Protein AF-A0A6C0K8M2-F1 (afdb_monomer_lite)

Structure (mmCIF, N/CA/C/O backbone):
data_AF-A0A6C0K8M2-F1
#
_entry.id   AF-A0A6C0K8M2-F1
#
loop_
_atom_site.group_PDB
_atom_site.id
_atom_site.type_symbol
_atom_site.label_atom_id
_atom_site.label_alt_id
_atom_site.label_comp_id
_atom_site.label_asym_id
_atom_site.label_entity_id
_atom_site.label_seq_id
_atom_site.pdbx_PDB_ins_code
_atom_site.Cartn_x
_atom_site.Cartn_y
_atom_site.Cartn_z
_atom_site.occupancy
_atom_site.B_iso_or_equiv
_atom_site.auth_seq_id
_atom_site.auth_comp_id
_atom_site.auth_asym_id
_atom_site.auth_atom_id
_atom_site.pdbx_PDB_model_num
ATOM 1 N N . MET A 1 1 ? -40.137 25.347 -64.207 1.00 49.06 1 MET A N 1
ATOM 2 C CA . MET A 1 1 ? -39.723 25.743 -62.840 1.00 49.06 1 MET A CA 1
ATOM 3 C C . MET A 1 1 ? -40.867 25.576 -61.816 1.00 49.06 1 MET A C 1
ATOM 5 O O . MET A 1 1 ? -40.866 26.282 -60.824 1.00 49.06 1 MET A O 1
ATOM 9 N N . ILE A 1 2 ? -41.813 24.634 -62.015 1.00 45.97 2 ILE A N 1
ATOM 10 C CA . ILE A 1 2 ? -42.877 24.255 -61.044 1.00 45.97 2 ILE A CA 1
ATOM 11 C C . ILE A 1 2 ? -43.157 22.730 -61.137 1.00 45.97 2 ILE A C 1
ATOM 13 O O . ILE A 1 2 ? -44.282 22.284 -61.039 1.00 45.97 2 ILE A O 1
ATOM 17 N N . GLU A 1 3 ? -42.138 21.898 -61.381 1.00 46.97 3 GLU A N 1
ATOM 18 C CA . GLU A 1 3 ? -42.301 20.420 -61.368 1.00 46.97 3 GLU A CA 1
ATOM 19 C C . GLU A 1 3 ? -41.173 19.698 -60.611 1.00 46.97 3 GLU A C 1
ATOM 21 O O . GLU A 1 3 ? -41.160 18.480 -60.501 1.00 46.97 3 GLU A O 1
ATOM 26 N N . SER A 1 4 ? -40.236 20.444 -60.015 1.00 50.78 4 SER A N 1
ATOM 27 C CA . SER A 1 4 ? -39.098 19.880 -59.268 1.00 50.78 4 SER A CA 1
ATOM 28 C C . SER A 1 4 ? -39.206 20.083 -57.748 1.00 50.78 4 SER A C 1
ATOM 30 O O . SER A 1 4 ? -38.216 19.917 -57.042 1.00 50.78 4 SER A O 1
ATOM 32 N N . LEU A 1 5 ? -40.384 20.466 -57.240 1.00 43.38 5 LEU A N 1
ATOM 33 C CA . LEU A 1 5 ? -40.612 20.758 -55.814 1.00 43.38 5 LEU A CA 1
ATOM 34 C C . LEU A 1 5 ? -41.663 19.854 -55.144 1.00 43.38 5 LEU A C 1
ATOM 36 O O . LEU A 1 5 ? -41.730 19.829 -53.920 1.00 43.38 5 LEU A O 1
ATOM 40 N N . GLU A 1 6 ? -42.423 19.050 -55.895 1.00 43.53 6 GLU A N 1
ATOM 41 C CA . GLU A 1 6 ? -43.414 18.125 -55.309 1.00 43.53 6 GLU A CA 1
ATOM 42 C C . GLU A 1 6 ? -42.831 16.755 -54.921 1.00 43.53 6 GLU A C 1
ATOM 44 O O . GLU A 1 6 ? -43.426 16.033 -54.122 1.00 43.53 6 GLU A O 1
ATOM 49 N N . GLY A 1 7 ? -41.633 16.413 -55.411 1.00 43.88 7 GLY A N 1
ATOM 50 C CA . GLY A 1 7 ? -40.920 15.193 -55.012 1.00 43.88 7 GLY A CA 1
ATOM 51 C C . GLY A 1 7 ? -40.236 15.287 -53.644 1.00 43.88 7 GLY A C 1
ATOM 52 O O . GLY A 1 7 ? -40.007 14.267 -53.012 1.00 43.88 7 GLY A O 1
ATOM 53 N N . TYR A 1 8 ? -39.952 16.496 -53.149 1.00 41.56 8 TYR A N 1
ATOM 54 C CA . TYR A 1 8 ? -39.143 16.683 -51.935 1.00 41.56 8 TYR A CA 1
ATOM 55 C C . TYR A 1 8 ? -39.963 16.798 -50.639 1.00 41.56 8 TYR A C 1
ATOM 57 O O . TYR A 1 8 ? -39.392 16.778 -49.556 1.00 41.56 8 TYR A O 1
ATOM 65 N N . ILE A 1 9 ? -41.296 16.906 -50.724 1.00 46.78 9 ILE A N 1
ATOM 66 C CA . ILE A 1 9 ? -42.175 17.050 -49.545 1.00 46.78 9 ILE A CA 1
ATOM 67 C C . ILE A 1 9 ? -42.824 15.711 -49.143 1.00 46.78 9 ILE A C 1
ATOM 69 O O . ILE A 1 9 ? -43.234 15.544 -47.996 1.00 46.78 9 ILE A O 1
ATOM 73 N N . LYS A 1 10 ? -42.868 14.712 -50.038 1.00 43.84 10 LYS A N 1
ATOM 74 C CA . LYS A 1 10 ? -43.442 13.390 -49.721 1.00 43.84 10 LYS A CA 1
ATOM 75 C C . LYS A 1 10 ? -42.492 12.440 -48.990 1.00 43.84 10 LYS A C 1
ATOM 77 O O . LYS A 1 10 ? -42.984 11.581 -48.262 1.00 43.84 10 LYS A O 1
ATOM 82 N N . ASP A 1 11 ? -41.180 12.631 -49.103 1.00 42.69 11 ASP A N 1
ATOM 83 C CA . ASP A 1 11 ? -40.211 11.759 -48.427 1.00 42.69 11 ASP A CA 1
ATOM 84 C C . ASP A 1 11 ? -39.883 12.217 -46.995 1.00 42.69 11 ASP A C 1
ATOM 86 O O . ASP A 1 11 ? -39.545 11.394 -46.153 1.00 42.69 11 ASP A O 1
ATOM 90 N N . THR A 1 12 ? -40.109 13.489 -46.642 1.00 42.72 12 THR A N 1
ATOM 91 C CA . THR A 1 12 ? -39.834 13.990 -45.278 1.00 42.72 12 THR A CA 1
ATOM 92 C C . THR A 1 12 ? -40.948 13.682 -44.265 1.00 42.72 12 THR A C 1
ATOM 94 O O . THR A 1 12 ? -40.704 13.703 -43.063 1.00 42.72 12 THR A O 1
ATOM 97 N N . GLN A 1 13 ? -42.169 13.348 -44.705 1.00 39.62 13 GLN A N 1
ATOM 98 C CA . GLN A 1 13 ? -43.263 12.974 -43.789 1.00 39.62 13 GLN A CA 1
ATOM 99 C C . GLN A 1 13 ? -43.356 11.469 -43.496 1.00 39.62 13 GLN A C 1
ATOM 101 O O . GLN A 1 13 ? -44.129 11.067 -42.625 1.00 39.62 13 GLN A O 1
ATOM 106 N N . ARG A 1 14 ? -42.567 10.624 -44.173 1.00 38.88 14 ARG A N 1
ATOM 107 C CA . ARG A 1 14 ? -42.595 9.170 -43.949 1.00 38.88 14 ARG A CA 1
ATOM 108 C C . ARG A 1 14 ? -41.582 8.681 -42.911 1.00 38.88 14 ARG A C 1
ATOM 110 O O . ARG A 1 14 ? -41.810 7.630 -42.328 1.00 38.88 14 ARG A O 1
ATOM 117 N N . GLU A 1 15 ? -40.537 9.453 -42.612 1.00 39.16 15 GLU A N 1
ATOM 118 C CA . GLU A 1 15 ? -39.534 9.080 -41.597 1.00 39.16 15 GLU A CA 1
ATOM 119 C C . GLU A 1 15 ? -39.900 9.522 -40.167 1.00 39.16 15 GLU A C 1
ATOM 121 O O . GLU A 1 15 ? -39.495 8.875 -39.208 1.00 39.16 15 GLU A O 1
ATOM 126 N N . GLN A 1 16 ? -40.775 10.519 -39.983 1.00 39.75 16 GLN A N 1
ATOM 127 C CA . GLN A 1 16 ? -41.183 10.971 -38.639 1.00 39.75 16 GLN A CA 1
ATOM 128 C C . GLN A 1 16 ? -42.231 10.084 -37.938 1.00 39.75 16 GLN A C 1
ATOM 130 O O . GLN A 1 16 ? -42.586 10.343 -36.792 1.00 39.75 16 GLN A O 1
ATOM 135 N N . SER A 1 17 ? -42.724 9.023 -38.584 1.00 42.09 17 SER A N 1
ATOM 136 C CA . SER A 1 17 ? -43.693 8.083 -37.984 1.00 42.09 17 SER A CA 1
ATOM 137 C C . SER A 1 17 ? -43.086 6.730 -37.580 1.00 42.09 17 SER A C 1
ATOM 139 O O . SER A 1 17 ? -43.811 5.836 -37.143 1.00 42.09 17 SER A O 1
ATOM 141 N N . HIS A 1 18 ? -41.760 6.571 -37.673 1.00 42.62 18 HIS A N 1
ATOM 142 C CA . HIS A 1 18 ? -41.046 5.383 -37.178 1.00 42.62 18 HIS A CA 1
ATOM 143 C C . HIS A 1 18 ? -40.112 5.645 -35.987 1.00 42.62 18 HIS A C 1
ATOM 145 O O . HIS A 1 18 ? -39.739 4.691 -35.313 1.00 42.62 18 HIS A O 1
ATOM 151 N N . GLU A 1 19 ? -39.827 6.903 -35.635 1.00 43.19 19 GLU A N 1
ATOM 152 C CA . GLU A 1 19 ? -39.030 7.240 -34.439 1.00 43.19 19 GLU A CA 1
ATOM 153 C C . GLU A 1 19 ? -39.845 7.393 -33.142 1.00 43.19 19 GLU A C 1
ATOM 155 O O . GLU A 1 19 ? -39.263 7.519 -32.071 1.00 43.19 19 GLU A O 1
ATOM 160 N N . HIS A 1 20 ? -41.180 7.338 -33.188 1.00 45.12 20 HIS A N 1
ATOM 161 C CA . HIS A 1 20 ? -42.026 7.484 -31.989 1.00 45.12 20 HIS A CA 1
ATOM 162 C C . HIS A 1 20 ? -42.662 6.190 -31.470 1.00 45.12 20 HIS A C 1
ATOM 164 O O . HIS A 1 20 ? -43.419 6.235 -30.510 1.00 45.12 20 HIS A O 1
ATOM 170 N N . ASN A 1 21 ? -42.343 5.035 -32.060 1.00 46.09 21 ASN A N 1
ATOM 171 C CA . ASN A 1 21 ? -42.919 3.747 -31.643 1.00 46.09 21 ASN A CA 1
ATOM 172 C C . ASN A 1 21 ? -41.909 2.814 -30.942 1.00 46.09 21 ASN A C 1
ATOM 174 O O . ASN A 1 21 ? -42.274 1.734 -30.494 1.00 46.09 21 ASN A O 1
ATOM 178 N N . ILE A 1 22 ? -40.637 3.221 -30.846 1.00 50.28 22 ILE A N 1
ATOM 179 C CA . ILE A 1 22 ? -39.568 2.430 -30.206 1.00 50.28 22 ILE A CA 1
ATOM 180 C C . ILE A 1 22 ? -39.438 2.775 -28.708 1.00 50.28 22 ILE A C 1
ATOM 182 O O . ILE A 1 22 ? -39.019 1.934 -27.914 1.00 50.28 22 ILE A O 1
ATOM 186 N N . ASP A 1 23 ? -39.874 3.966 -28.286 1.00 55.91 23 ASP A N 1
ATOM 187 C CA . ASP A 1 23 ? -39.791 4.385 -26.879 1.00 55.91 23 ASP A CA 1
ATOM 188 C C . ASP A 1 23 ? -40.903 3.786 -25.999 1.00 55.91 23 ASP A C 1
ATOM 190 O O . ASP A 1 23 ? -40.642 3.408 -24.860 1.00 55.91 23 ASP A O 1
ATOM 194 N N . GLU A 1 24 ? -42.130 3.608 -26.504 1.00 54.81 24 GLU A N 1
ATOM 195 C CA . GLU A 1 24 ? -43.235 3.100 -25.668 1.00 54.81 24 GLU A CA 1
ATOM 196 C C . GLU A 1 24 ? -43.095 1.609 -25.323 1.00 54.81 24 GLU A C 1
ATOM 198 O O . GLU A 1 24 ? -43.334 1.228 -24.179 1.00 54.81 24 GLU A O 1
ATOM 203 N N . GLN A 1 25 ? -42.626 0.769 -26.256 1.00 55.66 25 GLN A N 1
ATOM 204 C CA . GLN A 1 25 ? -42.374 -0.652 -25.963 1.00 55.66 25 GLN A CA 1
ATOM 205 C C . GLN A 1 25 ? -41.243 -0.840 -24.945 1.00 55.66 25 GLN A C 1
ATOM 207 O O . GLN A 1 25 ? -41.344 -1.685 -24.059 1.00 55.66 25 GLN A O 1
ATOM 212 N N . THR A 1 26 ? -40.203 -0.008 -25.022 1.00 68.31 26 THR A N 1
ATOM 213 C CA . THR A 1 26 ? -39.060 -0.076 -24.102 1.00 68.31 26 THR A CA 1
ATOM 214 C C . THR A 1 26 ? -39.443 0.389 -22.690 1.00 68.31 26 THR A C 1
ATOM 216 O O . THR A 1 26 ? -38.949 -0.149 -21.698 1.00 68.31 26 THR A O 1
ATOM 219 N N . ILE A 1 27 ? -40.361 1.355 -22.575 1.00 69.12 27 ILE A N 1
ATOM 220 C CA . ILE A 1 27 ? -40.880 1.841 -21.287 1.00 69.12 27 ILE A CA 1
ATOM 221 C C . ILE A 1 27 ? -41.830 0.819 -20.642 1.00 69.12 27 ILE A C 1
ATOM 223 O O . ILE A 1 27 ? -41.776 0.626 -19.424 1.00 69.12 27 ILE A O 1
ATOM 227 N N . GLU A 1 28 ? -42.674 0.144 -21.427 1.00 78.06 28 GLU A N 1
ATOM 228 C CA . GLU A 1 28 ? -43.584 -0.889 -20.911 1.00 78.06 28 GLU A CA 1
ATOM 229 C C . GLU A 1 28 ? -42.797 -2.110 -20.395 1.00 78.06 28 GLU A C 1
ATOM 231 O O . GLU A 1 28 ? -43.042 -2.575 -19.281 1.00 78.06 28 GLU A O 1
ATOM 236 N N . GLU A 1 29 ? -41.765 -2.558 -21.124 1.00 76.38 29 GLU A N 1
ATOM 237 C CA . GLU A 1 29 ? -40.875 -3.645 -20.681 1.00 76.38 29 GLU A CA 1
ATOM 238 C C . GLU A 1 29 ? -40.103 -3.289 -19.400 1.00 76.38 29 GLU A C 1
ATOM 240 O O . GLU A 1 29 ? -39.956 -4.127 -18.505 1.00 76.38 29 GLU A O 1
ATOM 245 N N . GLN A 1 30 ? -39.654 -2.036 -19.257 1.00 72.25 30 GLN A N 1
ATOM 246 C CA . GLN A 1 30 ? -39.008 -1.572 -18.024 1.00 72.25 30 GLN A CA 1
ATOM 247 C C . GLN A 1 30 ? -39.973 -1.559 -16.832 1.00 72.25 30 GLN A C 1
ATOM 249 O O . GLN A 1 30 ? -39.589 -1.971 -15.736 1.00 72.25 30 GLN A O 1
ATOM 254 N N . ARG A 1 31 ? -41.236 -1.158 -17.033 1.00 82.69 31 ARG A N 1
ATOM 255 C CA . ARG A 1 31 ? -42.260 -1.187 -15.974 1.00 82.69 31 ARG A CA 1
ATOM 256 C C . ARG A 1 31 ? -42.628 -2.606 -15.557 1.00 82.69 31 ARG A C 1
ATOM 258 O O . ARG A 1 31 ? -42.799 -2.858 -14.364 1.00 82.69 31 ARG A O 1
ATOM 265 N N . GLU A 1 32 ? -42.732 -3.536 -16.504 1.00 85.38 32 GLU A N 1
ATOM 266 C CA . GLU A 1 32 ? -42.986 -4.943 -16.185 1.00 85.38 32 GLU A CA 1
ATOM 267 C C . GLU A 1 32 ? -41.822 -5.572 -15.412 1.00 85.38 32 GLU A C 1
ATOM 269 O O . GLU A 1 32 ? -42.048 -6.318 -14.453 1.00 85.38 32 GLU A O 1
ATOM 274 N N . GLN A 1 33 ? -40.580 -5.245 -15.778 1.00 80.50 33 GLN A N 1
ATOM 275 C CA . GLN A 1 33 ? -39.399 -5.717 -15.061 1.00 80.50 33 GLN A CA 1
ATOM 276 C C . GLN A 1 33 ? -39.356 -5.162 -13.628 1.00 80.50 33 GLN A C 1
ATOM 278 O O . GLN A 1 33 ? -39.144 -5.917 -12.679 1.00 80.50 33 GLN A O 1
ATOM 283 N N . GLU A 1 34 ? -39.664 -3.878 -13.444 1.00 81.56 34 GLU A N 1
ATOM 284 C CA . GLU A 1 34 ? -39.690 -3.238 -12.126 1.00 81.56 34 GLU A CA 1
ATOM 285 C C . GLU A 1 34 ? -40.805 -3.805 -11.221 1.00 81.56 34 GLU A C 1
ATOM 287 O O . GLU A 1 34 ? -40.603 -4.003 -10.019 1.00 81.56 34 GLU A O 1
ATOM 292 N N . GLN A 1 35 ? -41.965 -4.165 -11.785 1.00 85.06 35 GLN A N 1
ATOM 293 C CA . GLN A 1 35 ? -43.028 -4.857 -11.044 1.00 85.06 35 GLN A CA 1
ATOM 294 C C . GLN A 1 35 ? -42.642 -6.287 -10.642 1.00 85.06 35 GLN A C 1
ATOM 296 O O . GLN A 1 35 ? -42.981 -6.729 -9.535 1.00 85.06 35 GLN A O 1
ATOM 301 N N . ARG A 1 36 ? -41.913 -7.015 -11.498 1.00 84.75 36 ARG A N 1
ATOM 302 C CA . ARG A 1 36 ? -41.385 -8.347 -11.159 1.00 84.75 36 ARG A CA 1
ATOM 303 C C . ARG A 1 36 ? -40.378 -8.256 -10.019 1.00 84.75 36 ARG A C 1
ATOM 305 O O . ARG A 1 36 ? -40.514 -8.995 -9.043 1.00 84.75 36 ARG A O 1
ATOM 312 N N . ASP A 1 37 ? -39.463 -7.296 -10.075 1.00 74.31 37 ASP A N 1
ATOM 313 C CA . ASP A 1 37 ? -38.441 -7.102 -9.045 1.00 74.31 37 ASP A CA 1
ATOM 314 C C . ASP A 1 37 ? -39.058 -6.682 -7.697 1.00 74.31 37 ASP A C 1
ATOM 316 O O . ASP A 1 37 ? -38.679 -7.202 -6.643 1.00 74.31 37 ASP A O 1
ATOM 320 N N . GLN A 1 38 ? -40.096 -5.835 -7.707 1.00 78.50 38 GLN A N 1
ATOM 321 C CA . GLN A 1 38 ? -40.853 -5.499 -6.492 1.00 78.50 38 GLN A CA 1
ATOM 322 C C . GLN A 1 38 ? -41.621 -6.695 -5.913 1.00 78.50 38 GLN A C 1
ATOM 324 O O . GLN A 1 38 ? -41.742 -6.820 -4.690 1.00 78.50 38 GLN A O 1
ATOM 329 N N . THR A 1 39 ? -42.126 -7.590 -6.763 1.00 82.94 39 THR A N 1
ATOM 330 C CA . THR A 1 39 ? -42.838 -8.800 -6.325 1.00 82.94 39 THR A CA 1
ATOM 331 C C . THR A 1 39 ? -41.875 -9.803 -5.688 1.00 82.94 39 THR A C 1
ATOM 333 O O . THR A 1 39 ? -42.169 -10.336 -4.617 1.00 82.94 39 THR A O 1
ATOM 336 N N . VAL A 1 40 ? -40.686 -9.986 -6.272 1.00 79.94 40 VAL A N 1
ATOM 337 C CA . VAL A 1 40 ? -39.615 -10.825 -5.707 1.00 79.94 40 VAL A CA 1
ATOM 338 C C . VAL A 1 40 ? -39.121 -10.259 -4.372 1.00 79.94 40 VAL A C 1
ATOM 340 O O . VAL A 1 40 ? -38.978 -11.004 -3.403 1.00 79.94 40 VAL A O 1
ATOM 343 N N . ALA A 1 41 ? -38.950 -8.937 -4.264 1.00 69.25 41 ALA A N 1
ATOM 344 C CA . ALA A 1 41 ? -38.551 -8.290 -3.013 1.00 69.25 41 ALA A CA 1
ATOM 345 C C . ALA A 1 41 ? -39.606 -8.429 -1.897 1.00 69.25 41 ALA A C 1
ATOM 347 O O . ALA A 1 41 ? -39.254 -8.573 -0.723 1.00 69.25 41 ALA A O 1
ATOM 348 N N . ARG A 1 42 ? -40.903 -8.412 -2.240 1.00 75.50 42 ARG A N 1
ATOM 349 C CA . ARG A 1 42 ? -41.991 -8.660 -1.277 1.00 75.50 42 ARG A CA 1
ATOM 350 C C . ARG A 1 42 ? -42.058 -10.122 -0.842 1.00 75.50 42 ARG A C 1
ATOM 352 O O . ARG A 1 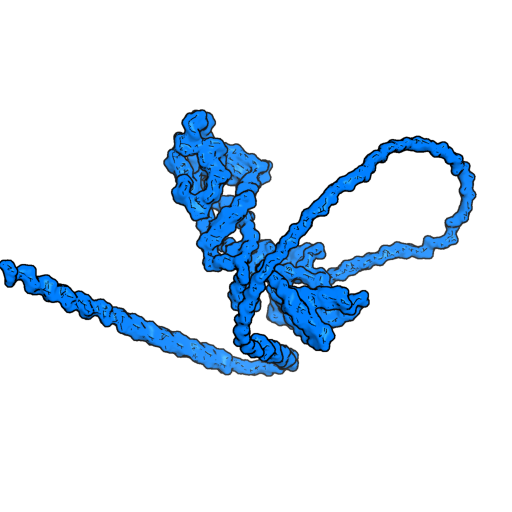42 ? -42.250 -10.367 0.345 1.00 75.50 42 ARG A O 1
ATOM 359 N N . ALA A 1 43 ? -41.848 -11.068 -1.756 1.00 72.81 43 ALA A N 1
ATOM 360 C CA . ALA A 1 43 ? -41.783 -12.491 -1.422 1.00 72.81 43 ALA A CA 1
ATOM 361 C C . ALA A 1 43 ? -40.596 -12.803 -0.492 1.00 72.81 43 ALA A C 1
ATOM 363 O O . ALA A 1 43 ? -40.779 -13.467 0.524 1.00 72.81 43 ALA A O 1
ATOM 364 N N . ALA A 1 44 ? -39.420 -12.223 -0.756 1.00 63.75 44 ALA A N 1
ATOM 365 C CA . ALA A 1 44 ? -38.240 -12.379 0.098 1.00 63.75 44 ALA A CA 1
ATOM 366 C C . ALA A 1 44 ? -38.425 -11.772 1.504 1.00 63.75 44 ALA A C 1
ATOM 368 O O . ALA A 1 44 ? -37.922 -12.313 2.488 1.00 63.75 44 ALA A O 1
ATOM 369 N N . ARG A 1 45 ? -39.178 -10.667 1.629 1.00 65.69 45 ARG A N 1
ATOM 370 C CA . ARG A 1 45 ? -39.553 -10.107 2.942 1.00 65.69 45 ARG A CA 1
ATOM 371 C C . ARG A 1 45 ? -40.560 -10.982 3.685 1.00 65.69 45 ARG A C 1
ATOM 373 O O . ARG A 1 45 ? -40.398 -11.179 4.882 1.00 65.69 45 ARG A O 1
ATOM 380 N N . ALA A 1 46 ? -41.540 -11.552 2.987 1.00 62.12 46 ALA A N 1
ATOM 381 C CA . ALA A 1 46 ? -42.496 -12.473 3.597 1.00 62.12 46 ALA A CA 1
ATOM 382 C C . ALA A 1 46 ? -41.829 -13.783 4.069 1.00 62.12 46 ALA A C 1
ATOM 384 O O . ALA A 1 46 ? -42.172 -14.294 5.131 1.00 62.12 46 ALA A O 1
ATOM 385 N N . GLU A 1 47 ? -40.830 -14.295 3.338 1.00 58.66 47 GLU A N 1
ATOM 386 C CA . GLU A 1 47 ? -40.027 -15.447 3.779 1.00 58.66 47 GLU A CA 1
ATOM 387 C C . GLU A 1 47 ? -39.102 -15.107 4.957 1.00 58.66 47 GLU A C 1
ATOM 389 O O . GLU A 1 47 ? -38.918 -15.934 5.847 1.00 58.66 47 GLU A O 1
ATOM 394 N N . SER A 1 48 ? -38.581 -13.876 5.021 1.00 52.47 48 SER A N 1
ATOM 395 C CA . SER A 1 48 ? -37.812 -13.375 6.169 1.00 52.47 48 SER A CA 1
ATOM 396 C C . SER A 1 48 ? -38.651 -13.245 7.446 1.00 52.47 48 SER A C 1
ATOM 398 O O . SER A 1 48 ? -38.095 -13.341 8.537 1.00 52.47 48 SER A O 1
ATOM 400 N N . GLU A 1 49 ? -39.956 -13.003 7.332 1.00 53.38 49 GLU A N 1
ATOM 401 C CA . GLU A 1 49 ? -40.869 -12.855 8.475 1.00 53.38 49 GLU A CA 1
ATOM 402 C C . GLU A 1 49 ? -41.483 -14.195 8.928 1.00 53.38 49 GLU A C 1
ATOM 404 O O . GLU A 1 49 ? -42.029 -14.284 10.025 1.00 53.38 49 GLU A O 1
ATOM 409 N N . ALA A 1 50 ? -41.356 -15.261 8.127 1.00 44.00 50 ALA A N 1
ATOM 410 C CA . ALA A 1 50 ? -41.908 -16.586 8.425 1.00 44.00 50 ALA A CA 1
ATOM 411 C C . ALA A 1 50 ? -40.945 -17.529 9.181 1.00 44.00 50 ALA A C 1
ATOM 413 O O . ALA A 1 50 ? -41.336 -18.640 9.552 1.00 44.00 50 ALA A O 1
ATOM 414 N N . ILE A 1 51 ? -39.701 -17.113 9.446 1.00 43.00 51 ILE A N 1
ATOM 415 C CA . ILE A 1 51 ? -38.722 -17.922 10.188 1.00 43.00 51 ILE A CA 1
ATOM 416 C C . ILE A 1 51 ? -38.846 -17.624 11.689 1.00 43.00 51 ILE A C 1
ATOM 418 O O . ILE A 1 51 ? -38.227 -16.718 12.235 1.00 43.00 51 ILE A O 1
ATOM 422 N N . THR A 1 52 ? -39.702 -18.430 12.314 1.00 40.03 52 THR A N 1
ATOM 423 C CA . THR A 1 52 ? -39.874 -18.725 13.747 1.00 40.03 52 THR A CA 1
ATOM 424 C C . THR A 1 52 ? -38.849 -18.146 14.734 1.00 40.03 52 THR A C 1
ATOM 426 O O . THR A 1 52 ? -37.671 -18.506 14.709 1.00 40.03 52 THR A O 1
ATOM 429 N N . ASP A 1 53 ? -39.379 -17.385 15.699 1.00 41.44 53 ASP A N 1
ATOM 430 C CA . ASP A 1 53 ? -38.760 -16.954 16.959 1.00 41.44 53 ASP A CA 1
ATOM 431 C C . ASP A 1 53 ? -37.983 -18.074 17.684 1.00 41.44 53 ASP A C 1
ATOM 433 O O . ASP A 1 53 ? -38.589 -19.042 18.166 1.00 41.44 53 ASP A O 1
ATOM 437 N N . PRO A 1 54 ? -36.667 -17.922 17.917 1.00 39.62 54 PRO A N 1
ATOM 438 C CA . PRO A 1 54 ? -36.020 -18.572 19.037 1.00 39.62 54 PRO A CA 1
ATOM 439 C C . PRO A 1 54 ? -36.234 -17.719 20.293 1.00 39.62 54 PRO A C 1
ATOM 441 O O . PRO A 1 54 ? -36.003 -16.511 20.306 1.00 39.62 54 PRO A O 1
ATOM 444 N N . LYS A 1 55 ? -36.659 -18.368 21.382 1.00 41.97 55 LYS A N 1
ATOM 445 C CA . LYS A 1 55 ? -36.733 -17.773 22.724 1.00 41.97 55 LYS A CA 1
ATOM 446 C C . LYS A 1 55 ? -35.417 -17.058 23.055 1.00 41.97 55 LYS A C 1
ATOM 448 O O . LYS A 1 55 ? -34.402 -17.709 23.290 1.00 41.97 55 LYS A O 1
ATOM 453 N N . MET A 1 56 ? -35.458 -15.728 23.079 1.00 36.84 56 MET A N 1
ATOM 454 C CA . MET A 1 56 ? -34.322 -14.884 23.433 1.00 36.84 56 MET A CA 1
ATOM 455 C C . MET A 1 56 ? -33.929 -15.083 24.903 1.00 36.84 56 MET A C 1
ATOM 457 O O . MET A 1 56 ? -34.780 -15.073 25.796 1.00 36.84 56 MET A O 1
ATOM 461 N N . SER A 1 57 ? -32.632 -15.290 25.148 1.00 44.19 57 SER A N 1
ATOM 462 C CA . SER A 1 57 ? -32.057 -15.326 26.493 1.00 44.19 57 SER A CA 1
ATOM 463 C C . SER A 1 57 ? -32.059 -13.921 27.108 1.00 44.19 57 SER A C 1
ATOM 465 O O . SER A 1 57 ? -32.083 -12.909 26.407 1.00 44.19 57 SER A O 1
ATOM 467 N N . SER A 1 58 ? -32.017 -13.841 28.438 1.00 39.00 58 SER A N 1
ATOM 468 C CA . SER A 1 58 ? -32.111 -12.577 29.181 1.00 39.00 58 SER A CA 1
ATOM 469 C C . SER A 1 58 ? -31.019 -11.550 28.841 1.00 39.00 58 SER A C 1
ATOM 471 O O . SER A 1 58 ? -31.223 -10.368 29.098 1.00 39.00 58 SER A O 1
ATOM 473 N N . SER A 1 59 ? -29.895 -11.962 28.239 1.00 48.56 59 SER A N 1
ATOM 474 C CA . SER A 1 59 ? -28.800 -11.067 27.842 1.00 48.56 59 SER A CA 1
ATOM 475 C C . SER A 1 59 ? -29.037 -10.342 26.509 1.00 48.56 59 SER A C 1
ATOM 477 O O . SER A 1 59 ? -28.562 -9.218 26.344 1.00 48.56 59 SER A O 1
ATOM 479 N N . SER A 1 60 ? -29.811 -10.904 25.568 1.00 44.47 60 SER A N 1
ATOM 480 C CA . SER A 1 60 ? -30.101 -10.217 24.295 1.00 44.47 60 SER A CA 1
ATOM 481 C C . SER A 1 60 ? -31.183 -9.138 24.438 1.00 44.47 60 SER A C 1
ATOM 483 O O . SER A 1 60 ? -31.210 -8.179 23.667 1.00 44.47 60 SER A O 1
ATOM 485 N N . VAL A 1 61 ? -32.030 -9.241 25.467 1.00 45.44 61 VAL A N 1
ATOM 486 C CA . VAL A 1 61 ? -33.031 -8.220 25.823 1.00 45.44 61 VAL A CA 1
ATOM 487 C C . VAL A 1 61 ? -32.359 -6.959 26.371 1.00 45.44 61 VAL A C 1
ATOM 489 O O . VAL A 1 61 ? -32.768 -5.845 26.045 1.00 45.44 61 VAL A O 1
ATOM 492 N N . GLU A 1 62 ? -31.298 -7.123 27.162 1.00 42.12 62 GLU A N 1
ATOM 493 C CA . GLU A 1 62 ? -30.496 -6.013 27.685 1.00 42.12 62 GLU A CA 1
ATOM 494 C C . GLU A 1 62 ? -29.722 -5.314 26.555 1.00 42.12 62 GLU A C 1
ATOM 496 O O . GLU A 1 62 ? -29.722 -4.087 26.466 1.00 42.12 62 GLU A O 1
ATOM 501 N N . TYR A 1 63 ? -29.200 -6.087 25.597 1.00 50.22 63 TYR A N 1
ATOM 502 C CA . TYR A 1 63 ? -28.579 -5.573 24.373 1.00 50.22 63 TYR A CA 1
ATOM 503 C C . TYR A 1 63 ? -29.556 -4.808 23.463 1.00 50.22 63 TYR A C 1
ATOM 505 O O . TYR A 1 63 ? -29.248 -3.700 23.018 1.00 50.22 63 TYR A O 1
ATOM 513 N N . ALA A 1 64 ? -30.750 -5.354 23.205 1.00 44.44 64 ALA A N 1
ATOM 514 C CA . ALA A 1 64 ? -31.773 -4.682 22.401 1.00 44.44 64 ALA A CA 1
ATOM 515 C C . ALA A 1 64 ? -32.229 -3.361 23.047 1.00 44.44 64 ALA A C 1
ATOM 517 O O . ALA A 1 64 ? -32.471 -2.382 22.342 1.00 44.44 64 ALA A O 1
ATOM 518 N N . ARG A 1 65 ? -32.270 -3.305 24.387 1.00 45.22 65 ARG A N 1
ATOM 519 C CA . ARG A 1 65 ? -32.530 -2.073 25.148 1.00 45.22 65 ARG A CA 1
ATOM 520 C C . ARG A 1 65 ? -31.435 -1.028 24.968 1.00 45.22 65 ARG A C 1
ATOM 522 O O . ARG A 1 65 ? -31.757 0.120 24.671 1.00 45.22 65 ARG A O 1
ATOM 529 N N . ILE A 1 66 ? -30.171 -1.429 25.105 1.00 46.88 66 ILE A N 1
ATOM 530 C CA . ILE A 1 66 ? -29.018 -0.533 24.947 1.00 46.88 66 ILE A CA 1
ATOM 531 C C . ILE A 1 66 ? -28.989 0.022 23.515 1.00 46.88 66 ILE A C 1
ATOM 533 O O . ILE A 1 66 ? -28.942 1.232 23.326 1.00 46.88 66 ILE A O 1
ATOM 537 N N . ASN A 1 67 ? -29.124 -0.827 22.492 1.00 43.03 67 ASN A N 1
ATOM 538 C CA . ASN A 1 67 ? -29.065 -0.395 21.091 1.00 43.03 67 ASN A CA 1
ATOM 539 C C . ASN A 1 67 ? -30.247 0.520 20.684 1.00 43.03 67 ASN A C 1
ATOM 541 O O . ASN A 1 67 ? -30.074 1.463 19.911 1.00 43.03 67 ASN A O 1
ATOM 545 N N . ALA A 1 68 ? -31.447 0.289 21.233 1.00 40.53 68 ALA A N 1
ATOM 546 C CA . ALA A 1 68 ? -32.631 1.108 20.955 1.00 40.53 68 ALA A CA 1
ATOM 547 C C . ALA A 1 68 ? -32.587 2.503 21.611 1.00 40.53 68 ALA A C 1
ATOM 549 O O . ALA A 1 68 ? -33.077 3.465 21.018 1.00 40.53 68 ALA A O 1
ATOM 550 N N . GLN A 1 69 ? -31.972 2.646 22.793 1.00 39.34 69 GLN A N 1
ATOM 551 C CA . GLN A 1 69 ? -31.797 3.954 23.443 1.00 39.34 69 GLN A CA 1
ATOM 552 C C . GLN A 1 69 ? -30.848 4.883 22.667 1.00 39.34 69 GLN A C 1
ATOM 554 O O . GLN A 1 69 ? -31.040 6.097 22.680 1.00 39.34 69 GLN A O 1
ATOM 559 N N . PHE A 1 70 ? -29.871 4.333 21.942 1.00 42.78 70 PHE A N 1
ATOM 560 C CA . PHE A 1 70 ? -28.857 5.131 21.246 1.00 42.78 70 PHE A CA 1
ATOM 561 C C . PHE A 1 70 ? -29.282 5.656 19.871 1.00 42.78 70 PHE A C 1
ATOM 563 O O . PHE A 1 70 ? -28.915 6.774 19.507 1.00 42.78 70 PHE A O 1
ATOM 570 N N . ASN A 1 71 ? -30.103 4.915 19.121 1.00 35.53 71 ASN A N 1
ATOM 571 C CA . ASN A 1 71 ? -30.576 5.379 17.810 1.00 35.53 71 ASN A CA 1
ATOM 572 C C . ASN A 1 71 ? -31.568 6.552 17.902 1.00 35.53 71 ASN A C 1
ATOM 574 O O . ASN A 1 71 ? -31.716 7.299 16.939 1.00 35.53 71 ASN A O 1
ATOM 578 N N . HIS A 1 72 ? -32.211 6.760 19.055 1.00 32.03 72 HIS A N 1
ATOM 579 C CA . HIS A 1 72 ? -33.228 7.801 19.223 1.00 32.03 72 HIS A CA 1
ATOM 580 C C . HIS A 1 72 ? -32.653 9.207 19.499 1.00 32.03 72 HIS A C 1
ATOM 582 O O . HIS A 1 72 ? -33.364 10.200 19.340 1.00 32.03 72 HIS A O 1
ATOM 588 N N . ILE A 1 73 ? -31.374 9.304 19.889 1.00 35.72 73 ILE A N 1
ATOM 589 C CA . ILE A 1 73 ? -30.691 10.577 20.191 1.00 35.72 73 ILE A CA 1
ATOM 590 C C . ILE A 1 73 ? -30.011 11.160 18.935 1.00 35.72 73 ILE A C 1
ATOM 592 O O . ILE A 1 73 ? -29.828 12.370 18.831 1.00 35.72 73 ILE A O 1
ATOM 596 N N . ALA A 1 74 ? -29.690 10.329 17.938 1.00 31.36 74 ALA A N 1
ATOM 597 C CA . ALA A 1 74 ? -28.918 10.746 16.764 1.00 31.36 74 ALA A CA 1
ATOM 598 C C . ALA A 1 74 ? -29.743 11.369 15.616 1.00 31.36 74 ALA A C 1
ATOM 600 O O . ALA A 1 74 ? -29.149 11.921 14.692 1.00 31.36 74 ALA A O 1
ATOM 601 N N . THR A 1 75 ? -31.080 11.298 15.634 1.00 28.78 75 THR A N 1
ATOM 602 C CA . THR A 1 75 ? -31.902 11.637 14.451 1.00 28.78 75 THR A CA 1
ATOM 603 C C . THR A 1 75 ? -32.771 12.889 14.556 1.00 28.78 75 THR A C 1
ATOM 605 O O . THR A 1 75 ? -33.413 13.225 13.568 1.00 28.78 75 THR A O 1
ATOM 608 N N . ASN A 1 76 ? -32.777 13.629 15.670 1.00 30.55 76 ASN A N 1
ATOM 609 C CA . ASN A 1 76 ? -33.610 14.835 15.798 1.00 30.55 76 ASN A CA 1
ATOM 610 C C . ASN A 1 76 ? -32.825 16.048 16.316 1.00 30.55 76 ASN A C 1
ATOM 612 O O . ASN A 1 76 ? -32.909 16.400 17.489 1.00 30.55 76 ASN A O 1
ATOM 616 N N . VAL A 1 77 ? -32.123 16.740 15.414 1.00 29.98 77 VAL A N 1
ATOM 617 C CA . VAL A 1 77 ? -31.750 18.149 15.613 1.00 29.98 77 VAL A CA 1
ATOM 618 C C . VAL A 1 77 ? -32.138 18.929 14.349 1.00 29.98 77 VAL A C 1
ATOM 620 O O . VAL A 1 77 ? -31.593 18.648 13.281 1.00 29.98 77 VAL A O 1
ATOM 623 N N . PRO A 1 78 ? -33.093 19.876 14.417 1.00 28.44 78 PRO A N 1
ATOM 624 C CA . PRO A 1 78 ? -33.461 20.696 13.270 1.00 28.44 78 PRO A CA 1
ATOM 625 C C . PRO A 1 78 ? -32.340 21.692 12.944 1.00 28.44 78 PRO A C 1
ATOM 627 O O . PRO A 1 78 ? -31.839 22.401 13.815 1.00 28.44 78 PRO A O 1
ATOM 630 N N . ILE A 1 79 ? -31.958 21.745 11.668 1.00 30.94 79 ILE A N 1
ATOM 631 C CA . ILE A 1 79 ? -30.953 22.667 11.130 1.00 30.94 79 ILE A CA 1
ATOM 632 C C . ILE A 1 79 ? -31.528 24.092 11.160 1.00 30.94 79 ILE A C 1
ATOM 634 O O . ILE A 1 79 ? -32.489 24.385 10.449 1.00 30.94 79 ILE A O 1
ATOM 638 N N . LEU A 1 80 ? -30.936 24.980 11.962 1.00 28.16 80 LEU A N 1
ATOM 639 C CA . LEU A 1 80 ? -31.184 26.426 11.907 1.00 28.16 80 LEU A CA 1
ATOM 640 C C . LEU A 1 80 ? -30.126 27.123 11.024 1.00 28.16 80 LEU A C 1
ATOM 642 O O . LEU A 1 80 ? -28.972 26.690 11.003 1.00 28.16 80 LEU A O 1
ATOM 646 N N . PRO A 1 81 ? -30.493 28.190 10.285 1.00 28.48 81 PRO A N 1
ATOM 647 C CA . PRO A 1 81 ? -29.617 28.829 9.306 1.00 28.48 81 PRO A CA 1
ATOM 648 C C . PRO A 1 81 ? -28.558 29.740 9.951 1.00 28.48 81 PRO A C 1
ATOM 650 O O . PRO A 1 81 ? -28.821 30.468 10.906 1.00 28.48 81 PRO A O 1
ATOM 653 N N . ILE A 1 82 ? -27.356 29.704 9.373 1.00 32.62 82 ILE A N 1
ATOM 654 C CA . ILE A 1 82 ? -26.146 30.432 9.787 1.00 32.62 82 ILE A CA 1
ATOM 655 C C . ILE A 1 82 ? -26.230 31.912 9.354 1.00 32.62 82 ILE A C 1
ATOM 657 O O . ILE A 1 82 ? -26.459 32.165 8.169 1.00 32.62 82 ILE A O 1
ATOM 661 N N . PRO A 1 83 ? -25.982 32.903 10.235 1.00 29.39 83 PRO A N 1
ATOM 662 C CA . PRO A 1 83 ? -25.736 34.281 9.819 1.00 29.39 83 PRO A CA 1
ATOM 663 C C . PRO A 1 83 ? -24.251 34.534 9.492 1.00 29.39 83 PRO A C 1
ATOM 665 O O . PRO A 1 83 ? -23.344 33.972 10.105 1.00 29.39 83 PRO A O 1
ATOM 668 N N . ALA A 1 84 ? -24.023 35.398 8.501 1.00 31.91 84 ALA A N 1
ATOM 669 C CA . ALA A 1 84 ? -22.724 35.743 7.923 1.00 31.91 84 ALA A CA 1
ATOM 670 C C . ALA A 1 84 ? -21.734 36.389 8.918 1.00 31.91 84 ALA A C 1
ATOM 672 O O . ALA A 1 84 ? -22.106 37.268 9.695 1.00 31.91 84 ALA A O 1
ATOM 673 N N . GLN A 1 85 ? -20.455 36.002 8.834 1.00 31.77 85 GLN A N 1
ATOM 674 C CA . GLN A 1 85 ? -19.342 36.643 9.550 1.00 31.77 85 GLN A CA 1
ATOM 675 C C . GLN A 1 85 ? -18.745 37.832 8.768 1.00 31.77 85 GLN A C 1
ATOM 677 O O . GLN A 1 85 ? -18.593 37.738 7.547 1.00 31.77 85 GLN A O 1
ATOM 682 N N . PRO A 1 86 ? -18.311 38.909 9.453 1.00 31.72 86 PRO A N 1
ATOM 683 C CA . PRO A 1 86 ? -17.470 39.955 8.880 1.00 31.72 86 PRO A CA 1
ATOM 684 C C . PRO A 1 86 ? -15.964 39.711 9.110 1.00 31.72 86 PRO A C 1
ATOM 686 O O . PRO A 1 86 ? -15.542 39.119 10.102 1.00 31.72 86 PRO A O 1
ATOM 689 N N . GLN A 1 87 ? -15.159 40.208 8.167 1.00 34.53 87 GLN A N 1
ATOM 690 C CA . GLN A 1 87 ? -13.694 40.124 8.107 1.00 34.53 87 GLN A CA 1
ATOM 691 C C . GLN A 1 87 ? -12.998 41.157 9.008 1.00 34.53 87 GLN A C 1
ATOM 693 O O . GLN A 1 87 ? -13.426 42.306 9.028 1.00 34.53 87 GLN A O 1
ATOM 698 N N . HIS A 1 88 ? -11.854 40.803 9.613 1.00 32.34 88 HIS A N 1
ATOM 699 C CA . HIS A 1 88 ? -10.747 41.741 9.880 1.00 32.34 88 HIS A CA 1
ATOM 700 C C . HIS A 1 88 ? -9.376 41.022 9.998 1.00 32.34 88 HIS A C 1
ATOM 702 O O . HIS A 1 88 ? -9.341 39.861 10.404 1.00 32.34 88 HIS A O 1
ATOM 708 N N . PRO A 1 89 ? -8.249 41.689 9.651 1.00 34.22 89 PRO A N 1
ATOM 709 C CA . PRO A 1 89 ? -6.903 41.103 9.605 1.00 34.22 89 PRO A CA 1
ATOM 710 C C . PRO A 1 89 ? -6.043 41.440 10.841 1.00 34.22 89 PRO A C 1
ATOM 712 O O . PRO A 1 89 ? -6.192 42.512 11.427 1.00 34.22 89 PRO A O 1
ATOM 715 N N . GLN A 1 90 ? -5.074 40.581 11.188 1.00 32.66 90 GLN A N 1
ATOM 716 C CA . GLN A 1 90 ? -4.027 40.888 12.177 1.00 32.66 90 GLN A CA 1
ATOM 717 C C . GLN A 1 90 ? -2.613 40.783 11.590 1.00 32.66 90 GLN A C 1
ATOM 719 O O . GLN A 1 90 ? -2.266 39.833 10.891 1.00 32.66 90 GLN A O 1
ATOM 724 N N . GLN A 1 91 ? -1.818 41.811 11.895 1.00 29.59 91 GLN A N 1
ATOM 725 C CA . GLN A 1 91 ? -0.416 42.022 11.537 1.00 29.59 91 GLN A CA 1
ATOM 726 C C . GLN A 1 91 ? 0.516 41.546 12.668 1.00 29.59 91 GLN A C 1
ATOM 728 O O . GLN A 1 91 ? 0.190 41.685 13.845 1.00 29.59 91 GLN A O 1
ATOM 733 N N . PHE A 1 92 ? 1.704 41.055 12.304 1.00 30.88 92 PHE A N 1
ATOM 734 C CA . PHE A 1 92 ? 2.820 40.747 13.211 1.00 30.88 92 PHE A CA 1
ATOM 735 C C . PHE A 1 92 ? 3.761 41.955 13.396 1.00 30.88 92 PHE A C 1
ATOM 737 O O . PHE A 1 92 ? 3.976 42.686 12.427 1.00 30.88 92 PHE A O 1
ATOM 744 N N . PRO A 1 93 ? 4.439 42.104 14.552 1.00 36.72 93 PRO A N 1
ATOM 745 C CA . PRO A 1 93 ? 5.632 42.939 14.677 1.00 36.72 93 PRO A CA 1
ATOM 746 C C . PRO A 1 93 ? 6.945 42.130 14.733 1.00 36.72 93 PRO A C 1
ATOM 748 O O . PRO A 1 93 ? 6.992 41.000 15.218 1.00 36.72 93 PRO A O 1
ATOM 751 N N . GLN A 1 94 ? 8.023 42.756 14.247 1.00 32.88 94 GLN A N 1
ATOM 752 C CA . GLN A 1 94 ? 9.401 42.251 14.199 1.00 32.88 94 GLN A CA 1
ATOM 753 C C . GLN A 1 94 ? 10.347 42.930 15.222 1.00 32.88 94 GLN A C 1
ATOM 755 O O . GLN A 1 94 ? 10.137 44.091 15.568 1.00 32.88 94 GLN A O 1
ATOM 760 N N . HIS A 1 95 ? 11.458 42.216 15.517 1.00 33.06 95 HIS A N 1
ATOM 761 C CA . HIS A 1 95 ? 12.826 42.657 15.920 1.00 33.06 95 HIS A CA 1
ATOM 762 C C . HIS A 1 95 ? 13.132 43.018 17.399 1.00 33.06 95 HIS A C 1
ATOM 764 O O . HIS A 1 95 ? 12.193 43.314 18.131 1.00 33.06 95 HIS A O 1
ATOM 770 N N . PRO A 1 96 ? 14.426 43.109 17.853 1.00 41.94 96 PRO A N 1
ATOM 771 C CA . PRO A 1 96 ? 15.742 42.774 17.236 1.00 41.94 96 PRO A CA 1
ATOM 772 C C . PRO A 1 96 ? 16.763 41.993 18.138 1.00 41.94 96 PRO A C 1
ATOM 774 O O . PRO A 1 96 ? 16.500 41.647 19.284 1.00 41.94 96 PRO A O 1
ATOM 777 N N . HIS A 1 97 ? 17.965 41.756 17.577 1.00 32.75 97 HIS A N 1
ATOM 778 C CA . HIS A 1 97 ? 19.160 41.037 18.076 1.00 32.75 97 HIS A CA 1
ATOM 779 C C . HIS A 1 97 ? 20.150 41.804 19.002 1.00 32.75 97 HIS A C 1
ATOM 781 O O . HIS A 1 97 ? 20.283 43.020 18.880 1.00 32.75 97 HIS A O 1
ATOM 787 N N . THR A 1 98 ? 20.996 41.038 19.737 1.00 36.28 98 THR A N 1
ATOM 788 C CA . THR A 1 98 ? 22.505 41.046 19.854 1.00 36.28 98 THR A CA 1
ATOM 789 C C . THR A 1 98 ? 23.058 40.942 21.322 1.00 36.28 98 THR A C 1
ATOM 791 O O . THR A 1 98 ? 22.243 40.945 22.235 1.00 36.28 98 THR A O 1
ATOM 794 N N . PRO A 1 99 ? 24.384 40.755 21.610 1.00 48.97 99 PRO A N 1
ATOM 795 C CA . PRO A 1 99 ? 25.095 39.456 21.743 1.00 48.97 99 PRO A CA 1
ATOM 796 C C . PRO A 1 99 ? 26.058 39.373 22.989 1.00 48.97 99 PRO A C 1
ATOM 798 O O . PRO A 1 99 ? 25.899 40.160 23.916 1.00 48.97 99 PRO A O 1
ATOM 801 N N . ARG A 1 100 ? 27.111 38.504 22.933 1.00 29.38 100 ARG A N 1
ATOM 802 C CA . ARG A 1 100 ? 28.364 38.357 23.773 1.00 29.38 100 ARG A CA 1
ATOM 803 C C . ARG A 1 100 ? 28.320 37.195 24.807 1.00 29.38 100 ARG A C 1
ATOM 805 O O . ARG A 1 100 ? 27.273 36.969 25.382 1.00 29.38 100 ARG A O 1
ATOM 812 N N . ALA A 1 101 ? 29.354 36.403 25.144 1.00 32.28 101 ALA A N 1
ATOM 813 C CA . ALA A 1 101 ? 30.803 36.350 24.887 1.00 32.28 101 ALA A CA 1
ATOM 814 C C . ALA A 1 101 ? 31.341 34.907 25.120 1.00 32.28 101 ALA A C 1
ATOM 816 O O . ALA A 1 101 ? 30.716 34.130 25.837 1.00 32.28 101 ALA A O 1
ATOM 817 N N . ALA A 1 102 ? 32.528 34.589 24.590 1.00 34.44 102 ALA A N 1
ATOM 818 C CA . ALA A 1 102 ? 33.296 33.358 24.830 1.00 34.44 102 ALA A CA 1
ATOM 819 C C . ALA A 1 102 ? 34.480 33.592 25.795 1.00 34.44 102 ALA A C 1
ATOM 821 O O . ALA A 1 102 ? 35.037 34.690 25.796 1.00 34.44 102 ALA A O 1
ATOM 822 N N . ALA A 1 103 ? 34.919 32.560 26.534 1.00 32.88 103 ALA A N 1
ATOM 823 C CA . ALA A 1 103 ? 36.275 32.445 27.099 1.00 32.88 103 ALA A CA 1
ATOM 824 C C . ALA A 1 103 ? 36.645 30.979 27.439 1.00 32.88 103 ALA A C 1
ATOM 826 O O . ALA A 1 103 ? 35.781 30.160 27.735 1.00 32.88 103 ALA A O 1
ATOM 827 N N . LEU A 1 104 ? 37.948 30.686 27.363 1.00 34.41 104 LEU A N 1
ATOM 828 C CA . LEU A 1 104 ? 38.644 29.390 27.287 1.00 34.41 104 LEU A CA 1
ATOM 829 C C . LEU A 1 104 ? 39.580 29.147 28.505 1.00 34.41 104 LEU A C 1
ATOM 831 O O . LEU A 1 104 ? 40.057 30.113 29.089 1.00 34.41 104 LEU A O 1
ATOM 835 N N . ASN A 1 105 ? 39.953 27.866 28.716 1.00 31.98 105 ASN A N 1
ATOM 836 C CA . ASN A 1 105 ? 41.223 27.297 29.263 1.00 31.98 105 ASN A CA 1
ATOM 837 C C . ASN A 1 105 ? 41.491 27.077 30.792 1.00 31.98 105 ASN A C 1
ATOM 839 O O . ASN A 1 105 ? 41.768 28.020 31.517 1.00 31.98 105 ASN A O 1
ATOM 843 N N . THR A 1 106 ? 41.495 25.779 31.206 1.00 34.38 106 THR A N 1
ATOM 844 C CA . THR A 1 106 ? 42.544 24.889 31.854 1.00 34.38 106 THR A CA 1
ATOM 845 C C . THR A 1 106 ? 43.593 25.408 32.896 1.00 34.38 106 THR A C 1
ATOM 847 O O . THR A 1 106 ? 43.901 26.588 32.851 1.00 34.38 106 THR A O 1
ATOM 850 N N . PRO A 1 107 ? 44.415 24.556 33.598 1.00 44.41 107 PRO A N 1
ATOM 851 C CA . PRO A 1 107 ? 44.171 23.370 34.474 1.00 44.41 107 PRO A CA 1
ATOM 852 C C . PRO A 1 107 ? 45.056 23.266 35.787 1.00 44.41 107 PRO A C 1
ATOM 854 O O . PRO A 1 107 ? 46.115 23.874 35.854 1.00 44.41 107 PRO A O 1
ATOM 857 N N . ARG A 1 108 ? 44.689 22.347 36.729 1.00 35.81 108 ARG A N 1
ATOM 858 C CA . ARG A 1 108 ? 45.472 21.618 37.811 1.00 35.81 108 ARG A CA 1
ATOM 859 C C . ARG A 1 108 ? 46.261 22.419 38.897 1.00 35.81 108 ARG A C 1
ATOM 861 O O . ARG A 1 108 ? 46.541 23.580 38.643 1.00 35.81 108 ARG A O 1
ATOM 868 N N . PRO A 1 109 ? 46.647 21.859 40.093 1.00 43.97 109 PRO A N 1
ATOM 869 C CA . PRO A 1 109 ? 47.079 20.474 40.414 1.00 43.97 109 PRO A CA 1
ATOM 870 C C . PRO A 1 109 ? 46.565 19.827 41.742 1.00 43.97 109 PRO A C 1
ATOM 872 O O . PRO A 1 109 ? 45.806 20.413 42.503 1.00 43.97 109 PRO A O 1
ATOM 875 N N . VAL A 1 110 ? 46.992 18.571 41.962 1.00 40.00 110 VAL A N 1
ATOM 876 C CA . VAL A 1 110 ? 46.781 17.642 43.112 1.00 40.00 110 VAL A CA 1
ATOM 877 C C . VAL A 1 110 ? 47.730 17.986 44.291 1.00 40.00 110 VAL A C 1
ATOM 879 O O . VAL A 1 110 ? 48.737 18.648 44.030 1.00 40.00 110 VAL A O 1
ATOM 882 N N . PRO A 1 111 ? 47.506 17.514 45.545 1.00 44.50 111 PRO A N 1
ATOM 883 C CA . PRO A 1 111 ? 48.197 16.284 45.991 1.00 44.50 111 PRO A CA 1
ATOM 884 C C . PRO A 1 111 ? 47.448 15.357 46.992 1.00 44.50 111 PRO A C 1
ATOM 886 O O . PRO A 1 111 ? 46.435 15.693 47.592 1.00 44.50 111 PRO A O 1
ATOM 889 N N . GLN A 1 112 ? 48.034 14.159 47.091 1.00 34.69 112 GLN A N 1
ATOM 890 C CA . GLN A 1 112 ? 47.803 12.928 47.872 1.00 34.69 112 GLN A CA 1
ATOM 891 C C . GLN A 1 112 ? 47.424 13.035 49.367 1.00 34.69 112 GLN A C 1
ATOM 893 O O . GLN A 1 112 ? 47.975 13.869 50.073 1.00 34.69 112 GLN A O 1
ATOM 898 N N . ALA A 1 113 ? 46.670 12.036 49.868 1.00 33.56 113 ALA A N 1
ATOM 899 C CA . ALA A 1 113 ? 47.100 11.126 50.954 1.00 33.56 113 ALA A CA 1
ATOM 900 C C . ALA A 1 113 ? 46.115 9.941 51.168 1.00 33.56 113 ALA A C 1
ATOM 902 O O . ALA A 1 113 ? 44.902 10.114 51.214 1.00 33.56 113 ALA A O 1
ATOM 903 N N . GLN A 1 114 ? 46.673 8.737 51.313 1.00 36.00 114 GLN A N 1
ATOM 904 C CA . GLN A 1 114 ? 46.111 7.482 51.861 1.00 36.00 114 GLN A CA 1
ATOM 905 C C . GLN A 1 114 ? 46.854 7.193 53.196 1.00 36.00 114 GLN A C 1
ATOM 907 O O . GLN A 1 114 ? 47.824 7.911 53.456 1.00 36.00 114 GLN A O 1
ATOM 912 N N . PRO A 1 115 ? 46.605 6.108 53.973 1.00 54.84 115 PRO A N 1
ATOM 913 C CA . PRO A 1 115 ? 45.459 5.176 54.083 1.00 54.84 115 PRO A CA 1
ATOM 914 C C . PRO A 1 115 ? 45.042 4.894 55.560 1.00 54.84 115 PRO A C 1
ATOM 916 O O . PRO A 1 115 ? 45.802 5.177 56.478 1.00 54.84 115 PRO A O 1
ATOM 919 N N . ALA A 1 116 ? 43.901 4.227 55.806 1.00 35.56 116 ALA A N 1
ATOM 920 C CA . ALA A 1 116 ? 43.740 3.293 56.941 1.00 35.56 116 ALA A CA 1
ATOM 921 C C . ALA A 1 116 ? 42.470 2.425 56.811 1.00 35.56 116 ALA A C 1
ATOM 923 O O . ALA A 1 116 ? 41.381 2.921 56.540 1.00 35.56 116 ALA A O 1
ATOM 924 N N . GLN A 1 117 ? 42.654 1.118 57.015 1.00 38.31 117 GLN A N 1
ATOM 925 C CA . GLN A 1 117 ? 41.644 0.068 57.215 1.00 38.31 117 GLN A CA 1
ATOM 926 C C . GLN A 1 117 ? 40.851 0.352 58.520 1.00 38.31 117 GLN A C 1
ATOM 928 O O . GLN A 1 117 ? 41.362 1.058 59.379 1.00 38.31 117 GLN A O 1
ATOM 933 N N . GLN A 1 118 ? 39.631 -0.130 58.788 1.00 37.25 118 GLN A N 1
ATOM 934 C CA . GLN A 1 118 ? 39.239 -1.527 59.020 1.00 37.25 118 GLN A CA 1
ATOM 935 C C . GLN A 1 118 ? 37.748 -1.550 59.463 1.00 37.25 118 GLN A C 1
ATOM 937 O O . GLN A 1 118 ? 37.281 -0.598 60.076 1.00 37.25 118 GLN A O 1
ATOM 942 N N . GLN A 1 119 ? 37.069 -2.683 59.239 1.00 38.09 119 GLN A N 1
ATOM 943 C CA . GLN A 1 119 ? 35.847 -3.159 59.925 1.00 38.09 119 GLN A CA 1
ATOM 944 C C . GLN A 1 119 ? 34.495 -2.468 59.648 1.00 38.09 119 GLN A C 1
ATOM 946 O O . GLN A 1 119 ? 34.093 -1.549 60.346 1.00 38.09 119 GLN A O 1
ATOM 951 N N . GLN A 1 120 ? 33.710 -3.065 58.742 1.00 39.22 120 GLN A N 1
ATOM 952 C CA . GLN A 1 120 ? 32.342 -3.523 59.048 1.00 39.22 120 GLN A CA 1
ATOM 953 C C . GLN A 1 120 ? 31.845 -4.460 57.932 1.00 39.22 120 GLN A C 1
ATOM 955 O O . GLN A 1 120 ? 31.231 -4.056 56.951 1.00 39.22 120 GLN A O 1
ATOM 960 N N . GLN A 1 121 ? 32.140 -5.750 58.090 1.00 38.28 121 GLN A N 1
ATOM 961 C CA . GLN A 1 121 ? 31.378 -6.836 57.480 1.00 38.28 121 GLN A CA 1
ATOM 962 C C . GLN A 1 121 ? 30.768 -7.633 58.627 1.00 38.28 121 GLN A C 1
ATOM 964 O O . GLN A 1 121 ? 31.501 -8.305 59.344 1.00 38.28 121 GLN A O 1
ATOM 969 N N . GLN A 1 122 ? 29.452 -7.516 58.801 1.00 41.84 122 GLN A N 1
ATOM 970 C CA . GLN A 1 122 ? 28.513 -8.602 59.114 1.00 41.84 122 GLN A CA 1
ATOM 971 C C . GLN A 1 122 ? 27.159 -7.991 59.488 1.00 41.84 122 GLN A C 1
ATOM 973 O O . GLN A 1 122 ? 26.924 -7.662 60.641 1.00 41.84 122 GLN A O 1
ATOM 978 N N . GLN A 1 123 ? 26.298 -7.824 58.482 1.00 41.28 123 GLN A N 1
ATOM 979 C CA . GLN A 1 123 ? 24.852 -8.105 58.504 1.00 41.28 123 GLN A CA 1
ATOM 980 C C . GLN A 1 123 ? 24.211 -7.446 57.279 1.00 41.28 123 GLN A C 1
ATOM 982 O O . GLN A 1 123 ? 23.706 -6.335 57.342 1.00 41.28 123 GLN A O 1
ATOM 987 N N . GLN A 1 124 ? 24.246 -8.145 56.147 1.00 39.38 124 GLN A N 1
ATOM 988 C CA . GLN A 1 124 ? 23.259 -7.984 55.078 1.00 39.38 124 GLN A CA 1
ATOM 989 C C . GLN A 1 124 ? 23.203 -9.297 54.289 1.00 39.38 124 GLN A C 1
ATOM 991 O O . GLN A 1 124 ? 23.723 -9.441 53.189 1.00 39.38 124 GLN A O 1
ATOM 996 N N . GLN A 1 125 ? 22.593 -10.302 54.919 1.00 41.56 125 GLN A N 1
ATOM 997 C CA . GLN A 1 125 ? 21.824 -11.307 54.201 1.00 41.56 125 GLN A CA 1
ATOM 998 C C . GLN A 1 125 ? 20.362 -10.882 54.308 1.00 41.56 125 GLN A C 1
ATOM 1000 O O . GLN A 1 125 ? 19.724 -11.101 55.328 1.00 41.56 125 GLN A O 1
ATOM 1005 N N . GLN A 1 126 ? 19.841 -10.267 53.257 1.00 39.69 126 GLN A N 1
ATOM 1006 C CA . GLN A 1 126 ? 18.673 -10.816 52.584 1.00 39.69 126 GLN A CA 1
ATOM 1007 C C . GLN A 1 126 ? 18.678 -10.270 51.167 1.00 39.69 126 GLN A C 1
ATOM 1009 O O . GLN A 1 126 ? 18.752 -9.068 50.924 1.00 39.69 126 GLN A O 1
ATOM 1014 N N . ALA A 1 127 ? 18.742 -11.225 50.252 1.00 39.28 127 ALA A N 1
ATOM 1015 C CA . ALA A 1 127 ? 18.880 -11.024 48.836 1.00 39.28 127 ALA A CA 1
ATOM 1016 C C . ALA A 1 127 ? 17.803 -10.067 48.326 1.00 39.28 127 ALA A C 1
ATOM 1018 O O . ALA A 1 127 ? 16.607 -10.283 48.519 1.00 39.28 127 ALA A O 1
ATOM 1019 N N . GLN A 1 128 ? 18.272 -9.046 47.617 1.00 37.78 128 GLN A N 1
ATOM 1020 C CA . GLN A 1 128 ? 17.530 -8.407 46.549 1.00 37.78 128 GLN A CA 1
ATOM 1021 C C . GLN A 1 128 ? 17.082 -9.518 45.593 1.00 37.78 128 GLN A C 1
ATOM 1023 O O . GLN A 1 128 ? 17.851 -9.982 44.752 1.00 37.78 128 GLN A O 1
ATOM 1028 N N . GLN A 1 129 ? 15.846 -9.987 45.751 1.00 33.00 129 GLN A N 1
ATOM 1029 C CA . GLN A 1 129 ? 15.137 -10.517 44.604 1.00 33.00 129 GLN A CA 1
ATOM 1030 C C . GLN A 1 129 ? 14.925 -9.322 43.673 1.00 33.00 129 GLN A C 1
ATOM 1032 O O . GLN A 1 129 ? 14.316 -8.338 44.102 1.00 33.00 129 GLN A O 1
ATOM 1037 N N . PRO A 1 130 ? 15.407 -9.351 42.421 1.00 37.50 130 PRO A N 1
ATOM 1038 C CA . PRO A 1 130 ? 14.780 -8.522 41.418 1.00 37.50 130 PRO A CA 1
ATOM 1039 C C . PRO A 1 130 ? 13.331 -8.999 41.373 1.00 37.50 130 PRO A C 1
ATOM 1041 O O . PRO A 1 130 ? 13.068 -10.163 41.063 1.00 37.50 130 PRO A O 1
ATOM 1044 N N . THR A 1 131 ? 12.390 -8.134 41.735 1.00 33.59 131 THR A N 1
ATOM 1045 C CA . THR A 1 131 ? 11.005 -8.289 41.317 1.00 33.59 131 THR A CA 1
ATOM 1046 C C . THR A 1 131 ? 11.048 -8.348 39.796 1.00 33.59 131 THR A C 1
ATOM 1048 O O . THR A 1 131 ? 11.087 -7.328 39.114 1.00 33.59 131 THR A O 1
ATOM 1051 N N . GLN A 1 132 ? 11.112 -9.565 39.254 1.00 33.84 132 GLN A N 1
ATOM 1052 C CA . GLN A 1 132 ? 10.664 -9.838 37.907 1.00 33.84 132 GLN A CA 1
ATOM 1053 C C . GLN A 1 132 ? 9.211 -9.380 37.908 1.00 33.84 132 GLN A C 1
ATOM 1055 O O . GLN A 1 132 ? 8.329 -10.092 38.383 1.00 33.84 132 GLN A O 1
ATOM 1060 N N . GLN A 1 133 ? 8.967 -8.153 37.446 1.00 36.22 133 GLN A N 1
ATOM 1061 C CA . GLN A 1 133 ? 7.680 -7.817 36.873 1.00 36.22 133 GLN A CA 1
ATOM 1062 C C . GLN A 1 133 ? 7.493 -8.838 35.761 1.00 36.22 133 GLN A C 1
ATOM 1064 O O . GLN A 1 133 ? 8.071 -8.723 34.683 1.00 36.22 133 GLN A O 1
ATOM 1069 N N . THR A 1 134 ? 6.783 -9.915 36.082 1.00 38.09 134 THR A N 1
ATOM 1070 C CA . THR A 1 134 ? 6.257 -10.840 35.100 1.00 38.09 134 THR A CA 1
ATOM 1071 C C . THR A 1 134 ? 5.486 -9.947 34.144 1.00 38.09 134 THR A C 1
ATOM 1073 O O . THR A 1 134 ? 4.468 -9.380 34.541 1.00 38.09 134 THR A O 1
ATOM 1076 N N . GLN A 1 135 ? 6.020 -9.717 32.941 1.00 46.47 135 GLN A N 1
ATOM 1077 C CA . GLN A 1 135 ? 5.255 -9.092 31.873 1.00 46.47 135 GLN A CA 1
ATOM 1078 C C . GLN A 1 135 ? 3.991 -9.939 31.763 1.00 46.47 135 GLN A C 1
ATOM 1080 O O . GLN A 1 135 ? 4.058 -11.107 31.376 1.00 46.47 135 GLN A O 1
ATOM 1085 N N . ARG A 1 136 ? 2.865 -9.405 32.247 1.00 55.06 136 ARG A N 1
ATOM 1086 C CA . ARG A 1 136 ? 1.576 -10.073 32.132 1.00 55.06 136 ARG A CA 1
ATOM 1087 C C . ARG A 1 136 ? 1.311 -10.136 30.641 1.00 55.06 136 ARG A C 1
ATOM 1089 O O . ARG A 1 136 ? 1.004 -9.124 30.026 1.00 55.06 136 ARG A O 1
ATOM 1096 N N . HIS A 1 137 ? 1.528 -11.304 30.053 1.00 60.16 137 HIS A N 1
ATOM 1097 C CA . HIS A 1 137 ? 1.210 -11.508 28.657 1.00 60.16 137 HIS A CA 1
ATOM 1098 C C . HIS A 1 137 ? -0.301 -11.335 28.525 1.00 60.16 137 HIS A C 1
ATOM 1100 O O . HIS A 1 137 ? -1.065 -12.080 29.141 1.00 60.16 137 HIS A O 1
ATOM 1106 N N . PHE A 1 138 ? -0.734 -10.319 27.782 1.00 71.50 138 PHE A N 1
ATOM 1107 C CA . PHE A 1 138 ? -2.147 -10.125 27.502 1.00 71.50 138 PHE A CA 1
ATOM 1108 C C . PHE A 1 138 ? -2.682 -11.361 26.790 1.00 71.50 138 PHE A C 1
ATOM 1110 O O . PHE A 1 138 ? -2.170 -11.759 25.742 1.00 71.50 138 PHE A O 1
ATOM 1117 N N . ASN A 1 139 ? -3.693 -11.984 27.382 1.00 82.25 139 ASN A N 1
ATOM 1118 C CA . ASN A 1 139 ? -4.392 -13.108 26.793 1.00 82.25 139 ASN A CA 1
ATOM 1119 C C . ASN A 1 139 ? -5.818 -12.669 26.477 1.00 82.25 139 ASN A C 1
ATOM 1121 O O . ASN A 1 139 ? -6.652 -12.521 27.371 1.00 82.25 139 ASN A O 1
ATOM 1125 N N . ILE A 1 140 ? -6.091 -12.444 25.192 1.00 86.44 140 ILE A N 1
ATOM 1126 C CA . ILE A 1 140 ? -7.404 -11.979 24.746 1.00 86.44 140 ILE A CA 1
ATOM 1127 C C . ILE A 1 140 ? -8.505 -13.006 25.037 1.00 86.44 140 ILE A C 1
ATOM 1129 O O . ILE A 1 140 ? -9.651 -12.615 25.245 1.00 86.44 140 ILE A O 1
ATOM 1133 N N . ALA A 1 141 ? -8.162 -14.299 25.114 1.00 87.38 141 ALA A N 1
ATOM 1134 C CA . ALA A 1 141 ? -9.117 -15.371 25.383 1.00 87.38 141 ALA A CA 1
ATOM 1135 C C . ALA A 1 141 ? -9.820 -15.189 26.737 1.00 87.38 141 ALA A C 1
ATOM 1137 O O . ALA A 1 141 ? -11.022 -15.420 26.839 1.00 87.38 141 ALA A O 1
ATOM 1138 N N . ASP A 1 142 ? -9.106 -14.669 27.739 1.00 89.50 142 ASP A N 1
ATOM 1139 C CA . ASP A 1 142 ? -9.643 -14.420 29.084 1.00 89.50 142 ASP A CA 1
ATOM 1140 C C . ASP A 1 142 ? -10.618 -13.230 29.123 1.00 89.50 142 ASP A C 1
ATOM 1142 O O . ASP A 1 142 ? -11.243 -12.951 30.148 1.00 89.50 142 ASP A O 1
ATOM 1146 N N . LYS A 1 143 ? -10.721 -12.486 28.017 1.00 91.75 143 LYS A N 1
ATOM 1147 C CA . LYS A 1 143 ? -11.561 -11.292 27.878 1.00 91.75 143 LYS A CA 1
ATOM 1148 C C . LYS A 1 143 ? -12.813 -11.541 27.052 1.00 91.75 143 LYS A C 1
ATOM 1150 O O . LYS A 1 143 ? -13.663 -10.652 26.997 1.00 91.75 143 LYS A O 1
ATOM 1155 N N . ILE A 1 144 ? -12.927 -12.706 26.414 1.00 93.81 144 ILE A N 1
ATOM 1156 C CA . ILE A 1 144 ? -14.066 -13.066 25.570 1.00 93.81 144 ILE A CA 1
ATOM 1157 C C . ILE A 1 144 ? -15.299 -13.248 26.451 1.00 93.81 144 ILE A C 1
ATOM 1159 O O . ILE A 1 144 ? -15.303 -14.056 27.377 1.00 93.81 144 ILE A O 1
ATOM 1163 N N . ILE A 1 145 ? -16.350 -12.493 26.144 1.00 94.81 145 ILE A N 1
ATOM 1164 C CA . ILE A 1 145 ? -17.649 -12.603 26.817 1.00 94.81 145 ILE A CA 1
ATOM 1165 C C . ILE A 1 145 ? -18.728 -13.196 25.911 1.00 94.81 145 ILE A C 1
ATOM 1167 O O . ILE A 1 145 ? -19.722 -13.708 26.416 1.00 94.81 145 ILE A O 1
ATOM 1171 N N . ASP A 1 146 ? -18.532 -13.125 24.595 1.00 93.31 146 ASP A N 1
ATOM 1172 C CA . ASP A 1 146 ? -19.397 -13.749 23.601 1.00 93.31 146 ASP A CA 1
ATOM 1173 C C . ASP A 1 146 ? -18.580 -14.097 22.352 1.00 93.31 146 ASP A C 1
ATOM 1175 O O . ASP A 1 146 ? -17.621 -13.397 22.011 1.00 93.31 146 ASP A O 1
ATOM 1179 N N . LYS A 1 147 ? -18.935 -15.187 21.674 1.00 93.19 147 LYS A N 1
ATOM 1180 C CA . LYS A 1 147 ? -18.198 -15.705 20.518 1.00 93.19 147 LYS A CA 1
ATOM 1181 C C . LYS A 1 147 ? -19.173 -16.037 19.399 1.00 93.19 147 LYS A C 1
ATOM 1183 O O . LYS A 1 147 ? -20.005 -16.925 19.551 1.00 93.19 147 LYS A O 1
ATOM 1188 N N . ILE A 1 148 ? -19.025 -15.347 18.269 1.00 89.31 148 ILE A N 1
ATOM 1189 C CA . ILE A 1 148 ? -19.772 -15.659 17.046 1.00 89.31 148 ILE A CA 1
ATOM 1190 C C . ILE A 1 148 ? -19.097 -16.841 16.351 1.00 89.31 148 ILE A C 1
ATOM 1192 O O . ILE A 1 148 ? -19.740 -17.842 16.046 1.00 89.31 148 ILE A O 1
ATOM 1196 N N . ASP A 1 149 ? -17.788 -16.725 16.128 1.00 91.50 149 ASP A N 1
ATOM 1197 C CA . ASP A 1 149 ? -16.954 -17.738 15.489 1.00 91.50 149 ASP A CA 1
ATOM 1198 C C . ASP A 1 149 ? -15.484 -17.594 15.942 1.00 91.50 149 ASP A C 1
ATOM 1200 O O . ASP A 1 149 ? -15.163 -16.808 16.836 1.00 91.50 149 ASP A O 1
ATOM 1204 N N . ASP A 1 150 ? -14.580 -18.403 15.386 1.00 88.31 150 ASP A N 1
ATOM 1205 C CA . ASP A 1 150 ? -13.148 -18.363 15.727 1.00 88.31 150 ASP A CA 1
ATOM 1206 C C . ASP A 1 150 ? -12.451 -17.065 15.290 1.00 88.31 150 ASP A C 1
ATOM 1208 O O . ASP A 1 150 ? -11.413 -16.707 15.84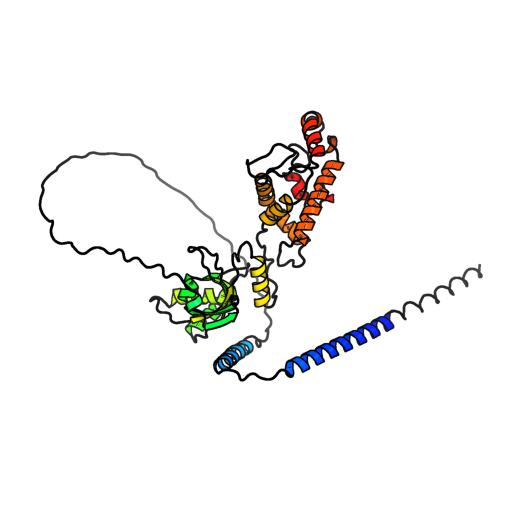4 1.00 88.31 150 ASP A O 1
ATOM 1212 N N . GLU A 1 151 ? -13.026 -16.338 14.335 1.00 90.44 151 GLU A N 1
ATOM 1213 C CA . GLU A 1 151 ? -12.487 -15.089 13.808 1.00 90.44 151 GLU A CA 1
ATOM 1214 C C . GLU A 1 151 ? -13.204 -13.848 14.359 1.00 90.44 151 GLU A C 1
ATOM 1216 O O . GLU A 1 151 ? -12.767 -12.729 14.079 1.00 90.44 151 GLU A O 1
ATOM 1221 N N . ARG A 1 152 ? -14.314 -14.012 15.091 1.00 92.50 152 ARG A N 1
ATOM 1222 C CA . ARG A 1 152 ? -15.174 -12.917 15.556 1.00 92.50 152 ARG A CA 1
ATOM 1223 C C . ARG A 1 152 ? -15.738 -13.174 16.937 1.00 92.50 152 ARG A C 1
ATOM 1225 O O . ARG A 1 152 ? -16.526 -14.096 17.163 1.00 92.50 152 ARG A O 1
ATOM 1232 N N . PHE A 1 153 ? -15.402 -12.286 17.856 1.00 94.94 153 PHE A N 1
ATOM 1233 C CA . PHE A 1 153 ? -15.834 -12.399 19.240 1.00 94.94 153 PHE A CA 1
ATOM 1234 C C . PHE A 1 153 ? -15.930 -11.031 19.906 1.00 94.94 153 PHE A C 1
ATOM 1236 O O . PHE A 1 153 ? -15.294 -10.064 19.493 1.00 94.94 153 PHE A O 1
ATOM 1243 N N . LEU A 1 154 ? -16.756 -10.950 20.941 1.00 94.62 154 LEU A N 1
ATOM 1244 C CA . LEU A 1 154 ? -16.927 -9.766 21.763 1.00 94.62 154 LEU A CA 1
ATOM 1245 C C . LEU A 1 154 ? -16.064 -9.913 23.011 1.00 94.62 154 LEU A C 1
ATOM 1247 O O . LEU A 1 154 ? -16.182 -10.898 23.746 1.00 94.62 154 LEU A O 1
ATOM 1251 N N . VAL A 1 155 ? -15.225 -8.915 23.277 1.00 94.81 155 VAL A N 1
ATOM 1252 C CA . VAL A 1 155 ? -14.437 -8.853 24.510 1.00 94.81 155 VAL A CA 1
ATOM 1253 C C . VAL A 1 155 ? -14.900 -7.729 25.419 1.00 94.81 155 VAL A C 1
ATOM 1255 O O . VAL A 1 155 ? -15.398 -6.698 24.962 1.00 94.81 155 VAL A O 1
ATOM 1258 N N . LYS A 1 156 ? -14.683 -7.916 26.720 1.00 93.69 156 LYS A N 1
ATOM 1259 C CA . LYS A 1 156 ? -14.844 -6.884 27.744 1.00 93.69 156 LYS A CA 1
ATOM 1260 C C . LYS A 1 156 ? -13.484 -6.582 28.359 1.00 93.69 156 LYS A C 1
ATOM 1262 O O . LYS A 1 156 ? -12.918 -7.427 29.051 1.00 93.69 156 LYS A O 1
ATOM 1267 N N . ILE A 1 157 ? -12.973 -5.379 28.118 1.00 91.62 157 ILE A N 1
ATOM 1268 C CA . ILE A 1 157 ? -11.652 -4.948 28.599 1.00 91.62 157 ILE A CA 1
ATOM 1269 C C . ILE A 1 157 ? -11.757 -3.635 29.369 1.00 91.62 157 ILE A C 1
ATOM 1271 O O . ILE A 1 157 ? -12.660 -2.831 29.131 1.00 91.62 157 ILE A O 1
ATOM 1275 N N . SER A 1 158 ? -10.859 -3.422 30.329 1.00 90.00 158 SER A N 1
ATOM 1276 C CA . SER A 1 158 ? -10.802 -2.150 31.052 1.00 90.00 158 SER A CA 1
ATOM 1277 C C . SER A 1 158 ? -10.265 -1.021 30.174 1.00 90.00 158 SER A C 1
ATOM 1279 O O . SER A 1 158 ? -9.612 -1.248 29.154 1.00 90.00 158 SER A O 1
ATOM 1281 N N . PHE A 1 159 ? -10.504 0.218 30.598 1.00 89.88 159 PHE A N 1
ATOM 1282 C CA . PHE A 1 159 ? -9.889 1.391 29.978 1.00 89.88 159 PHE A CA 1
ATOM 1283 C C . PHE A 1 159 ? -8.355 1.309 29.954 1.00 89.88 159 PHE A C 1
ATOM 1285 O O . PHE A 1 159 ? -7.743 1.664 28.948 1.00 89.88 159 PHE A O 1
ATOM 1292 N N . HIS A 1 160 ? -7.731 0.774 31.007 1.00 87.12 160 HIS A N 1
ATOM 1293 C CA . HIS A 1 160 ? -6.284 0.555 31.031 1.00 87.12 160 HIS A CA 1
ATOM 1294 C C . HIS A 1 160 ? -5.832 -0.505 30.036 1.00 87.12 160 HIS A C 1
ATOM 1296 O O . HIS A 1 160 ? -4.911 -0.250 29.271 1.00 87.12 160 HIS A O 1
ATOM 1302 N N . GLU A 1 161 ? -6.504 -1.656 29.994 1.00 89.06 161 GLU A N 1
ATOM 1303 C CA . GLU A 1 161 ? -6.176 -2.727 29.048 1.00 89.06 161 GLU A CA 1
ATOM 1304 C C . GLU A 1 161 ? -6.322 -2.237 27.600 1.00 89.06 161 GLU A C 1
ATOM 1306 O O . GLU A 1 161 ? -5.487 -2.541 26.751 1.00 89.06 161 GLU A O 1
ATOM 1311 N N . LEU A 1 162 ? -7.327 -1.398 27.324 1.00 90.56 162 LEU A N 1
ATOM 1312 C CA . LEU A 1 162 ? -7.465 -0.718 26.038 1.00 90.56 162 LEU A CA 1
ATOM 1313 C C . LEU A 1 162 ? -6.263 0.201 25.752 1.00 90.56 162 LEU A C 1
ATOM 1315 O O . LEU A 1 162 ? -5.740 0.199 24.640 1.00 90.56 162 LEU A O 1
ATOM 1319 N N . MET A 1 163 ? -5.806 1.000 26.719 1.00 88.62 163 MET A N 1
ATOM 1320 C CA . MET A 1 163 ? -4.641 1.870 26.511 1.00 88.62 163 MET A CA 1
ATOM 1321 C C . MET A 1 163 ? -3.333 1.090 26.375 1.00 88.62 163 MET A C 1
ATOM 1323 O O . MET A 1 163 ? -2.470 1.512 25.604 1.00 88.62 163 MET A O 1
ATOM 1327 N N . GLU A 1 164 ? -3.186 -0.028 27.077 1.00 87.25 164 GLU A N 1
ATOM 1328 C CA . GLU A 1 164 ? -1.983 -0.858 27.079 1.00 87.25 164 GLU A CA 1
ATOM 1329 C C . GLU A 1 164 ? -1.868 -1.664 25.781 1.00 87.25 164 GLU A C 1
ATOM 1331 O O . GLU A 1 164 ? -0.856 -1.569 25.086 1.00 87.25 164 GLU A O 1
ATOM 1336 N N . TYR A 1 165 ? -2.937 -2.363 25.390 1.00 88.94 165 TYR A N 1
ATOM 1337 C CA . TYR A 1 165 ? -2.896 -3.361 24.317 1.00 88.94 165 TYR A CA 1
ATOM 1338 C C . TYR A 1 165 ? -3.503 -2.897 22.996 1.00 88.94 165 TYR A C 1
ATOM 1340 O O . TYR A 1 165 ? -3.331 -3.593 21.994 1.00 88.94 165 TYR A O 1
ATOM 1348 N N . ALA A 1 166 ? -4.182 -1.740 22.964 1.00 90.06 166 ALA A N 1
ATOM 1349 C CA . ALA A 1 166 ? -4.807 -1.229 21.749 1.00 90.06 166 ALA A CA 1
ATOM 1350 C C . ALA A 1 166 ? -4.162 0.048 21.179 1.00 90.06 166 ALA A C 1
ATOM 1352 O O . ALA A 1 166 ? -3.932 1.060 21.865 1.00 90.06 166 ALA A O 1
ATOM 1353 N N . ALA A 1 167 ? -3.917 0.018 19.870 1.00 88.25 167 ALA A N 1
ATOM 1354 C CA . ALA A 1 167 ? -3.513 1.159 19.056 1.00 88.25 167 ALA A CA 1
ATOM 1355 C C . ALA A 1 167 ? -4.643 1.551 18.092 1.00 88.25 167 ALA A C 1
ATOM 1357 O O . ALA A 1 167 ? -5.371 0.678 17.620 1.00 88.25 167 ALA A O 1
ATOM 1358 N N . PRO A 1 168 ? -4.820 2.845 17.789 1.00 82.56 168 PRO A N 1
ATOM 1359 C CA . PRO A 1 168 ? -5.740 3.258 16.743 1.00 82.56 168 PRO A CA 1
ATOM 1360 C C . PRO A 1 168 ? -5.159 2.932 15.363 1.00 82.56 168 PRO A C 1
ATOM 1362 O O . PRO A 1 168 ? -3.999 3.238 15.099 1.00 82.56 168 PRO A O 1
ATOM 1365 N N . ILE A 1 169 ? -5.982 2.390 14.464 1.00 75.69 169 ILE A N 1
ATOM 1366 C CA . ILE A 1 169 ? -5.751 2.519 13.025 1.00 75.69 169 ILE A CA 1
ATOM 1367 C C . ILE A 1 169 ? -6.552 3.735 12.577 1.00 75.69 169 ILE A C 1
ATOM 1369 O O . ILE A 1 169 ? -7.784 3.717 12.473 1.00 75.69 169 ILE A O 1
ATOM 1373 N N . THR A 1 170 ? -5.848 4.831 12.332 1.00 59.38 170 THR A N 1
ATOM 1374 C CA . THR A 1 170 ? -6.437 6.023 11.731 1.00 59.38 170 THR A CA 1
ATOM 1375 C C . THR A 1 170 ? -6.246 5.938 10.226 1.00 59.38 170 THR A C 1
ATOM 1377 O O . THR A 1 170 ? -5.197 6.301 9.706 1.00 59.38 170 THR A O 1
ATOM 1380 N N . PHE A 1 171 ? -7.270 5.488 9.503 1.00 62.94 171 PHE A N 1
ATOM 1381 C CA . PHE A 1 171 ? -7.323 5.616 8.043 1.00 62.94 171 PHE A CA 1
ATOM 1382 C C . PHE A 1 171 ? -7.590 7.083 7.636 1.00 62.94 171 PHE A C 1
ATOM 1384 O O . PHE A 1 171 ? -8.620 7.385 7.038 1.00 62.94 171 PHE A O 1
ATOM 1391 N N . ASN A 1 172 ? -6.709 8.008 8.045 1.00 51.91 172 ASN A N 1
ATOM 1392 C CA . ASN A 1 172 ? -6.804 9.461 7.835 1.00 51.91 172 ASN A CA 1
ATOM 1393 C C . ASN A 1 172 ? -8.176 10.066 8.198 1.00 51.91 172 ASN A C 1
ATOM 1395 O O . ASN A 1 172 ? -8.688 10.945 7.507 1.00 51.91 172 ASN A O 1
ATOM 1399 N N . ARG A 1 173 ? -8.797 9.581 9.282 1.00 59.78 173 ARG A N 1
ATOM 1400 C CA . ARG A 1 173 ? -9.899 10.298 9.932 1.00 59.78 173 ARG A CA 1
ATOM 1401 C C . ARG A 1 173 ? -9.321 11.156 11.041 1.00 59.78 173 ARG A C 1
ATOM 1403 O O . ARG A 1 173 ? -8.817 10.605 12.020 1.00 59.78 173 ARG A O 1
ATOM 1410 N N . ASP A 1 174 ? -9.446 12.467 10.886 1.00 68.38 174 ASP A N 1
ATOM 1411 C CA . ASP A 1 174 ? -9.180 13.392 11.976 1.00 68.38 174 ASP A CA 1
ATOM 1412 C C . ASP A 1 174 ? -10.127 13.097 13.135 1.00 68.38 174 ASP A C 1
ATOM 1414 O O . ASP A 1 174 ? -11.307 12.761 12.952 1.00 68.38 174 ASP A O 1
ATOM 1418 N N . LEU A 1 175 ? -9.578 13.195 14.339 1.00 80.75 175 LEU A N 1
ATOM 1419 C CA . LEU A 1 175 ? -10.389 13.180 15.534 1.00 80.75 175 LEU A CA 1
ATOM 1420 C C . LEU A 1 175 ? -10.958 14.576 15.728 1.00 80.75 175 LEU A C 1
ATOM 1422 O O . LEU A 1 175 ? -10.240 15.567 15.691 1.00 80.75 175 LEU A O 1
ATOM 1426 N N . ASP A 1 176 ? -12.267 14.623 15.904 1.00 85.50 176 ASP A N 1
ATOM 1427 C CA . ASP A 1 176 ? -12.995 15.852 16.153 1.00 85.50 176 ASP A CA 1
ATOM 1428 C C . ASP A 1 176 ? -12.942 16.120 17.654 1.00 85.50 176 ASP A C 1
ATOM 1430 O O . ASP A 1 176 ? -13.464 15.327 18.445 1.00 85.50 176 ASP A O 1
ATOM 1434 N N . GLU A 1 177 ? -12.273 17.205 18.037 1.00 90.00 177 GLU A N 1
ATOM 1435 C CA . GLU A 1 177 ? -12.098 17.597 19.434 1.00 90.00 177 GLU A CA 1
ATOM 1436 C C . GLU A 1 177 ? -13.442 17.854 20.120 1.00 90.00 177 GLU A C 1
ATOM 1438 O O . GLU A 1 177 ? -13.619 17.450 21.268 1.00 90.00 177 GLU A O 1
ATOM 1443 N N . GLU A 1 178 ? -14.428 18.423 19.417 1.00 91.56 178 GLU A N 1
ATOM 1444 C CA . GLU A 1 178 ? -15.757 18.667 19.988 1.00 91.56 178 GLU A CA 1
ATOM 1445 C C . GLU A 1 178 ? -16.468 17.343 20.304 1.00 91.56 178 GLU A C 1
ATOM 1447 O O . GLU A 1 178 ? -17.105 17.184 21.348 1.00 91.56 178 GLU A O 1
ATOM 1452 N N . GLN A 1 179 ? -16.332 16.352 19.420 1.00 89.69 179 GLN A N 1
ATOM 1453 C CA . GLN A 1 179 ? -16.871 15.015 19.649 1.00 89.69 179 GLN A CA 1
ATOM 1454 C C . GLN A 1 179 ? -16.133 14.281 20.774 1.00 89.69 179 GLN A C 1
ATOM 1456 O O . GLN A 1 179 ? -16.773 13.572 21.555 1.00 89.69 179 GLN A O 1
ATOM 1461 N N . ILE A 1 180 ? -14.809 14.440 20.870 1.00 91.69 180 ILE A N 1
ATOM 1462 C CA . ILE A 1 180 ? -14.029 13.907 21.992 1.00 91.69 180 ILE A CA 1
ATOM 1463 C C . ILE A 1 180 ? -14.531 14.514 23.300 1.00 91.69 180 ILE A C 1
ATOM 1465 O O . ILE A 1 180 ? -14.745 13.765 24.248 1.00 91.69 180 ILE A O 1
ATOM 1469 N N . GLU A 1 181 ? -14.780 15.824 23.337 1.00 92.31 181 GLU A N 1
ATOM 1470 C CA . GLU A 1 181 ? -15.264 16.508 24.535 1.00 92.31 181 GLU A CA 1
ATOM 1471 C C . GLU A 1 181 ? -16.634 15.997 24.969 1.00 92.31 181 GLU A C 1
ATOM 1473 O O . GLU A 1 181 ? -16.825 15.637 26.126 1.00 92.31 181 GLU A O 1
ATOM 1478 N N . LYS A 1 182 ? -17.573 15.866 24.026 1.00 89.75 182 LYS A N 1
ATOM 1479 C CA . LYS A 1 182 ? -18.903 15.302 24.305 1.00 89.75 182 LYS A CA 1
ATOM 1480 C C . LYS A 1 182 ? -18.815 13.889 24.879 1.00 89.75 182 LYS A C 1
ATOM 1482 O O . LYS A 1 182 ? -19.510 13.563 25.838 1.00 89.75 182 LYS A O 1
ATOM 1487 N N . LEU A 1 183 ? -17.959 13.045 24.300 1.00 91.88 183 LEU A N 1
ATOM 1488 C CA . LEU A 1 183 ? -17.746 11.683 24.789 1.00 91.88 183 LEU A CA 1
ATOM 1489 C C . LEU A 1 183 ? -17.058 11.678 26.155 1.00 91.88 183 LEU A C 1
ATOM 1491 O O . LEU A 1 183 ? -17.427 10.881 27.008 1.00 91.88 183 LEU A O 1
ATOM 1495 N N . TYR A 1 184 ? -16.097 12.565 26.384 1.00 91.44 184 TYR A N 1
ATOM 1496 C CA . TYR A 1 184 ? -15.423 12.712 27.667 1.00 91.44 184 TYR A CA 1
ATOM 1497 C C . TYR A 1 184 ? -16.404 13.111 28.778 1.00 91.44 184 TYR A C 1
ATOM 1499 O O . TYR A 1 184 ? -16.478 12.412 29.787 1.00 91.44 184 TYR A O 1
ATOM 1507 N N . VAL A 1 185 ? -17.229 14.139 28.551 1.00 89.56 185 VAL A N 1
ATOM 1508 C CA . VAL A 1 185 ? -18.293 14.555 29.481 1.00 89.56 185 VAL A CA 1
ATOM 1509 C C . VAL A 1 185 ? -19.235 13.387 29.784 1.00 89.56 185 VAL A C 1
ATOM 1511 O O . VAL A 1 185 ? -19.542 13.142 30.947 1.00 89.56 185 VAL A O 1
ATOM 1514 N N . SER A 1 186 ? -19.599 12.582 28.775 1.00 87.94 186 SER A N 1
ATOM 1515 C CA . SER A 1 186 ? -20.439 11.395 28.999 1.00 87.94 186 SER A CA 1
ATOM 1516 C C . SER A 1 186 ? -19.790 10.329 29.893 1.00 87.94 186 SER A C 1
ATOM 1518 O O . SER A 1 186 ? -20.498 9.604 30.578 1.00 87.94 186 SER A O 1
ATOM 1520 N N . ILE A 1 187 ? -18.456 10.227 29.929 1.00 88.69 187 ILE A N 1
ATOM 1521 C CA . ILE A 1 187 ? -17.764 9.315 30.856 1.00 88.69 187 ILE A CA 1
ATOM 1522 C C . ILE A 1 187 ? -17.838 9.854 32.291 1.00 88.69 187 ILE A C 1
ATOM 1524 O O . ILE A 1 187 ? -17.975 9.069 33.227 1.00 88.69 187 ILE A O 1
ATOM 1528 N N . VAL A 1 188 ? -17.716 11.174 32.459 1.00 86.12 188 VAL A N 1
ATOM 1529 C CA . VAL A 1 188 ? -17.672 11.838 33.771 1.00 86.12 188 VAL A CA 1
ATOM 1530 C C . VAL A 1 188 ? -19.052 11.897 34.429 1.00 86.12 188 VAL A C 1
ATOM 1532 O O . VAL A 1 188 ? -19.156 11.655 35.630 1.00 86.12 188 VAL A O 1
ATOM 1535 N N . GLU A 1 189 ? -20.096 12.231 33.669 1.00 85.19 189 GLU A N 1
ATOM 1536 C CA . GLU A 1 189 ? -21.430 12.511 34.218 1.00 85.19 189 GLU A CA 1
ATOM 1537 C C . GLU A 1 189 ? -22.285 11.256 34.423 1.00 85.19 189 GLU A C 1
ATOM 1539 O O . GLU A 1 189 ? -22.873 11.086 35.491 1.00 85.19 189 GLU A O 1
ATOM 1544 N N . ASP A 1 190 ? -22.367 10.386 33.415 1.00 78.56 190 ASP A N 1
ATOM 1545 C CA . ASP A 1 190 ? -23.188 9.173 33.453 1.00 78.56 190 ASP A CA 1
ATOM 1546 C C . ASP A 1 190 ? -22.599 8.120 32.513 1.00 78.56 190 ASP A C 1
ATOM 1548 O O . ASP A 1 190 ? -22.921 8.055 31.324 1.00 78.56 190 ASP A O 1
ATOM 1552 N N . TYR A 1 191 ? -21.666 7.324 33.040 1.00 77.62 191 TYR A N 1
ATOM 1553 C CA . TYR A 1 191 ? -20.915 6.376 32.233 1.00 77.62 191 TYR A CA 1
ATOM 1554 C C . TYR A 1 191 ? -21.825 5.333 31.574 1.00 77.62 191 TYR A C 1
ATOM 1556 O O . TYR A 1 191 ? -22.268 4.370 32.210 1.00 77.62 191 TYR A O 1
ATOM 1564 N N . ILE A 1 192 ? -21.995 5.457 30.256 1.00 69.69 192 ILE A N 1
ATOM 1565 C CA . ILE A 1 192 ? -22.598 4.409 29.437 1.00 69.69 192 ILE A CA 1
ATOM 1566 C C . ILE A 1 192 ? -21.487 3.599 28.753 1.00 69.69 192 ILE A C 1
ATOM 1568 O O . ILE A 1 192 ? -20.662 4.178 28.037 1.00 69.69 192 ILE A O 1
ATOM 1572 N N . PRO A 1 193 ? -21.448 2.261 28.923 1.00 74.50 193 PRO A N 1
ATOM 1573 C CA . PRO A 1 193 ? -20.421 1.436 28.309 1.00 74.50 193 PRO A CA 1
ATOM 1574 C C . PRO A 1 193 ? -20.345 1.618 26.797 1.00 74.50 193 PRO A C 1
ATOM 1576 O O . PRO A 1 193 ? -21.320 1.449 26.065 1.00 74.50 193 PRO A O 1
ATOM 1579 N N . PHE A 1 194 ? -19.145 1.927 26.324 1.00 81.38 194 PHE A N 1
ATOM 1580 C CA . PHE A 1 194 ? -18.886 2.071 24.905 1.00 81.38 194 PHE A CA 1
ATOM 1581 C C . PHE A 1 194 ? -18.797 0.716 24.210 1.00 81.38 194 PHE A C 1
ATOM 1583 O O . PHE A 1 194 ? -18.248 -0.246 24.750 1.00 81.38 194 PHE A O 1
ATOM 1590 N N . THR A 1 195 ? -19.274 0.681 22.970 1.00 86.12 195 THR A N 1
ATOM 1591 C CA . THR A 1 195 ? -18.932 -0.362 22.005 1.00 86.12 195 THR A CA 1
ATOM 1592 C C . THR A 1 195 ? -17.817 0.137 21.093 1.00 86.12 195 THR A C 1
ATOM 1594 O O . THR A 1 195 ? -17.715 1.334 20.822 1.00 86.12 195 THR A O 1
ATOM 1597 N N . MET A 1 196 ? -16.940 -0.741 20.628 1.00 91.88 196 MET A N 1
ATOM 1598 C CA . MET A 1 196 ? -15.881 -0.428 19.664 1.00 91.88 196 MET A CA 1
ATOM 1599 C C . MET A 1 196 ? -15.684 -1.613 18.723 1.00 91.88 196 MET A C 1
ATOM 1601 O O . MET A 1 196 ? -16.090 -2.725 19.050 1.00 91.88 196 MET A O 1
ATOM 1605 N N . ASP A 1 197 ? -15.023 -1.383 17.592 1.00 92.12 197 ASP A N 1
ATOM 1606 C CA . ASP A 1 197 ? -14.586 -2.457 16.702 1.00 92.12 197 ASP A CA 1
ATOM 1607 C C . ASP A 1 197 ? -13.070 -2.394 16.544 1.00 92.12 197 ASP A C 1
ATOM 1609 O O . ASP A 1 197 ? -12.495 -1.322 16.304 1.00 92.12 197 ASP A O 1
ATOM 1613 N N . ALA A 1 198 ? -12.418 -3.544 16.655 1.00 93.69 198 ALA A N 1
ATOM 1614 C CA . ALA A 1 198 ? -10.979 -3.664 16.525 1.00 93.69 198 ALA A CA 1
ATOM 1615 C C . ALA A 1 198 ? -10.579 -4.965 15.826 1.00 93.69 198 ALA A C 1
ATOM 1617 O O . ALA A 1 198 ? -11.289 -5.966 15.855 1.00 93.69 198 ALA A O 1
ATOM 1618 N N . ILE A 1 199 ? -9.409 -4.947 15.205 1.00 93.69 199 ILE A N 1
ATOM 1619 C CA . ILE A 1 199 ? -8.742 -6.140 14.704 1.00 93.69 199 ILE A CA 1
ATOM 1620 C C . ILE A 1 199 ? -7.844 -6.690 15.811 1.00 93.69 199 ILE A C 1
ATOM 1622 O O . ILE A 1 199 ? -7.171 -5.916 16.491 1.00 93.69 199 ILE A O 1
ATOM 1626 N N . TYR A 1 200 ? -7.832 -8.007 15.987 1.00 93.75 200 TYR A N 1
ATOM 1627 C CA . TYR A 1 200 ? -6.799 -8.697 16.749 1.00 93.75 200 TYR A CA 1
ATOM 1628 C C . TYR A 1 200 ? -5.827 -9.349 15.774 1.00 93.75 200 TYR A C 1
ATOM 1630 O O . TYR A 1 200 ? -6.212 -10.212 14.984 1.00 93.75 200 TYR A O 1
ATOM 1638 N N . ASP A 1 201 ? -4.587 -8.884 15.819 1.00 89.69 201 ASP A N 1
ATOM 1639 C CA . ASP A 1 201 ? -3.507 -9.344 14.962 1.00 89.69 201 ASP A CA 1
ATOM 1640 C C . ASP A 1 201 ? -2.614 -10.288 15.776 1.00 89.69 201 ASP A C 1
ATOM 1642 O O . ASP A 1 201 ? -1.893 -9.856 16.683 1.00 89.69 201 ASP A O 1
ATOM 1646 N N . THR A 1 202 ? -2.707 -11.593 15.492 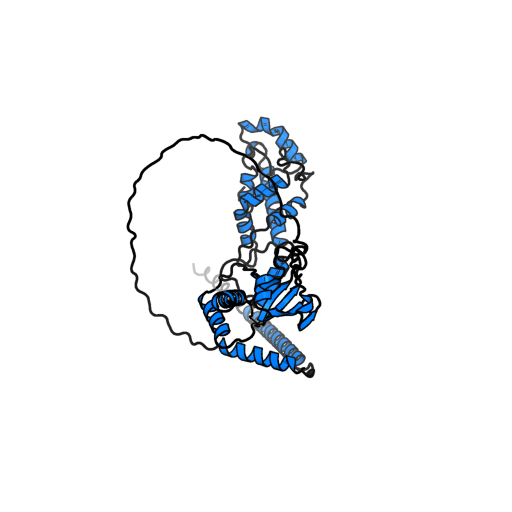1.00 86.06 202 THR A N 1
ATOM 1647 C CA . THR A 1 202 ? -1.998 -12.617 16.274 1.00 86.06 202 THR A CA 1
ATOM 1648 C C . THR A 1 202 ? -0.508 -12.674 15.948 1.00 86.06 202 THR A C 1
ATOM 1650 O O . THR A 1 202 ? 0.264 -13.237 16.726 1.00 86.06 202 THR A O 1
ATOM 1653 N N . THR A 1 203 ? -0.092 -12.063 14.834 1.00 83.69 203 THR A N 1
ATOM 1654 C CA . THR A 1 203 ? 1.304 -12.006 14.385 1.00 83.69 203 THR A CA 1
ATOM 1655 C C . THR A 1 203 ? 2.015 -10.729 14.826 1.00 83.69 203 THR A C 1
ATOM 1657 O O . THR A 1 203 ? 3.230 -10.618 14.635 1.00 83.69 203 THR A O 1
ATOM 1660 N N . SER A 1 204 ? 1.299 -9.794 15.467 1.00 79.19 204 SER A N 1
ATOM 1661 C CA . SER A 1 204 ? 1.899 -8.609 16.087 1.00 79.19 204 SER A CA 1
ATOM 1662 C C . SER A 1 204 ? 3.011 -9.003 17.056 1.00 79.19 204 SER A C 1
ATOM 1664 O O . SER A 1 204 ? 2.867 -9.906 17.884 1.00 79.19 204 SER A O 1
ATOM 1666 N N . LYS A 1 205 ? 4.144 -8.307 16.962 1.00 74.25 205 LYS A N 1
ATOM 1667 C CA . LYS A 1 205 ? 5.272 -8.531 17.871 1.00 74.25 205 LYS A CA 1
ATOM 1668 C C . LYS A 1 205 ? 4.922 -8.084 19.289 1.00 74.25 205 LYS A C 1
ATOM 1670 O O . LYS A 1 205 ? 4.023 -7.280 19.488 1.00 74.25 205 LYS A O 1
ATOM 1675 N N . ILE A 1 206 ? 5.678 -8.564 20.276 1.00 63.31 206 ILE A N 1
ATOM 1676 C CA . ILE A 1 206 ? 5.463 -8.261 21.705 1.00 63.31 206 ILE A CA 1
ATOM 1677 C C . ILE A 1 206 ? 5.526 -6.750 21.998 1.00 63.31 206 ILE A C 1
ATOM 1679 O O . ILE A 1 206 ? 4.849 -6.261 22.899 1.00 63.31 206 ILE A O 1
ATOM 1683 N N . ASP A 1 207 ? 6.342 -6.010 21.250 1.00 67.81 207 ASP A N 1
ATOM 1684 C CA . ASP A 1 207 ? 6.483 -4.555 21.334 1.00 67.81 207 ASP A CA 1
ATOM 1685 C C . ASP A 1 207 ? 5.401 -3.783 20.559 1.00 67.81 207 ASP A C 1
ATOM 1687 O O . ASP A 1 207 ? 5.257 -2.571 20.730 1.00 67.81 207 ASP A O 1
ATOM 1691 N N . GLU A 1 208 ? 4.605 -4.472 19.743 1.00 76.94 208 GLU A N 1
ATOM 1692 C CA . GLU A 1 208 ? 3.505 -3.906 18.973 1.00 76.94 208 GLU A CA 1
ATOM 1693 C C . GLU A 1 208 ? 2.160 -4.219 19.652 1.00 76.94 208 GLU A C 1
ATOM 1695 O O . GLU A 1 208 ? 1.898 -5.312 20.150 1.00 76.94 208 GLU A O 1
ATOM 1700 N N . LYS A 1 209 ? 1.259 -3.234 19.678 1.00 84.62 209 LYS A N 1
ATOM 1701 C CA . LYS A 1 209 ? -0.086 -3.421 20.236 1.00 84.62 209 LYS A CA 1
ATOM 1702 C C . LYS A 1 209 ? -0.906 -4.328 19.322 1.00 84.62 209 LYS A C 1
ATOM 1704 O O . LYS A 1 209 ? -1.175 -3.941 18.187 1.00 84.62 209 LYS A O 1
ATOM 1709 N N . SER A 1 210 ? -1.313 -5.491 19.827 1.00 88.50 210 SER A N 1
ATOM 1710 C CA . SER A 1 210 ? -2.012 -6.538 19.067 1.00 88.50 210 SER A CA 1
ATOM 1711 C C . SER A 1 210 ? -3.489 -6.245 18.795 1.00 88.50 210 SER A C 1
ATOM 1713 O O . SER A 1 210 ? -4.075 -6.845 17.896 1.00 88.50 210 SER A O 1
ATOM 1715 N N . ILE A 1 211 ? -4.104 -5.311 19.532 1.00 92.06 211 ILE A N 1
ATOM 1716 C CA . ILE A 1 211 ? -5.455 -4.822 19.242 1.00 92.06 211 ILE A CA 1
ATOM 1717 C C . ILE A 1 211 ? -5.355 -3.531 18.425 1.00 92.06 211 ILE A C 1
ATOM 1719 O O . ILE A 1 211 ? -4.726 -2.550 18.826 1.00 92.06 211 ILE A O 1
ATOM 1723 N N . LYS A 1 212 ? -6.028 -3.502 17.281 1.00 91.38 212 LYS A N 1
ATOM 1724 C CA . LYS A 1 212 ? -5.983 -2.398 16.328 1.00 91.38 212 LYS A CA 1
ATOM 1725 C C . LYS A 1 212 ? -7.381 -1.824 16.127 1.00 91.38 212 LYS A C 1
ATOM 1727 O O . LYS A 1 212 ? -8.230 -2.430 15.482 1.00 91.38 212 LYS A O 1
ATOM 1732 N N . ILE A 1 213 ? -7.652 -0.665 16.715 1.00 90.44 213 ILE A N 1
ATOM 1733 C CA . ILE A 1 213 ? -8.986 -0.055 16.733 1.00 90.44 213 ILE A CA 1
ATOM 1734 C C . ILE A 1 213 ? -9.310 0.497 15.347 1.00 90.44 213 ILE A C 1
ATOM 1736 O O . ILE A 1 213 ? -8.646 1.410 14.860 1.00 90.44 213 ILE A O 1
ATOM 1740 N N . ILE A 1 214 ? -10.366 -0.041 14.740 1.00 87.94 214 ILE A N 1
ATOM 1741 C CA . ILE A 1 214 ? -10.863 0.361 13.420 1.00 87.94 214 ILE A CA 1
ATOM 1742 C C . ILE A 1 214 ? -12.151 1.189 13.520 1.00 87.94 214 ILE A C 1
ATOM 1744 O O . ILE A 1 214 ? -12.474 1.938 12.601 1.00 87.94 214 ILE A O 1
ATOM 1748 N N . ASN A 1 215 ? -12.868 1.118 14.644 1.00 86.75 215 ASN A N 1
ATOM 1749 C CA . ASN A 1 215 ? -14.018 1.965 14.949 1.00 86.75 215 ASN A CA 1
ATOM 1750 C C . ASN A 1 215 ? -14.011 2.380 16.426 1.00 86.75 215 ASN A C 1
ATOM 1752 O O . ASN A 1 215 ? -13.705 1.581 17.309 1.00 86.75 215 ASN A O 1
ATOM 1756 N N . GLY A 1 216 ? -14.393 3.628 16.703 1.00 88.25 216 GLY A N 1
ATOM 1757 C CA . GLY A 1 216 ? -14.388 4.192 18.056 1.00 88.25 216 GLY A CA 1
ATOM 1758 C C . GLY A 1 216 ? -13.097 4.924 18.443 1.00 88.25 216 GLY A C 1
ATOM 1759 O O . GLY A 1 216 ? -12.814 5.062 19.630 1.00 88.25 216 GLY A O 1
ATOM 1760 N N . ASN A 1 217 ? -12.322 5.437 17.480 1.00 88.75 217 ASN A N 1
ATOM 1761 C CA . ASN A 1 217 ? -11.103 6.205 17.779 1.00 88.75 217 ASN A CA 1
ATOM 1762 C C . ASN A 1 217 ? -11.374 7.471 18.628 1.00 88.75 217 ASN A C 1
ATOM 1764 O O . ASN A 1 217 ? -10.596 7.757 19.536 1.00 88.75 217 ASN A O 1
ATOM 1768 N N . HIS A 1 218 ? -12.503 8.171 18.439 1.00 89.12 218 HIS A N 1
ATOM 1769 C CA . HIS A 1 218 ? -12.912 9.276 19.329 1.00 89.12 218 HIS A CA 1
ATOM 1770 C C . HIS A 1 218 ? -13.221 8.803 20.753 1.00 89.12 218 HIS A C 1
ATOM 1772 O O . HIS A 1 218 ? -12.850 9.473 21.710 1.00 89.12 218 HIS A O 1
ATOM 1778 N N . ARG A 1 219 ? -13.830 7.616 20.910 1.00 90.81 219 ARG A N 1
ATOM 1779 C CA . ARG A 1 219 ? -14.092 7.008 22.228 1.00 90.81 219 ARG A CA 1
ATOM 1780 C C . ARG A 1 219 ? -12.779 6.677 22.929 1.00 90.81 219 ARG A C 1
ATOM 1782 O O . ARG A 1 219 ? -12.607 7.020 24.089 1.00 90.81 219 ARG A O 1
ATOM 1789 N N . ARG A 1 220 ? -11.811 6.102 22.205 1.00 91.88 220 ARG A N 1
ATOM 1790 C CA . ARG A 1 220 ? -10.448 5.877 22.712 1.00 91.88 220 ARG A CA 1
ATOM 1791 C C . ARG A 1 220 ? -9.794 7.177 23.188 1.00 91.88 220 ARG A C 1
ATOM 1793 O O . ARG A 1 220 ? -9.168 7.186 24.242 1.00 91.88 220 ARG A O 1
ATOM 1800 N N . ALA A 1 221 ? -9.909 8.253 22.410 1.00 91.31 221 ALA A N 1
ATOM 1801 C CA . ALA A 1 221 ? -9.333 9.548 22.762 1.00 91.31 221 ALA A CA 1
ATOM 1802 C C . ALA A 1 221 ? -10.009 10.166 23.997 1.00 91.31 221 ALA A C 1
ATOM 1804 O O . ALA A 1 221 ? -9.309 10.625 24.894 1.00 91.31 221 ALA A O 1
ATOM 1805 N N . ALA A 1 222 ? -11.337 10.081 24.102 1.00 91.75 222 ALA A N 1
ATOM 1806 C CA . ALA A 1 222 ? -12.079 10.499 25.291 1.00 91.75 222 ALA A CA 1
ATOM 1807 C C . ALA A 1 222 ? -11.697 9.680 26.537 1.00 91.75 222 ALA A C 1
ATOM 1809 O O . ALA A 1 222 ? -11.493 10.247 27.605 1.00 91.75 222 ALA A O 1
ATOM 1810 N N . ILE A 1 223 ? -11.514 8.361 26.393 1.00 91.50 223 ILE A N 1
ATOM 1811 C CA . ILE A 1 223 ? -10.998 7.486 27.458 1.00 91.50 223 ILE A CA 1
ATOM 1812 C C . ILE A 1 223 ? -9.591 7.923 27.887 1.00 91.50 223 ILE A C 1
ATOM 1814 O O . ILE A 1 223 ? -9.309 8.016 29.077 1.00 91.50 223 ILE A O 1
ATOM 1818 N N . CYS A 1 224 ? -8.706 8.213 26.929 1.00 90.75 224 CYS A N 1
ATOM 1819 C CA . CYS A 1 224 ? -7.351 8.688 27.212 1.00 90.75 224 CYS A CA 1
ATOM 1820 C C . CYS A 1 224 ? -7.366 10.009 27.991 1.00 90.75 224 CYS A C 1
ATOM 1822 O O . CYS A 1 224 ? -6.629 10.153 28.969 1.00 90.75 224 CYS A O 1
ATOM 1824 N N . LYS A 1 225 ? -8.227 10.950 27.582 1.00 91.62 225 LYS A N 1
ATOM 1825 C CA . LYS A 1 225 ? -8.456 12.211 28.292 1.00 91.62 225 LYS A CA 1
ATOM 1826 C C . LYS A 1 225 ? -8.951 11.953 29.719 1.00 91.62 225 LYS A C 1
ATOM 1828 O O . LYS A 1 225 ? -8.341 12.439 30.663 1.00 91.62 225 LYS A O 1
ATOM 1833 N N . TYR A 1 226 ? -9.958 11.093 29.881 1.00 90.31 226 TYR A N 1
ATOM 1834 C CA . TYR A 1 226 ? -10.493 10.714 31.190 1.00 90.31 226 TYR A CA 1
ATOM 1835 C C . TYR A 1 226 ? -9.436 10.133 32.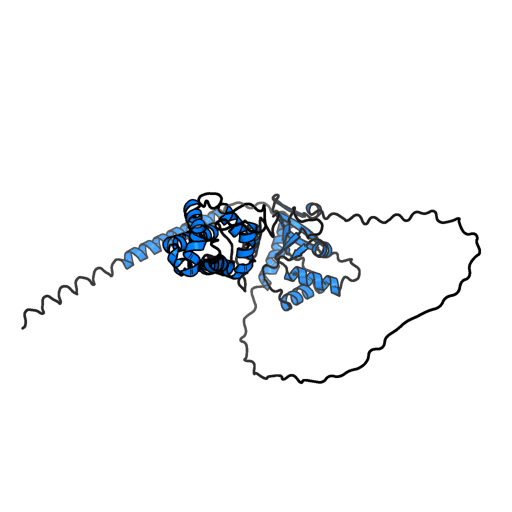132 1.00 90.31 226 TYR A C 1
ATOM 1837 O O . TYR A 1 226 ? -9.320 10.581 33.269 1.00 90.31 226 TYR A O 1
ATOM 1845 N N . ILE A 1 227 ? -8.631 9.173 31.665 1.00 88.19 227 ILE A N 1
ATOM 1846 C CA . ILE A 1 227 ? -7.565 8.576 32.485 1.00 88.19 227 ILE A CA 1
ATOM 1847 C C . ILE A 1 227 ? -6.569 9.654 32.927 1.00 88.19 227 ILE A C 1
ATOM 1849 O O . ILE A 1 227 ? -6.168 9.683 34.086 1.00 88.19 227 ILE A O 1
ATOM 1853 N N . THR A 1 228 ? -6.195 10.544 32.005 1.00 87.25 228 THR A N 1
ATOM 1854 C CA . THR A 1 228 ? -5.200 11.595 32.258 1.00 87.25 228 THR A CA 1
ATOM 1855 C C . THR A 1 228 ? -5.696 12.628 33.273 1.00 87.25 228 THR A C 1
ATOM 1857 O O . THR A 1 228 ? -4.900 13.136 34.056 1.00 87.25 228 THR A O 1
ATOM 1860 N N . GLU A 1 229 ? -6.993 12.944 33.273 1.00 87.38 229 GLU A N 1
ATOM 1861 C CA . GLU A 1 229 ? -7.564 14.002 34.118 1.00 87.38 229 GLU A CA 1
ATOM 1862 C C . GLU A 1 229 ? -8.124 13.494 35.458 1.00 87.38 229 GLU A C 1
ATOM 1864 O O . GLU A 1 229 ? -8.083 14.226 36.449 1.00 87.38 229 GLU A O 1
ATOM 1869 N N . HIS A 1 230 ? -8.618 12.252 35.524 1.00 79.81 230 HIS A N 1
ATOM 1870 C CA . HIS A 1 230 ? -9.372 11.753 36.683 1.00 79.81 230 HIS A CA 1
ATOM 1871 C C . HIS A 1 230 ? -8.807 10.496 37.349 1.00 79.81 230 HIS A C 1
ATOM 1873 O O . HIS A 1 230 ? -9.051 10.289 38.539 1.00 79.81 230 HIS A O 1
ATOM 1879 N N . ASP A 1 231 ? -8.045 9.662 36.643 1.00 73.44 231 ASP A N 1
ATOM 1880 C CA . ASP A 1 231 ? -7.596 8.369 37.173 1.00 73.44 231 ASP A CA 1
ATOM 1881 C C . ASP A 1 231 ? -6.158 8.415 37.708 1.00 73.44 231 ASP A C 1
ATOM 1883 O O . ASP A 1 231 ? -5.293 7.609 37.363 1.00 73.44 231 ASP A O 1
ATOM 1887 N N . ASN A 1 232 ? -5.907 9.371 38.606 1.00 62.84 232 ASN A N 1
ATOM 1888 C CA . ASN A 1 232 ? -4.591 9.591 39.220 1.00 62.84 232 ASN A CA 1
ATOM 1889 C C . ASN A 1 232 ? -4.081 8.383 40.032 1.00 62.84 232 ASN A C 1
ATOM 1891 O O . ASN A 1 232 ? -2.883 8.282 40.295 1.00 62.84 232 ASN A O 1
ATOM 1895 N N . ASN A 1 233 ? -4.983 7.480 40.434 1.00 61.34 233 ASN A N 1
ATOM 1896 C CA . ASN A 1 233 ? -4.690 6.322 41.280 1.00 61.34 233 ASN A CA 1
ATOM 1897 C C . ASN A 1 233 ? -4.748 4.979 40.532 1.00 61.34 233 ASN A C 1
ATOM 1899 O O . ASN A 1 233 ? -4.598 3.941 41.178 1.00 61.34 233 ASN A O 1
ATOM 1903 N N . PHE A 1 234 ? -4.937 4.978 39.204 1.00 56.88 234 PHE A N 1
ATOM 1904 C CA . PHE A 1 234 ? -4.939 3.757 38.383 1.00 56.88 234 PHE A CA 1
ATOM 1905 C C . PHE A 1 234 ? -5.965 2.700 38.842 1.00 56.88 234 PHE A C 1
ATOM 1907 O O . PHE A 1 234 ? -5.716 1.492 38.792 1.00 56.88 234 PHE A O 1
ATOM 1914 N N . SER A 1 235 ? -7.121 3.144 39.344 1.00 62.91 235 SER A N 1
ATOM 1915 C CA . SER A 1 235 ? -8.141 2.255 39.914 1.00 62.91 235 SER A CA 1
ATOM 1916 C C . SER A 1 235 ? -9.316 1.994 38.971 1.00 62.91 235 SER A C 1
ATOM 1918 O O . SER A 1 235 ? -10.236 1.280 39.356 1.00 62.91 235 SER A O 1
ATOM 1920 N N . CYS A 1 236 ? -9.348 2.602 37.779 1.00 61.88 236 CYS A N 1
ATOM 1921 C CA . CYS A 1 236 ? -10.569 2.708 36.982 1.00 61.88 236 CYS A CA 1
ATOM 1922 C C . CYS A 1 236 ? -11.163 1.350 36.554 1.00 61.88 236 CYS A C 1
ATOM 1924 O O . CYS A 1 236 ? -10.623 0.615 35.720 1.00 61.88 236 CYS A O 1
ATOM 1926 N N . ASP A 1 237 ? -12.351 1.059 37.091 1.00 69.81 237 ASP A N 1
ATOM 1927 C CA . ASP A 1 237 ? -13.125 -0.148 36.801 1.00 69.81 237 ASP A CA 1
ATOM 1928 C C . ASP A 1 237 ? -13.948 -0.066 35.510 1.00 69.81 237 ASP A C 1
ATOM 1930 O O . ASP A 1 237 ? -14.530 -1.077 35.105 1.00 69.81 237 ASP A O 1
ATOM 1934 N N . TYR A 1 238 ? -13.980 1.083 34.825 1.00 85.94 238 TYR A N 1
ATOM 1935 C CA . TYR A 1 238 ? -14.766 1.238 33.601 1.00 85.94 238 TYR A CA 1
ATOM 1936 C C . TYR A 1 238 ? -14.306 0.281 32.497 1.00 85.94 238 TYR A C 1
ATOM 1938 O O . TYR A 1 238 ? -13.108 0.058 32.273 1.00 85.94 238 TYR A O 1
ATOM 1946 N N . LYS A 1 239 ? -15.290 -0.330 31.823 1.00 88.88 239 LYS A N 1
ATOM 1947 C CA . LYS A 1 239 ? -15.089 -1.420 30.861 1.00 88.88 239 LYS A CA 1
ATOM 1948 C C . LYS A 1 239 ? -15.707 -1.088 29.514 1.00 88.88 239 LYS A C 1
ATOM 1950 O O . LYS A 1 239 ? -16.904 -0.849 29.418 1.00 88.88 239 LYS A O 1
ATOM 1955 N N . VAL A 1 240 ? -14.917 -1.201 28.461 1.00 91.69 240 VAL A N 1
ATOM 1956 C CA . VAL A 1 240 ? -15.399 -1.106 27.084 1.00 91.69 240 VAL A CA 1
ATOM 1957 C C . VAL A 1 240 ? -15.710 -2.498 26.534 1.00 91.69 240 VAL A C 1
ATOM 1959 O O . VAL A 1 240 ? -15.026 -3.477 26.850 1.00 91.69 240 VAL A O 1
ATOM 1962 N N . TYR A 1 241 ? -16.741 -2.574 25.699 1.00 93.44 241 TYR A N 1
ATOM 1963 C CA . TYR A 1 241 ? -17.068 -3.755 24.912 1.00 93.44 241 TYR A CA 1
ATOM 1964 C C . TYR A 1 241 ? -16.487 -3.592 23.507 1.00 93.44 241 TYR A C 1
ATOM 1966 O O . TYR A 1 241 ? -16.737 -2.586 22.845 1.00 93.44 241 TYR A O 1
ATOM 1974 N N . VAL A 1 242 ? -15.696 -4.556 23.041 1.00 94.06 242 VAL A N 1
ATOM 1975 C CA . VAL A 1 242 ? -15.005 -4.456 21.748 1.00 94.06 242 VAL A CA 1
ATOM 1976 C C . VAL A 1 242 ? -15.322 -5.677 20.899 1.00 94.06 242 VAL A C 1
ATOM 1978 O O . VAL A 1 242 ? -15.021 -6.801 21.298 1.00 94.06 242 VAL A O 1
ATOM 1981 N N . TRP A 1 243 ? -15.915 -5.459 19.727 1.00 94.44 243 TRP A N 1
ATOM 1982 C CA . TRP A 1 243 ? -15.989 -6.474 18.684 1.00 94.44 243 TRP A CA 1
ATOM 1983 C C . TRP A 1 243 ? -14.605 -6.667 18.086 1.00 94.44 243 TRP A C 1
ATOM 1985 O O . TRP A 1 243 ? -14.009 -5.732 17.548 1.00 94.44 243 TRP A O 1
ATOM 1995 N N . ILE A 1 244 ? -14.095 -7.882 18.212 1.00 94.75 244 ILE A N 1
ATOM 1996 C CA . ILE A 1 244 ? -12.786 -8.282 17.728 1.00 94.75 244 ILE A CA 1
ATOM 1997 C C . ILE A 1 244 ? -12.946 -9.091 16.451 1.00 94.75 244 ILE A C 1
ATOM 1999 O O . ILE A 1 244 ? -13.755 -10.015 16.393 1.00 94.75 244 ILE A O 1
ATOM 2003 N N . TYR A 1 245 ? -12.126 -8.757 15.457 1.00 94.94 245 TYR A N 1
ATOM 2004 C CA . TYR A 1 245 ? -11.988 -9.493 14.207 1.00 94.94 245 TYR A CA 1
ATOM 2005 C C . TYR A 1 245 ? -10.547 -9.981 14.066 1.00 94.94 245 TYR A C 1
ATOM 2007 O O . TYR A 1 245 ? -9.622 -9.171 14.087 1.00 94.94 245 TYR A O 1
ATOM 2015 N N . VAL A 1 246 ? -10.336 -11.283 13.907 1.00 92.94 246 VAL A N 1
ATOM 2016 C CA . VAL A 1 246 ? -8.988 -11.844 13.756 1.00 92.94 246 VAL A CA 1
ATOM 2017 C C . VAL A 1 246 ? -8.494 -11.610 12.330 1.00 92.94 246 VAL A C 1
ATOM 2019 O O . VAL A 1 246 ? -9.082 -12.102 11.362 1.00 92.94 246 VAL A O 1
ATOM 2022 N N . VAL A 1 247 ? -7.427 -10.823 12.196 1.00 89.62 247 VAL A N 1
ATOM 2023 C CA . VAL A 1 247 ? -6.732 -10.580 10.926 1.00 89.62 247 VAL A CA 1
ATOM 2024 C C . VAL A 1 247 ? -5.245 -10.453 11.226 1.00 89.62 247 VAL A C 1
ATOM 2026 O O . VAL A 1 247 ? -4.817 -9.455 11.794 1.00 89.62 247 VAL A O 1
ATOM 2029 N N . ASP A 1 248 ? -4.469 -11.446 10.814 1.00 87.94 248 ASP A N 1
ATOM 2030 C CA . ASP A 1 248 ? -3.012 -11.426 10.956 1.00 87.94 248 ASP A CA 1
ATOM 2031 C C . ASP A 1 248 ? -2.379 -10.457 9.963 1.00 87.94 248 ASP A C 1
ATOM 2033 O O . ASP A 1 248 ? -2.904 -10.287 8.859 1.00 87.94 248 ASP A O 1
ATOM 2037 N N . ASP A 1 249 ? -1.247 -9.846 10.320 1.00 79.00 249 ASP A N 1
ATOM 2038 C CA . ASP A 1 249 ? -0.512 -8.904 9.467 1.00 79.00 249 ASP A CA 1
ATOM 2039 C C . ASP A 1 249 ? -1.426 -7.801 8.883 1.00 79.00 249 ASP A C 1
ATOM 2041 O O . ASP A 1 249 ? -1.362 -7.439 7.697 1.00 79.00 249 ASP A O 1
ATOM 2045 N N . CYS A 1 250 ? -2.333 -7.282 9.713 1.00 78.31 250 CYS A N 1
ATOM 2046 C CA . CYS A 1 250 ? -3.479 -6.483 9.275 1.00 78.31 250 CYS A CA 1
ATOM 2047 C C . CYS A 1 250 ? -3.106 -5.112 8.692 1.00 78.31 250 CYS A C 1
ATOM 2049 O O . CYS A 1 250 ? -3.900 -4.516 7.962 1.00 78.31 250 CYS A O 1
ATOM 2051 N N . GLU A 1 251 ? -1.904 -4.619 8.979 1.00 72.31 251 GLU A N 1
ATOM 2052 C CA . GLU A 1 251 ? -1.353 -3.370 8.440 1.00 72.31 251 GLU A CA 1
ATOM 2053 C C . GLU A 1 251 ? -0.377 -3.618 7.272 1.00 72.31 251 GLU A C 1
ATOM 2055 O O . GLU A 1 251 ? 0.185 -2.673 6.721 1.00 72.31 251 GLU A O 1
ATOM 2060 N N . SER A 1 252 ? -0.172 -4.880 6.866 1.00 68.94 252 SER A N 1
ATOM 2061 C CA . SER A 1 252 ? 0.763 -5.251 5.798 1.00 68.94 252 SER A CA 1
ATOM 2062 C C . SER A 1 252 ? 0.160 -6.236 4.787 1.00 68.94 252 SER A C 1
ATOM 2064 O O . SER A 1 252 ? -0.552 -5.811 3.876 1.00 68.94 252 SER A O 1
ATOM 2066 N N . SER A 1 253 ? 0.445 -7.536 4.905 1.00 68.19 253 SER A N 1
ATOM 2067 C CA . SER A 1 253 ? 0.074 -8.556 3.918 1.00 68.19 253 SER A CA 1
ATOM 2068 C C . SER A 1 253 ? -1.445 -8.696 3.758 1.00 68.19 253 SER A C 1
ATOM 2070 O O . SER A 1 253 ? -1.919 -8.939 2.648 1.00 68.19 253 SER A O 1
ATOM 2072 N N . ASN A 1 254 ? -2.214 -8.431 4.821 1.00 71.12 254 ASN A N 1
ATOM 2073 C CA . ASN A 1 254 ? -3.675 -8.509 4.826 1.00 71.12 254 ASN A CA 1
ATOM 2074 C C . ASN A 1 254 ? -4.376 -7.144 4.918 1.00 71.12 254 ASN A C 1
ATOM 2076 O O . ASN A 1 254 ? -5.567 -7.083 5.236 1.00 71.12 254 ASN A O 1
ATOM 2080 N N . ILE A 1 255 ? -3.694 -6.046 4.569 1.00 74.06 255 ILE A N 1
ATOM 2081 C CA . ILE A 1 255 ? -4.260 -4.686 4.636 1.00 74.06 255 ILE A CA 1
ATOM 2082 C C . ILE A 1 255 ? -5.593 -4.539 3.885 1.00 74.06 255 ILE A C 1
ATOM 2084 O O . ILE A 1 255 ? -6.489 -3.819 4.326 1.00 74.06 255 ILE A O 1
ATOM 2088 N N . GLN A 1 256 ? -5.789 -5.287 2.794 1.00 69.12 256 GLN A N 1
ATOM 2089 C CA . GLN A 1 256 ? -7.050 -5.278 2.053 1.00 69.12 256 GLN A CA 1
ATOM 2090 C C . GLN A 1 256 ? -8.227 -5.814 2.879 1.00 69.12 256 GLN A C 1
ATOM 2092 O O . GLN A 1 256 ? -9.332 -5.271 2.807 1.00 69.12 256 GLN A O 1
ATOM 2097 N N . ARG A 1 257 ? -8.008 -6.872 3.672 1.00 79.94 257 ARG A N 1
ATOM 2098 C CA . ARG A 1 257 ? -9.032 -7.435 4.563 1.00 79.94 257 ARG A CA 1
ATOM 2099 C C . ARG A 1 257 ? -9.407 -6.408 5.632 1.00 79.94 257 ARG A C 1
ATOM 2101 O O . ARG A 1 257 ? -10.597 -6.194 5.855 1.00 79.94 257 ARG A O 1
ATOM 2108 N N . SER A 1 258 ? -8.418 -5.712 6.188 1.00 82.44 258 SER A N 1
ATOM 2109 C CA . SER A 1 258 ? -8.600 -4.638 7.173 1.00 82.44 258 SER A CA 1
ATOM 2110 C C . SER A 1 258 ? -9.400 -3.458 6.618 1.00 82.44 258 SER A C 1
ATOM 2112 O O . SER A 1 258 ? -10.350 -3.005 7.253 1.00 82.44 258 SER A O 1
ATOM 2114 N N . ILE A 1 259 ? -9.091 -3.002 5.399 1.00 74.50 259 ILE A N 1
ATOM 2115 C CA . ILE A 1 259 ? -9.822 -1.914 4.725 1.00 74.50 259 ILE A CA 1
ATOM 2116 C C . ILE A 1 259 ? -11.263 -2.327 4.411 1.00 74.50 259 ILE A C 1
ATOM 2118 O O . ILE A 1 259 ? -12.199 -1.553 4.628 1.00 74.50 259 ILE A O 1
ATOM 2122 N N . ASN A 1 260 ? -11.464 -3.548 3.913 1.00 76.75 260 ASN A N 1
ATOM 2123 C CA . ASN A 1 260 ? -12.799 -4.068 3.621 1.00 76.75 260 ASN A CA 1
ATOM 2124 C C . ASN A 1 260 ? -13.649 -4.147 4.893 1.00 76.75 260 ASN A C 1
ATOM 2126 O O . ASN A 1 260 ? -14.818 -3.764 4.879 1.00 76.75 260 ASN A O 1
ATOM 2130 N N . LEU A 1 261 ? -13.056 -4.620 5.990 1.00 84.62 261 LEU A N 1
ATOM 2131 C CA . LEU A 1 261 ? -13.701 -4.693 7.292 1.00 84.62 261 LEU A CA 1
ATOM 2132 C C . LEU A 1 261 ? -14.066 -3.299 7.810 1.00 84.62 261 LEU A C 1
ATOM 2134 O O . LEU A 1 261 ? -15.226 -3.053 8.137 1.00 84.62 261 LEU A O 1
ATOM 2138 N N . TYR A 1 262 ? -13.110 -2.369 7.788 1.00 80.38 262 TYR A N 1
ATOM 2139 C CA . TYR A 1 262 ? -13.340 -0.977 8.154 1.00 80.38 262 TYR A CA 1
ATOM 2140 C C . TYR A 1 262 ? -14.503 -0.368 7.363 1.00 80.38 262 TYR A C 1
ATOM 2142 O O . TYR A 1 262 ? -15.390 0.262 7.938 1.00 80.38 262 TYR A O 1
ATOM 2150 N N . THR A 1 263 ? -14.520 -0.576 6.044 1.00 72.00 263 THR A N 1
ATOM 2151 C CA . THR A 1 263 ? -15.545 -0.026 5.147 1.00 72.00 263 THR A CA 1
ATOM 2152 C C . THR A 1 263 ? -16.928 -0.589 5.473 1.00 72.00 263 THR A C 1
ATOM 2154 O O . THR A 1 263 ? -17.893 0.170 5.524 1.00 72.00 263 THR A O 1
ATOM 2157 N N . LYS A 1 264 ? -17.027 -1.900 5.735 1.00 77.94 264 LYS A N 1
ATOM 2158 C CA . LYS A 1 264 ? -18.284 -2.561 6.120 1.00 77.94 264 LYS A CA 1
ATOM 2159 C C . LYS A 1 264 ? -18.824 -2.030 7.447 1.00 77.94 264 LYS A C 1
ATOM 2161 O O . LYS A 1 264 ? -19.990 -1.669 7.520 1.00 77.94 264 LYS A O 1
ATOM 2166 N N . ILE A 1 265 ? -17.970 -1.939 8.467 1.00 80.00 265 ILE A N 1
ATOM 2167 C CA . ILE A 1 265 ? -18.352 -1.473 9.813 1.00 80.00 265 ILE A CA 1
ATOM 2168 C C . ILE A 1 265 ? -18.803 -0.012 9.790 1.00 80.00 265 ILE A C 1
ATOM 2170 O O . ILE A 1 265 ? -19.719 0.380 10.504 1.00 80.00 265 ILE A O 1
ATOM 2174 N N . ASN A 1 266 ? -18.190 0.801 8.934 1.00 68.06 266 ASN A N 1
ATOM 2175 C CA . ASN A 1 266 ? -18.523 2.213 8.801 1.00 68.06 266 ASN A CA 1
ATOM 2176 C C . ASN A 1 266 ? -19.626 2.479 7.757 1.00 68.06 266 ASN A C 1
ATOM 2178 O O . ASN A 1 266 ? -19.669 3.579 7.210 1.00 68.06 266 ASN A O 1
ATOM 2182 N N . ASN A 1 267 ? -20.506 1.511 7.464 1.00 62.03 267 ASN A N 1
ATOM 2183 C CA . ASN A 1 267 ? -21.644 1.649 6.537 1.00 62.03 267 ASN A CA 1
ATOM 2184 C C . ASN A 1 267 ? -21.270 2.179 5.143 1.00 62.03 267 ASN A C 1
ATOM 2186 O O . ASN A 1 267 ? -22.022 2.943 4.543 1.00 62.03 267 ASN A O 1
ATOM 2190 N N . HIS A 1 268 ? -20.089 1.8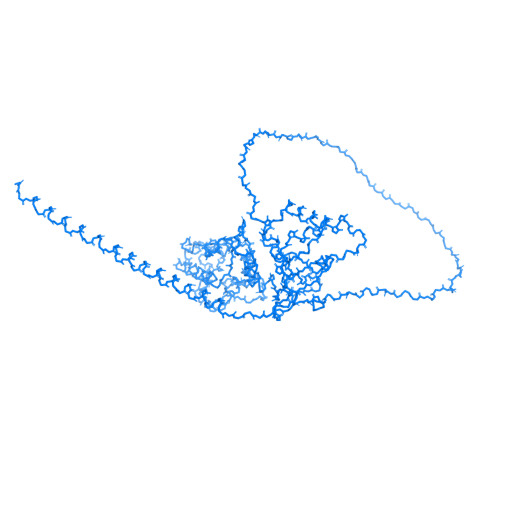24 4.634 1.00 53.44 268 HIS A N 1
ATOM 2191 C CA . HIS A 1 268 ? -19.562 2.366 3.379 1.00 53.44 268 HIS A CA 1
ATOM 2192 C C . HIS A 1 268 ? -19.475 3.903 3.343 1.00 53.44 268 HIS A C 1
ATOM 2194 O O . HIS A 1 268 ? -19.393 4.474 2.254 1.00 53.44 268 HIS A O 1
ATOM 2200 N N . LEU A 1 269 ? -19.473 4.581 4.503 1.00 50.09 269 LEU A N 1
ATOM 2201 C CA . LEU A 1 269 ? -19.339 6.032 4.566 1.00 50.09 269 LEU A CA 1
ATOM 2202 C C . LEU A 1 269 ? -18.055 6.441 3.835 1.00 50.09 269 LEU A C 1
ATOM 2204 O O . LEU A 1 269 ? -16.968 5.997 4.227 1.00 50.09 269 LEU A O 1
ATOM 2208 N N . PRO A 1 270 ? -18.160 7.268 2.781 1.00 46.09 270 PRO A N 1
ATOM 2209 C CA . PRO A 1 270 ? -16.994 7.720 2.050 1.00 46.09 270 PRO A CA 1
ATOM 2210 C C . PRO A 1 270 ? -16.090 8.516 2.992 1.00 46.09 270 PRO A C 1
ATOM 2212 O O . PRO A 1 270 ? -16.549 9.271 3.851 1.00 46.09 270 PRO A O 1
ATOM 2215 N N . PHE A 1 271 ? -14.784 8.325 2.850 1.00 48.56 271 PHE A N 1
ATOM 2216 C CA . PHE A 1 271 ? -13.805 9.105 3.592 1.00 48.56 271 PHE A CA 1
ATOM 2217 C C . PHE A 1 271 ? -13.928 10.588 3.224 1.00 48.56 271 PHE A C 1
ATOM 2219 O O . PHE A 1 271 ? -14.135 10.923 2.059 1.00 48.56 271 PHE A O 1
ATOM 2226 N N . LYS A 1 272 ? -13.826 11.476 4.225 1.00 41.91 272 LYS A N 1
ATOM 2227 C CA . LYS A 1 272 ? -13.960 12.936 4.044 1.00 41.91 272 LYS A CA 1
ATOM 2228 C C . LYS A 1 272 ? -12.822 13.540 3.204 1.00 41.91 272 LYS A C 1
ATOM 2230 O O . LYS A 1 272 ? -12.987 14.620 2.651 1.00 41.91 272 LYS A O 1
ATOM 2235 N N . ALA A 1 273 ? -11.705 12.828 3.084 1.00 39.38 273 ALA A N 1
ATOM 2236 C CA . ALA A 1 273 ? -10.607 13.100 2.167 1.00 39.38 273 ALA A CA 1
ATOM 2237 C C . ALA A 1 273 ? -10.145 11.770 1.541 1.00 39.38 273 ALA A C 1
ATOM 2239 O O . ALA A 1 273 ? -10.320 10.725 2.177 1.00 39.38 273 ALA A O 1
ATOM 2240 N N . PRO A 1 274 ? -9.568 11.771 0.323 1.00 42.41 274 PRO A N 1
ATOM 2241 C CA . PRO A 1 274 ? -9.005 10.565 -0.272 1.00 42.41 274 PRO A CA 1
ATOM 2242 C C . PRO A 1 274 ? -8.007 9.917 0.689 1.00 42.41 274 PRO A C 1
ATOM 2244 O O . PRO A 1 274 ? -7.048 10.560 1.123 1.00 42.41 274 PRO A O 1
ATOM 2247 N N . ILE A 1 275 ? -8.207 8.643 1.022 1.00 43.81 275 ILE A N 1
ATOM 2248 C CA . ILE A 1 275 ? -7.171 7.879 1.703 1.00 43.81 275 ILE A CA 1
ATOM 2249 C C . ILE A 1 275 ? -6.063 7.645 0.689 1.00 43.81 275 ILE A C 1
ATOM 2251 O O . ILE A 1 275 ? -6.160 6.789 -0.197 1.00 43.81 275 ILE A O 1
ATOM 2255 N N . VAL A 1 276 ? -4.973 8.381 0.865 1.00 41.94 276 VAL A N 1
ATOM 2256 C CA . VAL A 1 276 ? -3.679 7.981 0.331 1.00 41.94 276 VAL A CA 1
ATOM 2257 C C . VAL A 1 276 ? -3.193 6.834 1.210 1.00 41.94 276 VAL A C 1
ATOM 2259 O O . VAL A 1 276 ? -2.488 7.032 2.197 1.00 41.94 276 VAL A O 1
ATOM 2262 N N . ILE A 1 277 ? -3.632 5.613 0.899 1.00 49.62 277 ILE A N 1
ATOM 2263 C CA . ILE A 1 277 ? -2.900 4.430 1.346 1.00 49.62 277 ILE A CA 1
ATOM 2264 C C . ILE A 1 277 ? -1.549 4.588 0.668 1.00 49.62 277 ILE A C 1
ATOM 2266 O O . ILE A 1 277 ? -1.505 4.649 -0.562 1.00 49.62 277 ILE A O 1
ATOM 2270 N N . ALA A 1 278 ? -0.480 4.733 1.454 1.00 49.62 278 ALA A N 1
ATOM 2271 C CA . ALA A 1 278 ? 0.866 4.804 0.907 1.00 49.62 278 ALA A CA 1
ATOM 2272 C C . ALA A 1 278 ? 1.017 3.652 -0.090 1.00 49.62 278 ALA A C 1
ATOM 2274 O O . ALA A 1 278 ? 0.852 2.485 0.280 1.00 49.62 278 ALA A O 1
ATOM 2275 N N . VAL A 1 279 ? 1.232 3.981 -1.366 1.00 62.16 279 VAL A N 1
ATOM 2276 C CA . VAL A 1 279 ? 1.267 2.972 -2.421 1.00 62.16 279 VAL A CA 1
ATOM 2277 C C . VAL A 1 279 ? 2.304 1.925 -2.043 1.00 62.16 279 VAL A C 1
ATOM 2279 O O . VAL A 1 279 ? 3.483 2.232 -1.851 1.00 62.16 279 VAL A O 1
ATOM 2282 N N . ASN A 1 280 ? 1.860 0.673 -1.934 1.00 71.94 280 ASN A N 1
ATOM 2283 C CA . ASN A 1 280 ? 2.756 -0.435 -1.668 1.00 71.94 280 ASN A CA 1
ATOM 2284 C C . ASN A 1 280 ? 3.599 -0.711 -2.923 1.00 71.94 280 ASN A C 1
ATOM 2286 O O . ASN A 1 280 ? 3.249 -1.528 -3.775 1.00 71.94 280 ASN A O 1
ATOM 2290 N N . VAL A 1 281 ? 4.730 -0.011 -3.034 1.00 83.62 281 VAL A N 1
ATOM 2291 C CA . VAL A 1 281 ? 5.703 -0.135 -4.131 1.00 83.62 281 VAL A CA 1
ATOM 2292 C C . VAL A 1 281 ? 6.141 -1.586 -4.342 1.00 83.62 281 VAL A C 1
ATOM 2294 O O . VAL A 1 281 ? 6.402 -1.998 -5.476 1.00 83.62 281 VAL A O 1
ATOM 2297 N N . MET A 1 282 ? 6.190 -2.386 -3.271 1.00 81.38 282 MET A N 1
ATOM 2298 C CA . MET A 1 282 ? 6.566 -3.794 -3.370 1.00 81.38 282 MET A CA 1
ATOM 2299 C C . MET A 1 282 ? 5.583 -4.604 -4.209 1.00 81.38 282 MET A C 1
ATOM 2301 O O . MET A 1 282 ? 6.014 -5.549 -4.868 1.00 81.38 282 MET A O 1
ATOM 2305 N N . GLU A 1 283 ? 4.308 -4.226 -4.251 1.00 85.81 283 GLU A N 1
ATOM 2306 C CA . GLU A 1 283 ? 3.305 -4.930 -5.047 1.00 85.81 283 GLU A CA 1
ATOM 2307 C C . GLU A 1 283 ? 3.564 -4.745 -6.550 1.00 85.81 283 GLU A C 1
ATOM 2309 O O . GLU A 1 283 ? 3.675 -5.718 -7.302 1.00 85.81 283 GLU A O 1
ATOM 2314 N N . PHE A 1 284 ? 3.818 -3.503 -6.969 1.00 91.62 284 PHE A N 1
ATOM 2315 C CA . PHE A 1 284 ? 4.250 -3.170 -8.330 1.00 91.62 284 PHE A CA 1
ATOM 2316 C C . PHE A 1 284 ? 5.557 -3.873 -8.703 1.00 91.62 284 PHE A C 1
ATOM 2318 O O . PHE A 1 284 ? 5.664 -4.495 -9.764 1.00 91.62 284 PHE A O 1
ATOM 2325 N N . LEU A 1 285 ? 6.550 -3.823 -7.812 1.00 91.62 285 LEU A N 1
ATOM 2326 C CA . LEU A 1 285 ? 7.843 -4.466 -8.026 1.00 91.62 285 LEU A CA 1
ATOM 2327 C C . LEU A 1 285 ? 7.703 -5.981 -8.187 1.00 91.62 285 LEU A C 1
ATOM 2329 O O . LEU A 1 285 ? 8.304 -6.567 -9.088 1.00 91.62 285 LEU A O 1
ATOM 2333 N N . ASN A 1 286 ? 6.937 -6.630 -7.310 1.00 89.31 286 ASN A N 1
ATOM 2334 C CA . ASN A 1 286 ? 6.730 -8.072 -7.341 1.00 89.31 286 ASN A CA 1
ATOM 2335 C C . ASN A 1 286 ? 5.963 -8.487 -8.597 1.00 89.31 286 ASN A C 1
ATOM 2337 O O . ASN A 1 286 ? 6.351 -9.471 -9.232 1.00 89.31 286 ASN A O 1
ATOM 2341 N N . ARG A 1 287 ? 4.940 -7.721 -9.001 1.00 92.50 287 ARG A N 1
ATOM 2342 C CA . ARG A 1 287 ? 4.235 -7.940 -10.268 1.00 92.50 287 ARG A CA 1
ATOM 2343 C C . ARG A 1 287 ? 5.192 -7.838 -11.460 1.00 92.50 287 ARG A C 1
ATOM 2345 O O . ARG A 1 287 ? 5.216 -8.740 -12.293 1.00 92.50 287 ARG A O 1
ATOM 2352 N N . LEU A 1 288 ? 6.040 -6.810 -11.505 1.00 91.50 288 LEU A N 1
ATOM 2353 C CA . LEU A 1 288 ? 7.018 -6.612 -12.581 1.00 91.50 288 LEU A CA 1
ATOM 2354 C C . LEU A 1 288 ? 8.101 -7.694 -12.613 1.00 91.50 288 LEU A C 1
ATOM 2356 O O . LEU A 1 288 ? 8.488 -8.146 -13.684 1.00 91.50 288 LEU A O 1
ATOM 2360 N N . CYS A 1 289 ? 8.553 -8.167 -11.452 1.00 89.44 289 CYS A N 1
ATOM 2361 C CA . CYS A 1 289 ? 9.516 -9.268 -11.362 1.00 89.44 289 CYS A CA 1
ATOM 2362 C C . CYS A 1 289 ? 8.935 -10.613 -11.829 1.00 89.44 289 CYS A C 1
ATOM 2364 O O . CYS A 1 289 ? 9.689 -11.474 -12.280 1.00 89.44 289 CYS A O 1
ATOM 2366 N N . LYS A 1 290 ? 7.616 -10.815 -11.700 1.00 88.50 290 LYS A N 1
ATOM 2367 C CA . LYS A 1 290 ? 6.913 -12.002 -12.218 1.00 88.50 290 LYS A CA 1
ATOM 2368 C C . LYS A 1 290 ? 6.699 -11.930 -13.734 1.00 88.50 290 LYS A C 1
ATOM 2370 O O . LYS A 1 290 ? 6.524 -12.972 -14.368 1.00 88.50 290 LYS A O 1
ATOM 2375 N N . HIS A 1 291 ? 6.711 -10.729 -14.312 1.00 87.75 291 HIS A N 1
ATOM 2376 C CA . HIS A 1 291 ? 6.532 -10.532 -15.743 1.00 87.75 291 HIS A CA 1
ATOM 2377 C C . HIS A 1 291 ? 7.726 -11.075 -16.549 1.00 87.75 291 HIS A C 1
ATOM 2379 O O . HIS A 1 291 ? 8.894 -10.893 -16.193 1.00 87.75 291 HIS A O 1
ATOM 2385 N N . LYS A 1 292 ? 7.433 -11.772 -17.652 1.00 80.94 292 LYS A N 1
ATOM 2386 C CA . LYS A 1 292 ? 8.430 -12.493 -18.452 1.00 80.94 292 LYS A CA 1
ATOM 2387 C C . LYS A 1 292 ? 8.962 -11.628 -19.595 1.00 80.94 292 LYS A C 1
ATOM 2389 O O . LYS A 1 292 ? 8.468 -11.701 -20.715 1.00 80.94 292 LYS A O 1
ATOM 2394 N N . PHE A 1 293 ? 10.040 -10.895 -19.337 1.00 79.88 293 PHE A N 1
ATOM 2395 C CA . PHE A 1 293 ? 10.901 -10.383 -20.410 1.00 79.88 293 PHE A CA 1
ATOM 2396 C C . PHE A 1 293 ? 11.733 -11.521 -21.031 1.00 79.88 293 PHE A C 1
ATOM 2398 O O . PHE A 1 293 ? 11.919 -12.576 -20.414 1.00 79.88 293 PHE A O 1
ATOM 2405 N N . LYS A 1 294 ? 12.241 -11.340 -22.259 1.00 72.94 294 LYS A N 1
ATOM 2406 C CA . LYS A 1 294 ? 13.097 -12.355 -22.894 1.00 72.94 294 LYS A CA 1
ATOM 2407 C C . LYS A 1 294 ? 14.426 -12.447 -22.125 1.00 72.94 294 LYS A C 1
ATOM 2409 O O . LYS A 1 294 ? 15.134 -11.471 -21.919 1.00 72.94 294 LYS A O 1
ATOM 2414 N N . GLY A 1 295 ? 14.779 -13.638 -21.649 1.00 64.06 295 GLY A N 1
ATOM 2415 C CA . GLY A 1 295 ? 15.936 -13.799 -20.763 1.00 64.06 295 GLY A CA 1
ATOM 2416 C C . GLY A 1 295 ? 15.764 -13.120 -19.390 1.00 64.06 295 GLY A C 1
ATOM 2417 O O . GLY A 1 295 ? 14.784 -12.443 -19.099 1.00 64.06 295 GLY A O 1
ATOM 2418 N N . LYS A 1 296 ? 16.724 -13.331 -18.481 1.00 80.81 296 LYS A N 1
ATOM 2419 C CA . LYS A 1 296 ? 16.686 -12.770 -17.113 1.00 80.81 296 LYS A CA 1
ATOM 2420 C C . LYS A 1 296 ? 17.022 -11.267 -17.122 1.00 80.81 296 LYS A C 1
ATOM 2422 O O . LYS A 1 296 ? 18.145 -10.896 -16.768 1.00 80.81 296 LYS A O 1
ATOM 2427 N N . ALA A 1 297 ? 16.094 -10.431 -17.596 1.00 88.00 297 ALA A N 1
ATOM 2428 C CA . ALA A 1 297 ? 16.261 -8.977 -17.711 1.00 88.00 297 ALA A CA 1
ATOM 2429 C C . ALA A 1 297 ? 16.291 -8.280 -16.341 1.00 88.00 297 ALA A C 1
ATOM 2431 O O . ALA A 1 297 ? 17.153 -7.434 -16.098 1.00 88.00 297 ALA A O 1
ATOM 2432 N N . ILE A 1 298 ? 15.402 -8.696 -15.434 1.00 90.38 298 ILE A N 1
ATOM 2433 C CA . ILE A 1 298 ? 15.402 -8.277 -14.031 1.00 90.38 298 ILE A CA 1
ATOM 2434 C C . ILE A 1 298 ? 16.180 -9.318 -13.226 1.00 90.38 298 ILE A C 1
ATOM 2436 O O . ILE A 1 298 ? 15.839 -10.502 -13.197 1.00 90.38 298 ILE A O 1
ATOM 2440 N N . MET A 1 299 ? 17.267 -8.882 -12.607 1.00 87.00 299 MET A N 1
ATOM 2441 C CA . MET A 1 299 ? 18.182 -9.725 -11.852 1.00 87.00 299 MET A CA 1
ATOM 2442 C C . MET A 1 299 ? 17.834 -9.718 -10.361 1.00 87.00 299 MET A C 1
ATOM 2444 O O . MET A 1 299 ? 17.390 -8.709 -9.808 1.00 87.00 299 MET A O 1
ATOM 2448 N N . ALA A 1 300 ? 18.065 -10.858 -9.704 1.00 80.12 300 ALA A N 1
ATOM 2449 C CA . ALA A 1 300 ? 17.948 -10.978 -8.255 1.00 80.12 300 ALA A CA 1
ATOM 2450 C C . ALA A 1 300 ? 18.934 -10.038 -7.532 1.00 80.12 300 ALA A C 1
ATOM 2452 O O . ALA A 1 300 ? 19.923 -9.592 -8.114 1.00 80.12 300 ALA A O 1
ATOM 2453 N N . ASN A 1 301 ? 18.674 -9.762 -6.252 1.00 70.88 301 ASN A N 1
ATOM 2454 C CA . ASN A 1 301 ? 19.434 -8.824 -5.414 1.00 70.88 301 ASN A CA 1
ATOM 2455 C C . ASN A 1 301 ? 20.819 -9.354 -5.010 1.00 70.88 301 ASN A C 1
ATOM 2457 O O . ASN A 1 301 ? 21.130 -9.477 -3.832 1.00 70.88 301 ASN A O 1
ATOM 2461 N N . THR A 1 302 ? 21.671 -9.674 -5.978 1.00 68.94 302 THR A N 1
ATOM 2462 C CA . THR A 1 302 ? 23.063 -10.043 -5.701 1.00 68.94 302 THR A CA 1
ATOM 2463 C C . THR A 1 302 ? 23.972 -8.819 -5.565 1.00 68.94 302 THR A C 1
ATOM 2465 O O . THR A 1 302 ? 25.052 -8.937 -4.997 1.00 68.94 302 THR A O 1
ATOM 2468 N N . ARG A 1 303 ? 23.578 -7.656 -6.119 1.00 68.75 303 ARG A N 1
ATOM 2469 C CA . ARG A 1 303 ? 24.320 -6.375 -6.100 1.00 68.75 303 ARG A CA 1
ATOM 2470 C C . ARG A 1 303 ? 23.350 -5.182 -6.156 1.00 68.75 303 ARG A C 1
ATOM 2472 O O . ARG A 1 303 ? 22.199 -5.350 -6.551 1.00 68.75 303 ARG A O 1
ATOM 2479 N N . ASP A 1 304 ? 23.818 -3.973 -5.841 1.00 69.75 304 ASP A N 1
ATOM 2480 C CA . ASP A 1 304 ? 22.983 -2.755 -5.859 1.00 69.75 304 ASP A CA 1
ATOM 2481 C C . ASP A 1 304 ? 22.612 -2.247 -7.257 1.00 69.75 304 ASP A C 1
ATOM 2483 O O . ASP A 1 304 ? 21.558 -1.643 -7.427 1.00 69.75 304 ASP A O 1
ATOM 2487 N N . THR A 1 305 ? 23.449 -2.500 -8.265 1.00 73.69 305 THR A N 1
ATOM 2488 C CA . THR A 1 305 ? 23.217 -2.064 -9.652 1.00 73.69 305 THR A CA 1
ATOM 2489 C C . THR A 1 305 ? 23.619 -3.142 -10.650 1.00 73.69 305 THR A C 1
ATOM 2491 O O . THR A 1 305 ? 24.466 -3.997 -10.358 1.00 73.69 305 THR A O 1
ATOM 2494 N N . SER A 1 306 ? 22.993 -3.118 -11.829 1.00 83.62 306 SER A N 1
ATOM 2495 C CA . SER A 1 306 ? 23.341 -4.014 -12.934 1.00 83.62 306 SER A CA 1
ATOM 2496 C C . SER A 1 306 ? 23.949 -3.269 -14.126 1.00 83.62 306 SER A C 1
ATOM 2498 O O . SER A 1 306 ? 23.824 -2.045 -14.288 1.00 83.62 306 SER A O 1
ATOM 2500 N N . HIS A 1 307 ? 24.638 -4.027 -14.978 1.00 86.69 307 HIS A N 1
ATOM 2501 C CA . HIS A 1 307 ? 25.065 -3.539 -16.282 1.00 86.69 307 HIS A CA 1
ATOM 2502 C C . HIS A 1 307 ? 23.875 -3.538 -17.239 1.00 86.69 307 HIS A C 1
ATOM 2504 O O . HIS A 1 307 ? 23.175 -4.544 -17.382 1.00 86.69 307 HIS A O 1
ATOM 2510 N N . GLN A 1 308 ? 23.708 -2.424 -17.949 1.00 90.56 308 GLN A N 1
ATOM 2511 C CA . GLN A 1 308 ? 22.730 -2.319 -19.022 1.00 90.56 308 GLN A CA 1
ATOM 2512 C C . GLN A 1 308 ? 22.934 -3.429 -20.075 1.00 90.56 308 GLN A C 1
ATOM 2514 O O . GLN A 1 308 ? 24.075 -3.840 -20.325 1.00 90.56 308 GLN A O 1
ATOM 2519 N N . PRO A 1 309 ? 21.852 -3.957 -20.673 1.00 92.56 309 PRO A N 1
ATOM 2520 C CA . PRO A 1 309 ? 20.465 -3.506 -20.527 1.00 92.56 309 PRO A CA 1
ATOM 2521 C C . PRO A 1 309 ? 19.711 -4.121 -19.334 1.00 92.56 309 PRO A C 1
ATOM 2523 O O . PRO A 1 309 ? 18.582 -3.731 -19.075 1.00 92.56 309 PRO A O 1
ATOM 2526 N N . LYS A 1 310 ? 20.309 -5.046 -18.573 1.00 92.56 310 LYS A N 1
ATOM 2527 C CA . LYS A 1 310 ? 19.659 -5.667 -17.403 1.00 92.56 310 LYS A CA 1
ATOM 2528 C C . LYS A 1 310 ? 19.525 -4.680 -16.242 1.00 92.56 310 LYS A C 1
ATOM 2530 O O . LYS A 1 310 ? 20.285 -3.717 -16.162 1.00 92.56 310 LYS A O 1
ATOM 2535 N N . ILE A 1 311 ? 18.606 -4.941 -15.313 1.00 92.31 311 ILE A N 1
ATOM 2536 C CA . ILE A 1 311 ? 18.391 -4.134 -14.099 1.00 92.31 311 ILE A CA 1
ATOM 2537 C C . ILE A 1 311 ? 18.297 -5.034 -12.861 1.00 92.31 311 ILE A C 1
ATOM 2539 O O . ILE A 1 311 ? 17.785 -6.147 -12.950 1.00 92.31 311 ILE A O 1
ATOM 2543 N N . ASN A 1 312 ? 18.797 -4.590 -11.705 1.00 91.19 312 ASN A N 1
ATOM 2544 C CA . ASN A 1 312 ? 18.611 -5.331 -10.448 1.00 91.19 312 ASN A CA 1
ATOM 2545 C C . ASN A 1 312 ? 17.270 -4.989 -9.794 1.00 91.19 312 ASN A C 1
ATOM 2547 O O . ASN A 1 312 ? 16.803 -3.854 -9.879 1.00 91.19 312 ASN A O 1
ATOM 2551 N N . LYS A 1 313 ? 16.686 -5.942 -9.058 1.00 90.06 313 LYS A N 1
ATOM 2552 C CA . LYS A 1 313 ? 15.445 -5.712 -8.302 1.00 90.06 313 LYS A CA 1
ATOM 2553 C C . LYS A 1 313 ? 15.574 -4.549 -7.298 1.00 90.06 313 LYS A C 1
ATOM 2555 O O . LYS A 1 313 ? 14.643 -3.761 -7.203 1.00 90.06 313 LYS A O 1
ATOM 2560 N N . ASN A 1 314 ? 16.716 -4.375 -6.621 1.00 88.12 314 ASN A N 1
ATOM 2561 C CA . ASN A 1 314 ? 16.947 -3.244 -5.704 1.00 88.12 314 ASN A CA 1
ATOM 2562 C C . ASN A 1 314 ? 17.003 -1.890 -6.434 1.00 88.12 314 ASN A C 1
ATOM 2564 O O . ASN A 1 314 ? 16.488 -0.889 -5.951 1.00 88.12 314 ASN A O 1
ATOM 2568 N N . GLU A 1 315 ? 17.613 -1.864 -7.620 1.00 91.38 315 GLU A N 1
ATOM 2569 C CA . GLU A 1 315 ? 17.690 -0.671 -8.472 1.00 91.38 315 GLU A CA 1
ATOM 2570 C C . GLU A 1 315 ? 16.292 -0.251 -8.950 1.00 91.38 315 GLU A C 1
ATOM 2572 O O . GLU A 1 315 ? 15.948 0.927 -8.925 1.00 91.38 315 GLU A O 1
ATOM 2577 N N . LEU A 1 316 ? 15.464 -1.231 -9.314 1.00 92.25 316 LEU A N 1
ATOM 2578 C CA . LEU A 1 316 ? 14.073 -1.028 -9.702 1.00 92.25 316 LEU A CA 1
ATOM 2579 C C . LEU A 1 316 ? 13.186 -0.623 -8.514 1.00 92.25 316 LEU A C 1
ATOM 2581 O O . LEU A 1 316 ? 12.349 0.257 -8.671 1.00 92.25 316 LEU A O 1
ATOM 2585 N N . TYR A 1 317 ? 13.394 -1.205 -7.326 1.00 91.31 317 TYR A N 1
ATOM 2586 C CA . TYR A 1 317 ? 12.729 -0.768 -6.094 1.00 91.31 317 TYR A CA 1
ATOM 2587 C C . TYR A 1 317 ? 13.002 0.712 -5.828 1.00 91.31 317 TYR A C 1
ATOM 2589 O O . TYR A 1 317 ? 12.060 1.482 -5.717 1.00 91.31 317 TYR A O 1
ATOM 2597 N N . LYS A 1 318 ? 14.279 1.122 -5.806 1.00 91.69 318 LYS A N 1
ATOM 2598 C CA . LYS A 1 318 ? 14.673 2.523 -5.581 1.00 91.69 318 LYS A CA 1
ATOM 2599 C C . LYS A 1 318 ? 14.076 3.461 -6.631 1.00 91.69 318 LYS A C 1
ATOM 2601 O O . LYS A 1 318 ? 13.656 4.557 -6.286 1.00 91.69 318 LYS A O 1
ATOM 2606 N N . LEU A 1 319 ? 14.019 3.030 -7.894 1.00 94.06 319 LEU A N 1
ATOM 2607 C CA . LEU A 1 319 ? 13.376 3.795 -8.962 1.00 94.06 319 LEU A CA 1
ATOM 2608 C C . LEU A 1 319 ? 11.880 3.999 -8.687 1.00 94.06 319 LEU A C 1
ATOM 2610 O O . LEU A 1 319 ? 11.406 5.127 -8.752 1.00 94.06 319 LEU A O 1
ATOM 2614 N N . LEU A 1 320 ? 11.145 2.928 -8.383 1.00 93.62 320 LEU A N 1
ATOM 2615 C CA . LEU A 1 320 ? 9.709 2.999 -8.104 1.00 93.62 320 LEU A CA 1
ATOM 2616 C C . LEU A 1 320 ? 9.417 3.793 -6.820 1.00 93.62 320 LEU A C 1
ATOM 2618 O O . LEU A 1 320 ? 8.495 4.598 -6.792 1.00 93.62 320 LEU A O 1
ATOM 2622 N N . ASP A 1 321 ? 10.231 3.602 -5.782 1.00 88.81 321 ASP A N 1
ATOM 2623 C CA . ASP A 1 321 ? 10.123 4.278 -4.487 1.00 88.81 321 ASP A CA 1
ATOM 2624 C C . ASP A 1 321 ? 10.354 5.792 -4.603 1.00 88.81 321 ASP A C 1
ATOM 2626 O O . ASP A 1 321 ? 9.601 6.579 -4.035 1.00 88.81 321 ASP A O 1
ATOM 2630 N N . ALA A 1 322 ? 11.330 6.207 -5.418 1.00 92.44 322 ALA A N 1
ATOM 2631 C CA . ALA A 1 322 ? 11.593 7.616 -5.710 1.00 92.44 322 ALA A CA 1
ATOM 2632 C C . ALA A 1 322 ? 10.527 8.279 -6.604 1.00 92.44 322 ALA A C 1
ATOM 2634 O O . ALA A 1 322 ? 10.519 9.499 -6.720 1.00 92.44 322 ALA A O 1
ATOM 2635 N N . ASN A 1 323 ? 9.656 7.491 -7.244 1.00 93.12 323 ASN A N 1
ATOM 2636 C CA . ASN A 1 323 ? 8.593 7.953 -8.146 1.00 93.12 323 ASN A CA 1
ATOM 2637 C C . ASN A 1 323 ? 7.207 7.507 -7.637 1.00 93.12 323 ASN A C 1
ATOM 2639 O O . ASN A 1 323 ? 6.314 7.169 -8.422 1.00 93.12 323 ASN A O 1
ATOM 2643 N N . LYS A 1 324 ? 7.037 7.452 -6.309 1.00 87.44 324 LYS A N 1
ATOM 2644 C CA . LYS A 1 324 ? 5.781 7.056 -5.651 1.00 87.44 324 LYS A CA 1
ATOM 2645 C C . LYS A 1 324 ? 4.594 7.912 -6.071 1.00 87.44 324 LYS A C 1
ATOM 2647 O O . LYS A 1 324 ? 3.519 7.368 -6.287 1.00 87.44 324 LYS A O 1
ATOM 2652 N N . ASP A 1 325 ? 4.801 9.208 -6.257 1.00 87.31 325 ASP A N 1
ATOM 2653 C CA . ASP A 1 325 ? 3.800 10.162 -6.740 1.00 87.31 325 ASP A CA 1
ATOM 2654 C C . ASP A 1 325 ? 3.230 9.764 -8.115 1.00 87.31 325 ASP A C 1
ATOM 2656 O O . ASP A 1 325 ? 2.022 9.835 -8.353 1.00 87.31 325 ASP A O 1
ATOM 2660 N N . ILE A 1 326 ? 4.082 9.262 -9.016 1.00 92.12 326 ILE A N 1
ATOM 2661 C CA . ILE A 1 326 ? 3.653 8.764 -10.327 1.00 92.12 326 ILE A CA 1
ATOM 2662 C C . ILE A 1 326 ? 2.837 7.477 -10.171 1.00 92.12 326 ILE A C 1
ATOM 2664 O O . ILE A 1 326 ? 1.835 7.304 -10.868 1.00 92.12 326 ILE A O 1
ATOM 2668 N N . LEU A 1 327 ? 3.234 6.580 -9.264 1.00 91.19 327 LEU A N 1
ATOM 2669 C CA . LEU A 1 327 ? 2.478 5.356 -8.981 1.00 91.19 327 LEU A CA 1
ATOM 2670 C C . LEU A 1 327 ? 1.123 5.663 -8.332 1.00 91.19 327 LEU A C 1
ATOM 2672 O O . LEU A 1 327 ? 0.122 5.058 -8.703 1.00 91.19 327 LEU A O 1
ATOM 2676 N N . GLU A 1 328 ? 1.060 6.636 -7.426 1.00 86.25 328 GLU A N 1
ATOM 2677 C CA . GLU A 1 328 ? -0.187 7.132 -6.835 1.00 86.25 328 GLU A CA 1
ATOM 2678 C C . GLU A 1 328 ? -1.118 7.704 -7.903 1.00 86.25 328 GLU A C 1
ATOM 2680 O O . GLU A 1 328 ? -2.288 7.320 -7.980 1.00 86.25 328 GLU A O 1
ATOM 2685 N N . ARG A 1 329 ? -0.593 8.550 -8.798 1.00 89.88 329 ARG A N 1
ATOM 2686 C CA . ARG A 1 329 ? -1.353 9.058 -9.946 1.00 89.88 329 ARG A CA 1
ATOM 2687 C C . ARG A 1 329 ? -1.839 7.922 -10.845 1.00 89.88 329 ARG A C 1
ATOM 2689 O O . ARG A 1 329 ? -2.992 7.940 -11.273 1.00 89.88 329 ARG A O 1
ATOM 2696 N N . PHE A 1 330 ? -0.990 6.933 -11.112 1.00 92.25 330 PHE A N 1
ATOM 2697 C CA . PHE A 1 330 ? -1.342 5.766 -11.913 1.00 92.25 330 PHE A CA 1
ATOM 2698 C C . PHE A 1 330 ? -2.512 4.994 -11.289 1.00 92.25 330 PHE A C 1
ATOM 2700 O O . PHE A 1 330 ? -3.520 4.763 -11.955 1.00 92.25 330 PHE A O 1
ATOM 2707 N N . VAL A 1 331 ? -2.425 4.653 -9.999 1.00 87.94 331 VAL A N 1
ATOM 2708 C CA . VAL A 1 331 ? -3.515 3.987 -9.266 1.00 87.94 331 VAL A CA 1
ATOM 2709 C C . VAL A 1 331 ? -4.778 4.843 -9.299 1.00 87.94 331 VAL A C 1
ATOM 2711 O O . VAL A 1 331 ? -5.861 4.320 -9.547 1.00 87.94 331 VAL A O 1
ATOM 2714 N N . SER A 1 332 ? -4.650 6.159 -9.120 1.00 85.31 332 SER A N 1
ATOM 2715 C CA . SER A 1 332 ? -5.778 7.088 -9.180 1.00 85.31 332 SER A CA 1
ATOM 2716 C C . SER A 1 332 ? -6.502 7.056 -10.519 1.00 85.31 332 SER A C 1
ATOM 2718 O O . SER A 1 332 ? -7.728 7.053 -10.519 1.00 85.31 332 SER A O 1
ATOM 2720 N N . ILE A 1 333 ? -5.807 6.936 -11.655 1.00 88.75 333 ILE A N 1
ATOM 2721 C CA . ILE A 1 333 ? -6.450 6.818 -12.978 1.00 88.75 333 ILE A CA 1
ATOM 2722 C C . ILE A 1 333 ? -7.354 5.579 -13.036 1.00 88.75 333 ILE A C 1
ATOM 2724 O O . ILE A 1 333 ? -8.517 5.688 -13.430 1.00 88.75 333 ILE A O 1
ATOM 2728 N N . TYR A 1 334 ? -6.846 4.430 -12.589 1.00 85.25 334 TYR A N 1
ATOM 2729 C CA . TYR A 1 334 ? -7.499 3.129 -12.773 1.00 85.25 334 TYR A CA 1
ATOM 2730 C C . TYR A 1 334 ? -8.346 2.655 -11.582 1.00 85.25 334 TYR A C 1
ATOM 2732 O O . TYR A 1 334 ? -9.064 1.664 -11.708 1.00 85.25 334 TYR A O 1
ATOM 2740 N N . SER A 1 335 ? -8.306 3.344 -10.439 1.00 79.62 335 SER A N 1
ATOM 2741 C CA . SER A 1 335 ? -9.163 3.021 -9.297 1.00 79.62 335 SER A CA 1
ATOM 2742 C C . SER A 1 335 ? -10.615 3.413 -9.574 1.00 79.62 335 SER A C 1
ATOM 2744 O O . SER A 1 335 ? -10.899 4.529 -10.026 1.00 79.62 335 SER A O 1
ATOM 2746 N N . VAL A 1 336 ? -11.535 2.498 -9.254 1.00 66.25 336 VAL A N 1
ATOM 2747 C CA . VAL A 1 336 ? -12.989 2.731 -9.271 1.00 66.25 336 VAL A CA 1
ATOM 2748 C C . VAL A 1 336 ? -13.393 3.649 -8.117 1.00 66.25 336 VAL A C 1
ATOM 2750 O O . VAL A 1 336 ? -14.246 4.517 -8.274 1.00 66.25 336 VAL A O 1
ATOM 2753 N N . ASN A 1 337 ? -12.740 3.502 -6.963 1.00 56.56 337 ASN A N 1
ATOM 2754 C CA . ASN A 1 337 ? -12.987 4.337 -5.799 1.00 56.56 337 ASN A CA 1
ATOM 2755 C C . ASN A 1 337 ? -11.894 5.407 -5.697 1.00 56.56 337 ASN A C 1
ATOM 2757 O O . ASN A 1 337 ? -10.794 5.139 -5.220 1.00 56.56 337 ASN A O 1
ATOM 2761 N N . LYS A 1 338 ? -12.193 6.639 -6.121 1.00 61.66 338 LYS A N 1
ATOM 2762 C CA . LYS A 1 338 ? -11.239 7.762 -6.028 1.00 61.66 338 LYS A CA 1
ATOM 2763 C C . LYS A 1 338 ? -10.930 8.176 -4.586 1.00 61.66 338 LYS A C 1
ATOM 2765 O O . LYS A 1 338 ? -9.934 8.851 -4.355 1.00 61.66 338 LYS A O 1
ATOM 2770 N N . ASN A 1 339 ? -11.743 7.733 -3.628 1.00 46.78 339 ASN A N 1
ATOM 2771 C CA . ASN A 1 339 ? -11.521 7.982 -2.209 1.00 46.78 339 ASN A CA 1
ATOM 2772 C C . ASN A 1 339 ? -10.595 6.936 -1.574 1.00 46.78 339 ASN A C 1
ATOM 2774 O O . ASN A 1 339 ? -10.070 7.205 -0.503 1.00 46.78 339 ASN A O 1
ATOM 2778 N N . ASN A 1 340 ? -10.366 5.788 -2.231 1.00 52.97 340 ASN A N 1
ATOM 2779 C CA . ASN A 1 340 ? -9.481 4.715 -1.768 1.00 52.97 340 ASN A CA 1
ATOM 2780 C C . ASN A 1 340 ? -8.620 4.202 -2.929 1.00 52.97 340 ASN A C 1
ATOM 2782 O O . ASN A 1 340 ? -9.083 3.416 -3.763 1.00 52.97 340 ASN A O 1
ATOM 2786 N N . LEU A 1 341 ? -7.350 4.604 -2.967 1.00 63.38 341 LEU A N 1
ATOM 2787 C CA . LEU A 1 341 ? -6.391 4.143 -3.974 1.00 63.38 341 LEU A CA 1
ATOM 2788 C C . LEU A 1 341 ? -5.907 2.721 -3.661 1.00 63.38 341 LEU A C 1
ATOM 2790 O O . LEU A 1 341 ? -4.780 2.493 -3.235 1.00 63.38 341 LEU A O 1
ATOM 2794 N N . ILE A 1 342 ? -6.802 1.755 -3.846 1.00 67.31 342 ILE A N 1
ATOM 2795 C CA . ILE A 1 342 ? -6.529 0.340 -3.618 1.00 67.31 342 ILE A CA 1
ATOM 2796 C C . ILE A 1 342 ? -5.793 -0.225 -4.829 1.00 67.31 342 ILE A C 1
ATOM 2798 O O . ILE A 1 342 ? -6.278 -0.142 -5.958 1.00 67.31 342 ILE A O 1
ATOM 2802 N N . ILE A 1 343 ? -4.644 -0.852 -4.587 1.00 76.94 343 ILE A N 1
ATOM 2803 C CA . ILE A 1 343 ? -3.943 -1.633 -5.605 1.00 76.94 343 ILE A CA 1
ATOM 2804 C C . ILE A 1 343 ? -4.701 -2.949 -5.783 1.00 76.94 343 ILE A C 1
ATOM 2806 O O . ILE A 1 343 ? -4.780 -3.762 -4.867 1.00 76.94 343 ILE A O 1
ATOM 2810 N N . THR A 1 344 ? -5.261 -3.154 -6.970 1.00 79.69 344 THR A N 1
ATOM 2811 C CA . THR A 1 344 ? -5.937 -4.398 -7.354 1.00 79.69 344 THR A CA 1
ATOM 2812 C C . THR A 1 344 ? -5.137 -5.125 -8.426 1.00 79.69 344 THR A C 1
ATOM 2814 O O . THR A 1 344 ? -4.330 -4.510 -9.129 1.00 79.69 344 THR A O 1
ATOM 2817 N N . ASP A 1 345 ? -5.406 -6.416 -8.620 1.00 83.31 345 ASP A N 1
ATOM 2818 C CA . ASP A 1 345 ? -4.785 -7.187 -9.701 1.00 83.31 345 ASP A CA 1
ATOM 2819 C C . ASP A 1 345 ? -5.014 -6.554 -11.079 1.00 83.31 345 ASP A C 1
ATOM 2821 O O . ASP A 1 345 ? -4.082 -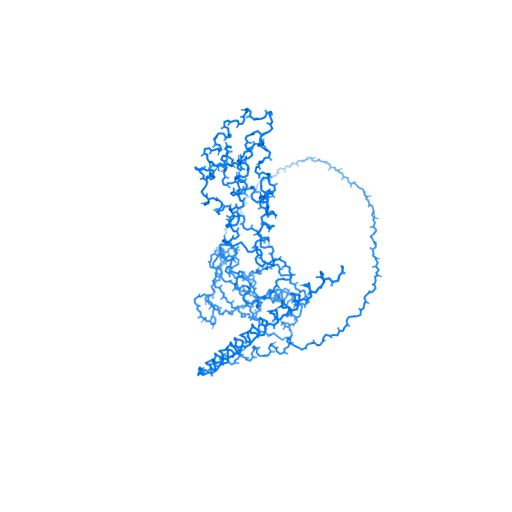6.474 -11.873 1.00 83.31 345 ASP A O 1
ATOM 2825 N N . ALA A 1 346 ? -6.205 -6.001 -11.326 1.00 84.94 346 ALA A N 1
ATOM 2826 C CA . ALA A 1 346 ? -6.517 -5.305 -12.572 1.00 84.94 346 ALA A CA 1
ATOM 2827 C C . ALA A 1 346 ? -5.634 -4.061 -12.792 1.00 84.94 346 ALA A C 1
ATOM 2829 O O . ALA A 1 346 ? -5.173 -3.811 -13.906 1.00 84.94 346 ALA A O 1
ATOM 2830 N N . ILE A 1 347 ? -5.365 -3.287 -11.735 1.00 90.56 347 ILE A N 1
ATOM 2831 C CA . ILE A 1 347 ? -4.470 -2.119 -11.795 1.00 90.56 347 ILE A CA 1
ATOM 2832 C C . ILE A 1 347 ? -3.027 -2.569 -12.037 1.00 90.56 347 ILE A C 1
ATOM 2834 O O . ILE A 1 347 ? -2.318 -1.975 -12.849 1.00 90.56 347 ILE A O 1
ATOM 2838 N N . LEU A 1 348 ? -2.595 -3.642 -11.375 1.00 92.38 348 LEU A N 1
ATOM 2839 C CA . LEU A 1 348 ? -1.274 -4.230 -11.576 1.00 92.38 348 LEU A CA 1
ATOM 2840 C C . LEU A 1 348 ? -1.095 -4.781 -12.999 1.00 92.38 348 LEU A C 1
ATOM 2842 O O . LEU A 1 348 ? -0.016 -4.652 -13.574 1.00 92.38 348 LEU A O 1
ATOM 2846 N N . ASP A 1 349 ? -2.143 -5.338 -13.600 1.00 94.06 349 ASP A N 1
ATOM 2847 C CA . ASP A 1 349 ? -2.126 -5.770 -15.000 1.00 94.06 349 ASP A CA 1
ATOM 2848 C C . ASP A 1 349 ? -2.040 -4.584 -15.962 1.00 94.06 349 ASP A C 1
ATOM 2850 O O . ASP A 1 349 ? -1.253 -4.618 -16.910 1.00 94.06 349 ASP A O 1
ATOM 2854 N N . LYS A 1 350 ? -2.762 -3.488 -15.688 1.00 95.69 350 LYS A N 1
ATOM 2855 C CA . LYS A 1 350 ? -2.596 -2.232 -16.439 1.00 95.69 350 LYS A CA 1
ATOM 2856 C C . LYS A 1 350 ? -1.182 -1.681 -16.319 1.00 95.69 350 LYS A C 1
ATOM 2858 O O . LYS A 1 350 ? -0.636 -1.190 -17.303 1.00 95.69 350 LYS A O 1
ATOM 2863 N N . PHE A 1 351 ? -0.573 -1.782 -15.142 1.00 96.19 351 PHE A N 1
ATOM 2864 C CA . PHE A 1 351 ? 0.800 -1.340 -14.925 1.00 96.19 351 PHE A CA 1
ATOM 2865 C C . PHE A 1 351 ? 1.782 -2.113 -15.808 1.00 96.19 351 PHE A C 1
ATOM 2867 O O . PHE A 1 351 ? 2.608 -1.502 -16.486 1.00 96.19 351 PHE A O 1
ATOM 2874 N N . ILE A 1 352 ? 1.650 -3.441 -15.865 1.00 96.19 352 ILE A N 1
ATOM 2875 C CA . ILE A 1 352 ? 2.469 -4.277 -16.751 1.00 96.19 352 ILE A CA 1
ATOM 2876 C C . ILE A 1 352 ? 2.226 -3.938 -18.219 1.00 96.19 352 ILE A C 1
ATOM 2878 O O . ILE A 1 352 ? 3.195 -3.707 -18.939 1.00 96.19 352 ILE A O 1
ATOM 2882 N N . ALA A 1 353 ? 0.968 -3.827 -18.647 1.00 96.06 353 ALA A N 1
ATOM 2883 C CA . ALA A 1 353 ? 0.637 -3.481 -20.028 1.00 96.06 353 ALA A CA 1
ATOM 2884 C C . ALA A 1 353 ? 1.246 -2.130 -20.451 1.00 96.06 353 ALA A C 1
ATOM 2886 O O . ALA A 1 353 ? 1.777 -1.995 -21.555 1.00 96.06 353 ALA A O 1
ATOM 2887 N N . ASN A 1 354 ? 1.234 -1.136 -19.558 1.00 97.31 354 ASN A N 1
ATOM 2888 C CA . ASN A 1 354 ? 1.832 0.171 -19.819 1.00 97.31 354 ASN A CA 1
ATOM 2889 C C . ASN A 1 354 ? 3.361 0.091 -19.912 1.00 97.31 354 ASN A C 1
ATOM 2891 O O . ASN A 1 354 ? 3.951 0.694 -20.807 1.00 97.31 354 ASN A O 1
ATOM 2895 N N . ILE A 1 355 ? 4.006 -0.697 -19.050 1.00 96.12 355 ILE A N 1
ATOM 2896 C CA . ILE A 1 355 ? 5.448 -0.960 -19.134 1.00 96.12 355 ILE A CA 1
ATOM 2897 C C . ILE A 1 355 ? 5.816 -1.667 -20.444 1.00 96.12 355 ILE A C 1
ATOM 2899 O O . ILE A 1 355 ? 6.809 -1.302 -21.077 1.00 96.12 355 ILE A O 1
ATOM 2903 N N . GLU A 1 356 ? 5.031 -2.653 -20.879 1.00 95.25 356 GLU A N 1
ATOM 2904 C CA . GLU A 1 356 ? 5.239 -3.339 -22.157 1.00 95.25 356 GLU A CA 1
ATOM 2905 C C . GLU A 1 356 ? 5.101 -2.382 -23.342 1.00 95.25 356 GLU A C 1
ATOM 2907 O O . GLU A 1 356 ? 5.946 -2.394 -24.241 1.00 95.25 356 GLU A O 1
ATOM 2912 N N . ALA A 1 357 ? 4.072 -1.530 -23.326 1.00 96.19 357 ALA A N 1
ATOM 2913 C CA . ALA A 1 357 ? 3.853 -0.516 -24.350 1.00 96.19 357 ALA A CA 1
ATOM 2914 C C . ALA A 1 357 ? 5.046 0.445 -24.439 1.00 96.19 357 ALA A C 1
ATOM 2916 O O . ALA A 1 357 ? 5.589 0.642 -25.523 1.00 96.19 357 ALA A O 1
ATOM 2917 N N . ILE A 1 358 ? 5.522 0.953 -23.301 1.00 97.19 358 ILE A N 1
ATOM 2918 C CA . ILE A 1 358 ? 6.704 1.822 -23.218 1.00 97.19 358 ILE A CA 1
ATOM 2919 C C . ILE A 1 358 ? 7.955 1.108 -23.752 1.00 97.19 358 ILE A C 1
ATOM 2921 O O . ILE A 1 358 ? 8.651 1.638 -24.620 1.00 97.19 358 ILE A O 1
ATOM 2925 N N . ASN A 1 359 ? 8.234 -0.113 -23.285 1.00 95.81 359 ASN A N 1
ATOM 2926 C CA . ASN A 1 359 ? 9.389 -0.900 -23.726 1.00 95.81 359 ASN A CA 1
ATOM 2927 C C . ASN A 1 359 ? 9.364 -1.140 -25.247 1.00 95.81 359 ASN A C 1
ATOM 2929 O O . ASN A 1 359 ? 10.389 -1.010 -25.920 1.00 95.81 359 ASN A O 1
ATOM 2933 N N . LYS A 1 360 ? 8.182 -1.445 -25.797 1.00 95.00 360 LYS A N 1
ATOM 2934 C CA . LYS A 1 360 ? 7.965 -1.619 -27.236 1.00 95.00 360 LYS A CA 1
ATOM 2935 C C . LYS A 1 360 ? 8.153 -0.308 -28.004 1.00 95.00 360 LYS A C 1
ATOM 2937 O O . LYS A 1 360 ? 8.794 -0.328 -29.051 1.00 95.00 360 LYS A O 1
ATOM 2942 N N . SER A 1 361 ? 7.649 0.815 -27.496 1.00 96.50 361 SER A N 1
ATOM 2943 C CA . SER A 1 361 ? 7.825 2.132 -28.118 1.00 96.50 361 SER A CA 1
ATOM 2944 C C . SER A 1 361 ? 9.300 2.520 -28.216 1.00 96.50 361 SER A C 1
ATOM 2946 O O . SER A 1 361 ? 9.750 2.924 -29.286 1.00 96.50 361 SER A O 1
ATOM 2948 N N . ILE A 1 362 ? 10.086 2.322 -27.150 1.00 96.19 362 ILE A N 1
ATOM 2949 C CA . ILE A 1 362 ? 11.538 2.586 -27.164 1.00 96.19 362 ILE A CA 1
ATOM 2950 C C . ILE A 1 362 ? 12.240 1.699 -28.198 1.00 96.19 362 ILE A C 1
ATOM 2952 O O . ILE A 1 362 ? 13.075 2.180 -28.964 1.00 96.19 362 ILE A O 1
ATOM 2956 N N . TRP A 1 363 ? 11.884 0.415 -28.258 1.00 94.88 363 TRP A N 1
ATOM 2957 C CA . TRP A 1 363 ? 12.431 -0.504 -29.255 1.00 94.88 363 TRP A CA 1
ATOM 2958 C C . TRP A 1 363 ? 12.173 -0.031 -30.694 1.00 94.88 363 TRP A C 1
ATOM 2960 O O . TRP A 1 363 ? 13.107 0.020 -31.497 1.00 94.88 363 TRP A O 1
ATOM 2970 N N . LEU A 1 364 ? 10.932 0.356 -31.011 1.00 95.50 364 LEU A N 1
ATOM 2971 C CA . LEU A 1 364 ? 10.524 0.767 -32.359 1.00 95.50 364 LEU A CA 1
ATOM 2972 C C . LEU A 1 364 ? 11.214 2.048 -32.848 1.00 95.50 364 LEU A C 1
ATOM 2974 O O . LEU A 1 364 ? 11.365 2.224 -34.055 1.00 95.50 364 LEU A O 1
ATOM 2978 N N . LYS A 1 365 ? 11.672 2.921 -31.942 1.00 94.62 365 LYS A N 1
ATOM 2979 C CA . LYS A 1 365 ? 12.416 4.138 -32.311 1.00 94.62 365 LYS A CA 1
ATOM 2980 C C . LYS A 1 365 ? 13.770 3.825 -32.959 1.00 94.62 365 LYS A C 1
ATOM 2982 O O . LYS A 1 365 ? 14.238 4.609 -33.784 1.00 94.62 365 LYS A O 1
ATOM 2987 N N . GLY A 1 366 ? 14.386 2.689 -32.627 1.00 93.75 366 GLY A N 1
ATOM 2988 C CA . GLY A 1 366 ? 15.695 2.293 -33.148 1.00 93.75 366 GLY A CA 1
ATOM 2989 C C . GLY A 1 366 ? 16.875 3.053 -32.524 1.00 93.75 366 GLY A C 1
ATOM 2990 O O . GLY A 1 366 ? 16.724 4.118 -31.928 1.00 93.75 366 GLY A O 1
ATOM 2991 N N . ILE A 1 367 ? 18.086 2.506 -32.679 1.00 95.12 367 ILE A N 1
ATOM 2992 C CA . ILE A 1 367 ? 19.291 2.981 -31.972 1.00 95.12 367 ILE A CA 1
ATOM 2993 C C . ILE A 1 367 ? 19.607 4.468 -32.203 1.00 95.12 367 ILE A C 1
ATOM 2995 O O . ILE A 1 367 ? 20.011 5.156 -31.270 1.00 95.12 367 ILE A O 1
ATOM 2999 N N . THR A 1 368 ? 19.389 4.975 -33.419 1.00 93.50 368 THR A N 1
ATOM 3000 C CA . THR A 1 368 ? 19.705 6.361 -33.807 1.00 93.50 368 THR A CA 1
ATOM 3001 C C . THR A 1 368 ? 18.787 7.396 -33.169 1.00 93.50 368 THR A C 1
ATOM 3003 O O . THR A 1 368 ? 19.170 8.554 -33.079 1.00 93.50 368 THR A O 1
ATOM 3006 N N . ASN A 1 369 ? 17.590 6.988 -32.743 1.00 93.56 369 ASN A N 1
ATOM 3007 C CA . ASN A 1 369 ? 16.630 7.859 -32.063 1.00 93.56 369 ASN A CA 1
ATOM 3008 C C . ASN A 1 369 ? 16.596 7.608 -30.550 1.00 93.56 369 ASN A C 1
ATOM 3010 O O . ASN A 1 369 ? 15.995 8.380 -29.814 1.00 93.56 369 ASN A O 1
ATOM 3014 N N . VAL A 1 370 ? 17.218 6.525 -30.078 1.00 95.06 370 VAL A N 1
ATOM 3015 C CA . VAL A 1 370 ? 17.360 6.222 -28.648 1.00 95.06 370 VAL A CA 1
ATOM 3016 C C . VAL A 1 370 ? 18.623 6.863 -28.070 1.00 95.06 370 VAL A C 1
ATOM 3018 O O . VAL A 1 370 ? 18.614 7.297 -26.918 1.00 95.06 370 VAL A O 1
ATOM 3021 N N . TYR A 1 371 ? 19.694 6.964 -28.858 1.00 94.50 371 TYR A N 1
ATOM 3022 C CA . TYR A 1 371 ? 20.949 7.612 -28.474 1.00 94.50 371 TYR A CA 1
ATOM 3023 C C . TYR A 1 371 ? 21.222 8.839 -29.339 1.00 94.50 371 TYR A C 1
ATOM 3025 O O . TYR A 1 371 ? 20.893 8.854 -30.523 1.00 94.50 371 TYR A O 1
ATOM 3033 N N . SER A 1 372 ? 21.889 9.849 -28.772 1.00 89.94 372 SER A N 1
ATOM 3034 C CA . SER A 1 372 ? 22.430 10.949 -29.575 1.00 89.94 372 SER A CA 1
ATOM 3035 C C . SER A 1 372 ? 23.425 10.413 -30.606 1.00 89.94 372 SER A C 1
ATOM 3037 O O . SER A 1 372 ? 24.109 9.419 -30.358 1.00 89.94 372 SER A O 1
ATOM 3039 N N . SER A 1 373 ? 23.556 11.094 -31.745 1.00 87.75 373 SER A N 1
ATOM 3040 C CA . SER A 1 373 ? 24.449 10.691 -32.845 1.00 87.75 373 SER A CA 1
ATOM 3041 C C . SER A 1 373 ? 25.887 10.406 -32.389 1.00 87.75 373 SER A C 1
ATOM 3043 O O . SER A 1 373 ? 26.503 9.453 -32.859 1.00 87.75 373 SER A O 1
ATOM 3045 N N . SER A 1 374 ? 26.386 11.171 -31.415 1.00 89.81 374 SER A N 1
ATOM 3046 C CA . SER A 1 374 ? 27.700 10.991 -30.787 1.00 89.81 374 SER A CA 1
ATOM 3047 C C . SER A 1 374 ? 27.859 9.703 -29.969 1.00 89.81 374 SER A C 1
ATOM 3049 O O . SER A 1 374 ? 28.983 9.262 -29.769 1.00 89.81 374 SER A O 1
ATOM 3051 N N . LEU A 1 375 ? 26.766 9.093 -29.501 1.00 91.38 375 LEU A N 1
ATOM 3052 C CA . LEU A 1 375 ? 26.767 7.936 -28.596 1.00 91.38 375 LEU A CA 1
ATOM 3053 C C . LEU A 1 375 ? 26.341 6.625 -29.276 1.00 91.38 375 LEU A C 1
ATOM 3055 O O . LEU A 1 375 ? 26.421 5.562 -28.655 1.00 91.38 375 LEU A O 1
ATOM 3059 N N . VAL A 1 376 ? 25.894 6.667 -30.537 1.00 92.25 376 VAL A N 1
ATOM 3060 C CA . VAL A 1 376 ? 25.398 5.482 -31.265 1.00 92.25 376 VAL A CA 1
ATOM 3061 C C . VAL A 1 376 ? 26.480 4.409 -31.400 1.00 92.25 376 VAL A C 1
ATOM 3063 O O . VAL A 1 376 ? 26.216 3.236 -31.131 1.00 92.25 376 VAL A O 1
ATOM 3066 N N . ALA A 1 377 ? 27.697 4.794 -31.798 1.00 92.00 377 ALA A N 1
ATOM 3067 C CA . ALA A 1 377 ? 28.796 3.849 -32.002 1.00 92.00 377 ALA A CA 1
ATOM 3068 C C . ALA A 1 377 ? 29.166 3.124 -30.697 1.00 92.00 377 ALA A C 1
ATOM 3070 O O . ALA A 1 377 ? 29.267 1.894 -30.678 1.00 92.00 377 ALA A O 1
ATOM 3071 N N . ASP A 1 378 ? 29.260 3.876 -29.600 1.00 91.50 378 ASP A N 1
ATOM 3072 C CA . ASP A 1 378 ? 29.640 3.364 -28.281 1.00 91.50 378 ASP A CA 1
ATOM 3073 C C . ASP A 1 378 ? 28.581 2.427 -27.687 1.00 91.50 378 ASP A C 1
ATOM 3075 O O . ASP A 1 378 ? 28.906 1.472 -26.977 1.00 91.50 378 ASP A O 1
ATOM 3079 N N . ASN A 1 379 ? 27.303 2.658 -28.006 1.00 93.81 379 ASN A N 1
ATOM 3080 C CA . ASN A 1 379 ? 26.186 1.895 -27.448 1.00 93.81 379 ASN A CA 1
ATOM 3081 C C . ASN A 1 379 ? 25.656 0.790 -28.372 1.00 93.81 379 ASN A C 1
ATOM 3083 O O . ASN A 1 379 ? 24.750 0.055 -27.973 1.00 93.81 379 ASN A O 1
ATOM 3087 N N . LYS A 1 380 ? 26.241 0.585 -29.561 1.00 94.25 380 LYS A N 1
ATOM 3088 C CA . LYS A 1 380 ? 25.789 -0.442 -30.519 1.00 94.25 380 LYS A CA 1
ATOM 3089 C C . LYS A 1 380 ? 25.707 -1.843 -29.906 1.00 94.25 380 LYS A C 1
ATOM 3091 O O . LYS A 1 380 ? 24.673 -2.496 -30.003 1.00 94.25 380 LYS A O 1
ATOM 3096 N N . LYS A 1 381 ? 26.753 -2.271 -29.191 1.00 94.19 381 LYS A N 1
ATOM 3097 C CA . LYS A 1 381 ? 26.785 -3.590 -28.527 1.00 94.19 381 LYS A CA 1
ATOM 3098 C C . LYS A 1 381 ? 25.747 -3.716 -27.407 1.00 94.19 381 LYS A C 1
ATOM 3100 O O . LYS A 1 381 ? 25.217 -4.797 -27.165 1.00 94.19 381 LYS A O 1
ATOM 3105 N N . VAL A 1 382 ? 25.466 -2.619 -26.701 1.00 94.19 382 VAL A N 1
ATOM 3106 C CA . VAL A 1 382 ? 24.438 -2.589 -25.650 1.00 94.19 382 VAL A CA 1
ATOM 3107 C C . VAL A 1 382 ? 23.052 -2.730 -26.275 1.00 94.19 382 VAL A C 1
ATOM 3109 O O . VAL A 1 382 ? 22.244 -3.515 -25.784 1.00 94.19 382 VAL A O 1
ATOM 3112 N N . TRP A 1 383 ? 22.801 -2.020 -27.375 1.00 95.62 383 TRP A N 1
ATOM 3113 C CA . TRP A 1 383 ? 21.554 -2.096 -28.131 1.00 95.62 383 TRP A CA 1
ATOM 3114 C C . TRP A 1 383 ? 21.297 -3.497 -28.700 1.00 95.62 383 TRP A C 1
ATOM 3116 O O . TRP A 1 383 ? 20.207 -4.039 -28.535 1.00 95.62 383 TRP A O 1
ATOM 3126 N N . GLU A 1 384 ? 22.307 -4.125 -29.304 1.00 94.75 384 GLU A N 1
ATOM 3127 C CA . GLU A 1 384 ? 22.223 -5.508 -29.800 1.00 94.75 384 GLU A CA 1
ATOM 3128 C C . GLU A 1 384 ? 21.867 -6.491 -28.676 1.00 94.75 384 GLU A C 1
ATOM 3130 O O . GLU A 1 384 ? 20.987 -7.337 -28.832 1.00 94.75 384 GLU A O 1
ATOM 3135 N N . LYS A 1 385 ? 22.465 -6.315 -27.494 1.00 93.88 385 LYS A N 1
ATOM 3136 C CA . LYS A 1 385 ? 22.119 -7.108 -26.310 1.00 93.88 385 LYS A CA 1
ATOM 3137 C C . LYS A 1 385 ? 20.695 -6.840 -25.819 1.00 93.88 385 LYS A C 1
ATOM 3139 O O . LYS A 1 385 ? 20.040 -7.762 -25.344 1.00 93.88 385 LYS A O 1
ATOM 3144 N N . ALA A 1 386 ? 20.210 -5.601 -25.917 1.00 94.56 386 ALA A N 1
ATOM 3145 C CA . ALA A 1 386 ? 18.841 -5.233 -25.554 1.00 94.56 386 ALA A CA 1
ATOM 3146 C C . ALA A 1 386 ? 17.812 -5.894 -26.480 1.00 94.56 386 ALA A C 1
ATOM 3148 O O . ALA A 1 386 ? 16.788 -6.371 -25.996 1.00 94.56 386 ALA A O 1
ATOM 3149 N N . LEU A 1 387 ? 18.117 -5.998 -27.781 1.00 93.56 387 LEU A N 1
ATOM 3150 C CA . LEU A 1 387 ? 17.317 -6.747 -28.758 1.00 93.56 387 LEU A CA 1
ATOM 3151 C C . LEU A 1 387 ? 17.226 -8.234 -28.397 1.00 93.56 387 LEU A C 1
ATOM 3153 O O . LEU A 1 387 ? 16.135 -8.801 -28.426 1.00 93.56 387 LEU A O 1
ATOM 3157 N N . GLU A 1 388 ? 18.346 -8.848 -28.006 1.00 92.06 388 GLU A N 1
ATOM 3158 C CA . GLU A 1 388 ? 18.399 -10.258 -27.594 1.00 92.06 388 GLU A CA 1
ATOM 3159 C C . GLU A 1 388 ? 17.514 -10.532 -26.364 1.00 92.06 388 GLU A C 1
ATOM 3161 O O . GLU A 1 388 ? 16.738 -11.489 -26.349 1.00 92.06 388 GLU A O 1
ATOM 3166 N N . ILE A 1 389 ? 17.582 -9.663 -25.348 1.00 91.19 389 ILE A N 1
ATOM 3167 C CA . ILE A 1 389 ? 16.795 -9.804 -24.109 1.00 91.19 389 ILE A CA 1
ATOM 3168 C C . ILE A 1 389 ? 15.412 -9.126 -24.171 1.00 91.19 389 ILE A C 1
ATOM 3170 O O . ILE A 1 389 ? 14.642 -9.169 -23.215 1.00 91.19 389 ILE A O 1
ATOM 3174 N N . GLY A 1 390 ? 15.069 -8.463 -25.276 1.00 92.31 390 GLY A N 1
ATOM 3175 C CA . GLY A 1 390 ? 13.805 -7.738 -25.430 1.00 92.31 390 GLY A CA 1
ATOM 3176 C C . GLY A 1 390 ? 13.514 -6.708 -24.327 1.00 92.31 390 GLY A C 1
ATOM 3177 O O . GLY A 1 390 ? 12.350 -6.509 -23.980 1.00 92.31 390 GLY A O 1
ATOM 3178 N N . PHE A 1 391 ? 14.542 -6.086 -23.747 1.00 94.75 391 PHE A N 1
ATOM 3179 C CA . PHE A 1 391 ? 14.401 -5.176 -22.607 1.00 94.75 391 PHE A CA 1
ATOM 3180 C C . PHE A 1 391 ? 15.239 -3.910 -22.807 1.00 94.75 391 PHE A C 1
ATOM 3182 O O . PHE A 1 391 ? 16.467 -3.966 -22.875 1.00 94.75 391 PHE A O 1
ATOM 3189 N N . PHE A 1 392 ? 14.553 -2.769 -22.872 1.00 95.38 392 PHE A N 1
ATOM 3190 C CA . PHE A 1 392 ? 15.095 -1.464 -23.265 1.00 95.38 392 PHE A CA 1
ATOM 3191 C C . PHE A 1 392 ? 14.946 -0.400 -22.162 1.00 95.38 392 PHE A C 1
ATOM 3193 O O . PHE A 1 392 ? 15.402 0.727 -22.315 1.00 95.38 392 PHE A O 1
ATOM 3200 N N . LEU A 1 393 ? 14.357 -0.759 -21.018 1.00 94.81 393 LEU A N 1
ATOM 3201 C CA . LEU A 1 393 ? 14.011 0.169 -19.934 1.00 94.81 393 LEU A CA 1
ATOM 3202 C C . LEU A 1 393 ? 15.197 0.581 -19.040 1.00 94.81 393 LEU A C 1
ATOM 3204 O O . LEU A 1 393 ? 15.046 1.452 -18.187 1.00 94.81 393 LEU A O 1
ATOM 3208 N N . ASN A 1 394 ? 16.375 -0.037 -19.192 1.00 94.88 394 ASN A N 1
ATOM 3209 C CA . ASN A 1 394 ? 17.592 0.340 -18.453 1.00 94.88 394 ASN A CA 1
ATOM 3210 C C . ASN A 1 394 ? 18.766 0.681 -19.385 1.00 94.88 394 ASN A C 1
ATOM 3212 O O . ASN A 1 394 ? 19.922 0.375 -19.083 1.00 94.88 394 ASN A O 1
ATOM 3216 N N . LEU A 1 395 ? 18.474 1.294 -20.535 1.00 94.44 395 LEU A N 1
ATOM 3217 C CA . LEU A 1 395 ? 19.491 1.854 -21.425 1.00 94.44 395 LEU A CA 1
ATOM 3218 C C . LEU A 1 395 ? 20.021 3.174 -20.844 1.00 94.44 395 LEU A C 1
ATOM 3220 O O . LEU A 1 395 ? 19.383 4.224 -20.927 1.00 94.44 395 LEU A O 1
ATOM 3224 N N . LYS A 1 396 ? 21.200 3.113 -20.227 1.00 90.94 396 LYS A N 1
ATOM 3225 C CA . LYS A 1 396 ? 21.918 4.259 -19.656 1.00 90.94 396 LYS A CA 1
ATOM 3226 C C . LYS A 1 396 ? 22.393 5.184 -20.777 1.00 90.94 396 LYS A C 1
ATOM 3228 O O . LYS A 1 396 ? 22.758 4.711 -21.850 1.00 90.94 396 LYS A O 1
ATOM 3233 N N . ASN A 1 397 ? 22.410 6.491 -20.512 1.00 88.75 397 ASN A N 1
ATOM 3234 C CA . ASN A 1 397 ? 22.763 7.549 -21.474 1.00 88.75 397 ASN A CA 1
ATOM 3235 C C . ASN A 1 397 ? 21.884 7.581 -22.741 1.00 88.75 397 ASN A C 1
ATOM 3237 O O . ASN A 1 397 ? 22.257 8.209 -23.731 1.00 88.75 397 ASN A O 1
ATOM 3241 N N . SER A 1 398 ? 20.738 6.897 -22.727 1.00 93.38 398 SER A N 1
ATOM 3242 C CA . SER A 1 398 ? 19.722 7.045 -23.764 1.00 93.38 398 SER A CA 1
ATOM 3243 C C . SER A 1 398 ? 18.815 8.233 -23.451 1.00 93.38 398 SER A C 1
ATOM 3245 O O . SER A 1 398 ? 18.706 8.658 -22.299 1.00 93.38 398 SER A O 1
ATOM 3247 N N . LEU A 1 399 ? 18.105 8.721 -24.468 1.00 93.31 399 LEU A N 1
ATOM 3248 C CA . LEU A 1 399 ? 17.031 9.707 -24.308 1.00 93.31 399 LEU A CA 1
ATOM 3249 C C . LEU A 1 399 ? 15.844 9.158 -23.492 1.00 93.31 399 LEU A C 1
ATOM 3251 O O . LEU A 1 399 ? 14.994 9.925 -23.056 1.00 93.31 399 LEU A O 1
ATOM 3255 N N . TYR A 1 400 ? 15.811 7.841 -23.259 1.00 94.88 400 TYR A N 1
ATOM 3256 C CA . TYR A 1 400 ? 14.730 7.102 -22.608 1.00 94.88 400 TYR A CA 1
ATOM 3257 C C . TYR A 1 400 ? 15.243 6.280 -21.422 1.00 94.88 400 TYR A C 1
ATOM 3259 O O . TYR A 1 400 ? 14.853 5.126 -21.229 1.00 94.88 400 TYR A O 1
ATOM 3267 N N . SER A 1 401 ? 16.158 6.857 -20.636 1.00 93.38 401 SER A N 1
ATOM 3268 C CA . SER A 1 401 ? 16.688 6.199 -19.442 1.00 93.38 401 SER A CA 1
ATOM 3269 C C . SER A 1 401 ? 15.579 5.869 -18.438 1.00 93.38 401 SER A C 1
ATOM 3271 O O . SER A 1 401 ? 14.425 6.289 -18.571 1.00 93.38 401 SER A O 1
ATOM 3273 N N . LYS A 1 402 ? 15.923 5.114 -17.392 1.00 93.06 402 LYS A N 1
ATOM 3274 C CA . LYS A 1 402 ? 14.933 4.677 -16.404 1.00 93.06 402 LYS A CA 1
ATOM 3275 C C . LYS A 1 402 ? 14.242 5.816 -15.655 1.00 93.06 402 LYS A C 1
ATOM 3277 O O . LYS A 1 402 ? 13.069 5.715 -15.318 1.00 93.06 402 LYS A O 1
ATOM 3282 N N . GLU A 1 403 ? 14.951 6.924 -15.481 1.00 93.06 403 GLU A N 1
ATOM 3283 C CA . GLU A 1 403 ? 14.453 8.169 -14.900 1.00 93.06 403 GLU A CA 1
ATOM 3284 C C . GLU A 1 403 ? 13.483 8.915 -15.833 1.00 93.06 403 GLU A C 1
ATOM 3286 O O . GLU A 1 403 ? 12.745 9.792 -15.385 1.00 93.06 403 GLU A O 1
ATOM 3291 N N . VAL A 1 404 ? 13.489 8.589 -17.130 1.00 94.75 404 VAL A N 1
ATOM 3292 C CA . VAL A 1 404 ? 12.619 9.195 -18.143 1.00 94.75 404 VAL A CA 1
ATOM 3293 C C . VAL A 1 404 ? 11.366 8.355 -18.340 1.00 94.75 404 VAL A C 1
ATOM 3295 O O . VAL A 1 404 ? 10.268 8.869 -18.145 1.00 94.75 404 VAL A O 1
ATOM 3298 N N . TRP A 1 405 ? 11.494 7.066 -18.676 1.00 94.38 405 TRP A N 1
ATOM 3299 C CA . TRP A 1 405 ? 10.328 6.266 -19.073 1.00 94.38 405 TRP A CA 1
ATOM 3300 C C . TRP A 1 405 ? 9.282 6.140 -17.962 1.00 94.38 405 TRP A C 1
ATOM 3302 O O . TRP A 1 405 ? 8.089 6.088 -18.257 1.00 94.38 405 TRP A O 1
ATOM 3312 N N . ILE A 1 406 ? 9.699 6.152 -16.690 1.00 95.31 406 ILE A N 1
ATOM 3313 C CA . ILE A 1 406 ? 8.773 6.050 -15.556 1.00 95.31 406 ILE A CA 1
ATOM 3314 C C . ILE A 1 406 ? 7.757 7.198 -15.532 1.00 95.31 406 ILE A C 1
ATOM 3316 O O . ILE A 1 406 ? 6.610 6.992 -15.148 1.00 95.31 406 ILE A O 1
ATOM 3320 N N . LYS A 1 407 ? 8.122 8.374 -16.057 1.00 95.88 407 LYS A N 1
ATOM 3321 C CA . LYS A 1 407 ? 7.236 9.544 -16.175 1.00 95.88 407 LYS A CA 1
ATOM 3322 C C . LYS A 1 407 ? 6.098 9.335 -17.172 1.00 95.88 407 LYS A C 1
ATOM 3324 O O . LYS A 1 407 ? 5.055 9.970 -17.046 1.00 95.88 407 LYS A O 1
ATOM 3329 N N . HIS A 1 408 ? 6.270 8.412 -18.115 1.00 96.19 408 HIS A N 1
ATOM 3330 C CA . HIS A 1 408 ? 5.277 8.068 -19.131 1.00 96.19 408 HIS A CA 1
ATOM 3331 C C . HIS A 1 408 ? 4.357 6.918 -18.695 1.00 96.19 408 HIS A C 1
ATOM 3333 O O . HIS A 1 408 ? 3.498 6.494 -19.459 1.00 96.19 408 HIS A O 1
ATOM 3339 N N . LEU A 1 409 ? 4.476 6.411 -17.462 1.00 95.25 409 LEU A N 1
ATOM 3340 C CA . LEU A 1 409 ? 3.678 5.275 -16.990 1.00 95.25 409 LEU A CA 1
ATOM 3341 C C . LEU A 1 409 ? 2.160 5.526 -17.058 1.00 95.25 409 LEU A C 1
ATOM 3343 O O . LEU A 1 409 ? 1.394 4.609 -17.346 1.00 95.25 409 LEU A O 1
ATOM 3347 N N . CYS A 1 410 ? 1.724 6.763 -16.808 1.00 93.88 410 CYS A N 1
ATOM 3348 C CA . CYS A 1 410 ? 0.312 7.156 -16.879 1.00 93.88 410 CYS A CA 1
ATOM 3349 C C . CYS A 1 410 ? -0.191 7.374 -18.316 1.00 93.88 410 CYS A C 1
ATOM 3351 O O . CYS A 1 410 ? -1.393 7.282 -18.547 1.00 93.88 410 CYS A O 1
ATOM 3353 N N . ASP A 1 411 ? 0.710 7.648 -19.262 1.00 94.94 411 ASP A N 1
ATOM 3354 C CA . ASP A 1 411 ? 0.412 7.824 -20.685 1.00 94.94 411 ASP A CA 1
ATOM 3355 C C . ASP A 1 411 ? 1.562 7.253 -21.540 1.00 94.94 411 ASP A C 1
ATOM 3357 O O . ASP A 1 411 ? 2.455 7.993 -21.973 1.00 94.94 411 ASP A O 1
ATOM 3361 N N . PRO A 1 412 ? 1.551 5.932 -21.797 1.00 93.94 412 PRO A N 1
ATOM 3362 C CA . PRO A 1 412 ? 2.583 5.254 -22.579 1.00 93.94 412 PRO A CA 1
ATOM 3363 C C . PRO A 1 412 ? 2.761 5.779 -24.003 1.00 93.94 412 PRO A C 1
ATOM 3365 O O . PRO A 1 412 ? 3.789 5.510 -24.620 1.00 93.94 412 PRO A O 1
ATOM 3368 N N . SER A 1 413 ? 1.756 6.466 -24.554 1.00 91.69 413 SER A N 1
ATOM 3369 C CA . SER A 1 413 ? 1.783 6.955 -25.935 1.00 91.69 413 SER A CA 1
ATOM 3370 C C . SER A 1 413 ? 2.653 8.201 -26.105 1.00 91.69 413 SER A C 1
ATOM 3372 O O . SER A 1 413 ? 3.127 8.475 -27.204 1.00 91.69 413 SER A O 1
ATOM 3374 N N . SER A 1 414 ? 2.906 8.917 -25.007 1.00 91.81 414 SER A N 1
ATOM 3375 C CA . SER A 1 414 ? 3.668 10.169 -24.980 1.00 91.81 414 SER A CA 1
ATOM 3376 C C . SER A 1 414 ? 5.194 10.001 -25.006 1.00 91.81 414 SER A C 1
ATOM 3378 O O . SER A 1 414 ? 5.911 11.001 -24.929 1.00 91.81 414 SER A O 1
ATOM 3380 N N . ILE A 1 415 ? 5.703 8.763 -25.062 1.00 89.44 415 ILE A N 1
ATOM 3381 C CA . ILE A 1 415 ? 7.143 8.454 -24.998 1.00 89.44 415 ILE A CA 1
ATOM 3382 C C . ILE A 1 415 ? 7.864 8.540 -26.346 1.00 89.44 415 ILE A C 1
ATOM 3384 O O . ILE A 1 415 ? 7.322 8.148 -27.404 1.00 89.44 415 ILE A O 1
#

Secondary structure (DSSP, 8-state):
--SSSSSSSTTTTTSTTTSSSHHHHHHHHHHHHHHHHHHHHHHHHHHHHSS------HHHHHHHHHHHHHHTTSS----PPPPPPPP---PPP----------------------------------------------GGGGEEEEEETTEEEEEEEHHHHHHHEEE--SS----HHHHHHHHHHHHHS-PPPEEEEEE-TT--TTS-SEEEEE-HHHHHHHHHHHHHH-TTS----EEEEEEEE-TTTTTTTHHHHHHHHHHHTTTPPPSS-B-PPP-HHHHHHHHHHS--SSS-EEPSSSS---TT-EEHHHHHHHHHHTHHHHHHHHHHH-S-TTB----HHHHHHHHHHHHHHHHHHHHH-HHHHS-GGGHHHHHHHHHHHHHHT--TT-TTSTT-HHHHGGGTT-GGG-

Sequence (415 aa):
MIESLEGYIKDTQREQSHEHNIDEQTIEEQREQEQRDQTVARAARAESEAITDPKMSSSSVEYARINAQFNHIATNVPILPIPAQPQHPQQFPQHPHTPRAAALNTPRPVPQAQPAQQQQQQQQQQAQQPTQQTQRHFNIADKIIDKIDDERFLVKISFHELMEYAAPITFNRDLDEEQIEKLYVSIVEDYIPFTMDAIYDTTSKIDEKSIKIINGNHRRAAICKYITEHDNNFSCDYKVYVWIYVVDDCESSNIQRSINLYTKINNHLPFKAPIVIAVNVMEFLNRLCKHKFKGKAIMANTRDTSHQPKINKNELYKLLDANKDILERFVSIYSVNKNNLIITDAILDKFIANIEAINKSIWLKGITNVYSSSLVADNKKVWEKALEIGFFLNLKNSLYSKEVWIKHLCDPSSI

Radius of gyration: 35.78 Å; chains: 1; bounding box: 92×62×123 Å

Organism: NCBI:txid1070528

Foldseek 3Di:
DPPPPPVPPVVVVVVVVPVPPPVVVVVVVVVVVVVVVVVVVVVVVVVVVPPDDDDDDPVVVVVVVLVVVVVVVPPDDDDDDDDDDDDDDDDDDDDDDDDDDDDDDDDDDDDDDDDDDDDDDDDDPDDPDPPPPPPPPDDQVVFFPADPDPFKTKGKDFLVCCVVQEDEDCLPDDQDVVLLVVLLVCCVPPDDAAEFEWEQAPQADPPGRRTYTLGCVSNNSSSVVCCVPPVPPVPGPHIHMYIYGYDHPCLPPVVVVVVVVSCVVVVVPQDPAARCPQPPLVVLLVLQCPDDFAPPQEDEPPDCADDPPRGYSNVSSVLCVVVSVLVQVLLCVPDPRNSYSDDDPVSSVLLVVLQLLLLVVLLVCDLPQFAPPVCSVVCVVRNVVCVNRSGRACDPRTPRHVNRSSNCSNPSPVD

pLDDT: mean 71.57, std 22.73, range [28.16, 97.31]